Protein AF-A0A9D5ETI5-F1 (afdb_monomer)

Radius of gyration: 31.1 Å; Cα contacts (8 Å, |Δi|>4): 1271; chains: 1; bounding box: 60×80×64 Å

Structure (mmCIF, N/CA/C/O backbone):
data_AF-A0A9D5ETI5-F1
#
_entry.id   AF-A0A9D5ETI5-F1
#
loop_
_atom_site.group_PDB
_atom_site.id
_atom_site.type_symbol
_atom_site.label_atom_id
_atom_site.label_alt_id
_atom_site.label_comp_id
_atom_site.label_asym_id
_atom_site.label_entity_id
_atom_site.label_seq_id
_atom_site.pdbx_PDB_ins_code
_atom_site.Cartn_x
_atom_site.Cartn_y
_atom_site.Cartn_z
_atom_site.occupancy
_atom_site.B_iso_or_equiv
_atom_site.auth_seq_id
_atom_site.auth_comp_id
_atom_site.auth_asym_id
_atom_site.auth_atom_id
_atom_site.pdbx_PDB_model_num
ATOM 1 N N . MET A 1 1 ? -18.792 19.157 27.415 1.00 53.78 1 MET A N 1
ATOM 2 C CA . MET A 1 1 ? -18.009 18.045 28.000 1.00 53.78 1 MET A CA 1
ATOM 3 C C . MET A 1 1 ? -18.248 18.055 29.505 1.00 53.78 1 MET A C 1
ATOM 5 O O . MET A 1 1 ? -18.482 19.139 30.031 1.00 53.78 1 MET A O 1
ATOM 9 N N . SER A 1 2 ? -18.323 16.901 30.175 1.00 67.94 2 SER A N 1
ATOM 10 C CA . SER A 1 2 ? -18.500 16.862 31.636 1.00 67.94 2 SER A CA 1
ATOM 11 C C . SER A 1 2 ? -17.219 17.333 32.326 1.00 67.94 2 SER A C 1
ATOM 13 O O . SER A 1 2 ? -16.122 17.072 31.839 1.00 67.94 2 SER A O 1
ATOM 15 N N . GLN A 1 3 ? -17.361 18.021 33.457 1.00 73.94 3 GLN A N 1
ATOM 16 C CA . GLN A 1 3 ? -16.228 18.492 34.257 1.00 73.94 3 GLN A CA 1
ATOM 17 C C . GLN A 1 3 ? -15.324 17.328 34.708 1.00 73.94 3 GLN A C 1
ATOM 19 O O . GLN A 1 3 ? -14.107 17.468 34.697 1.00 73.94 3 GLN A O 1
ATOM 24 N N . ASP A 1 4 ? -15.921 16.162 34.971 1.00 75.25 4 ASP A N 1
ATOM 25 C CA . ASP A 1 4 ? -15.219 14.934 35.366 1.00 75.25 4 ASP A CA 1
ATOM 26 C C . ASP A 1 4 ? -14.310 14.365 34.259 1.00 75.25 4 ASP A C 1
ATOM 28 O O . ASP A 1 4 ? -13.236 13.850 34.552 1.00 75.25 4 ASP A O 1
ATOM 32 N N . SER A 1 5 ? -14.691 14.492 32.978 1.00 80.81 5 SER A N 1
ATOM 33 C CA . SER A 1 5 ? -13.852 13.987 31.876 1.00 80.81 5 SER A CA 1
ATOM 34 C C . SER A 1 5 ? -12.626 14.875 31.644 1.00 80.81 5 SER A C 1
ATOM 36 O O . SER A 1 5 ? -11.540 14.382 31.349 1.00 80.81 5 SER A O 1
ATOM 38 N N . ASN A 1 6 ? -12.773 16.192 31.819 1.00 83.25 6 ASN A N 1
ATOM 39 C CA . ASN A 1 6 ? -11.633 17.105 31.738 1.00 83.25 6 ASN A CA 1
ATOM 40 C C . ASN A 1 6 ? -10.637 16.845 32.880 1.00 83.25 6 ASN A C 1
ATOM 42 O O . ASN A 1 6 ? -9.446 16.732 32.612 1.00 83.25 6 ASN A O 1
ATOM 46 N N . ASP A 1 7 ? -11.123 16.631 34.108 1.00 88.75 7 ASP A N 1
ATOM 47 C CA . ASP A 1 7 ? -10.278 16.247 35.251 1.00 88.75 7 ASP A CA 1
ATOM 48 C C . ASP A 1 7 ? -9.538 14.920 35.005 1.00 88.75 7 ASP A C 1
ATOM 50 O O . ASP A 1 7 ? -8.345 14.795 35.277 1.00 88.75 7 ASP A O 1
ATOM 54 N N . ALA A 1 8 ? -10.214 13.931 34.411 1.00 87.44 8 ALA A N 1
ATOM 55 C CA . ALA A 1 8 ? -9.588 12.669 34.027 1.00 87.44 8 ALA A CA 1
ATOM 56 C C . ALA A 1 8 ? -8.460 12.863 32.998 1.00 87.44 8 ALA A C 1
ATOM 58 O O . ALA A 1 8 ? -7.397 12.256 33.139 1.00 87.44 8 ALA A O 1
ATOM 59 N N . LYS A 1 9 ? -8.656 13.721 31.988 1.00 86.81 9 LYS A N 1
ATOM 60 C CA . LYS A 1 9 ? -7.618 14.050 30.994 1.00 86.81 9 LYS A CA 1
ATOM 61 C C . LYS A 1 9 ? -6.421 14.753 31.631 1.00 86.81 9 LYS A C 1
ATOM 63 O O . LYS A 1 9 ? -5.289 14.380 31.328 1.00 86.81 9 LYS A O 1
ATOM 68 N N . ASP A 1 10 ? -6.660 15.689 32.546 1.00 87.19 10 ASP A N 1
ATOM 69 C CA . ASP A 1 10 ? -5.596 16.387 33.275 1.00 87.19 10 ASP A CA 1
ATOM 70 C C . ASP A 1 10 ? -4.771 15.397 34.115 1.00 87.19 10 ASP A C 1
ATOM 72 O O . ASP A 1 10 ? -3.543 15.356 34.013 1.00 87.19 10 ASP A O 1
ATOM 76 N N . ARG A 1 11 ? -5.440 14.499 34.852 1.00 89.94 11 ARG A N 1
ATOM 77 C CA . ARG A 1 11 ? -4.791 13.426 35.630 1.00 89.94 11 ARG A CA 1
ATOM 78 C C . ARG A 1 11 ? -3.986 12.464 34.754 1.00 89.94 11 ARG A C 1
ATOM 80 O O . ARG A 1 11 ? -2.914 12.014 35.153 1.00 89.94 11 ARG A O 1
ATOM 87 N N . LEU A 1 12 ? -4.487 12.124 33.567 1.00 86.94 12 LEU A N 1
ATOM 88 C CA . LEU A 1 12 ? -3.764 11.291 32.602 1.00 86.94 12 LEU A CA 1
ATOM 89 C C . LEU A 1 12 ? -2.510 12.009 32.078 1.00 86.94 12 LEU A C 1
ATOM 91 O O . LEU A 1 12 ? -1.439 11.402 32.021 1.00 86.94 12 LEU A O 1
ATOM 95 N N . HIS A 1 13 ? -2.614 13.302 31.769 1.00 84.31 13 HIS A N 1
ATOM 96 C CA . HIS A 1 13 ? -1.486 14.117 31.324 1.00 84.31 13 HIS A CA 1
ATOM 97 C C . HIS A 1 13 ? -0.401 14.243 32.409 1.00 84.31 13 HIS A C 1
ATOM 99 O O . HIS A 1 13 ? 0.788 14.098 32.119 1.00 84.31 13 HIS A O 1
ATOM 105 N N . GLU A 1 14 ? -0.783 14.416 33.680 1.00 85.81 14 GLU A N 1
ATOM 106 C CA . GLU A 1 14 ? 0.150 14.404 34.821 1.00 85.81 14 GLU A CA 1
ATOM 107 C C . GLU A 1 14 ? 0.918 13.078 34.957 1.00 85.81 14 GLU A C 1
ATOM 109 O O . GLU A 1 14 ? 2.079 13.062 35.376 1.00 85.81 14 GLU A O 1
ATOM 114 N N . LEU A 1 15 ? 0.295 11.964 34.563 1.00 82.31 15 LEU A N 1
ATOM 115 C CA . LEU A 1 15 ? 0.905 10.632 34.540 1.00 82.31 15 LEU A CA 1
ATOM 116 C C . LEU A 1 15 ? 1.700 10.347 33.253 1.00 82.31 15 LEU A C 1
ATOM 118 O O . LEU A 1 15 ? 2.199 9.233 33.076 1.00 82.31 15 LEU A O 1
ATOM 122 N N . GLY A 1 16 ? 1.863 11.344 32.377 1.00 75.69 16 GLY A N 1
ATOM 123 C CA . GLY A 1 16 ? 2.640 11.236 31.143 1.00 75.69 16 GLY A CA 1
ATOM 124 C C . GLY A 1 16 ? 1.937 10.454 30.034 1.00 75.69 16 GLY A C 1
ATOM 125 O O . GLY A 1 16 ? 2.608 9.861 29.191 1.00 75.69 16 GLY A O 1
ATOM 126 N N . VAL A 1 17 ? 0.605 10.412 30.047 1.00 77.94 17 VAL A N 1
ATOM 127 C CA . VAL A 1 17 ? -0.195 9.803 28.982 1.00 77.94 17 VAL A CA 1
ATOM 128 C C . VAL A 1 17 ? -0.463 10.843 27.900 1.00 77.94 17 VAL A C 1
ATOM 130 O O . VAL A 1 17 ? -0.964 11.931 28.186 1.00 77.94 17 VAL A O 1
ATOM 133 N N . SER A 1 18 ? -0.136 10.499 26.653 1.00 71.94 18 SER A N 1
ATOM 134 C CA . SER A 1 18 ? -0.430 11.346 25.501 1.00 71.94 18 SER A CA 1
ATOM 135 C C . SER A 1 18 ? -1.871 11.128 25.063 1.00 71.94 18 SER A C 1
ATOM 137 O O . SER A 1 18 ? -2.338 9.991 24.956 1.00 71.94 18 SER A O 1
ATOM 139 N N . ILE A 1 19 ? -2.566 12.234 24.819 1.00 70.75 19 ILE A N 1
ATOM 140 C CA . ILE A 1 19 ? -3.954 12.256 24.391 1.00 70.75 19 ILE A CA 1
ATOM 141 C C . ILE A 1 19 ? -4.026 13.076 23.106 1.00 70.75 19 ILE A C 1
ATOM 143 O O . ILE A 1 19 ? -3.895 14.299 23.138 1.00 70.75 19 ILE A O 1
ATOM 147 N N . ALA A 1 20 ? -4.246 12.409 21.978 1.00 63.44 20 ALA A N 1
ATOM 148 C CA . ALA A 1 20 ? -4.455 13.059 20.690 1.00 63.44 20 ALA A CA 1
ATOM 149 C C . ALA A 1 20 ? -5.940 13.021 20.313 1.00 63.44 20 ALA A C 1
ATOM 151 O O . ALA A 1 20 ? -6.647 12.069 20.636 1.00 63.44 20 ALA A O 1
ATOM 152 N N . HIS A 1 21 ? -6.424 14.045 19.614 1.00 60.00 21 HIS A N 1
ATOM 153 C CA . HIS A 1 21 ? -7.718 13.969 18.938 1.00 60.00 21 HIS A CA 1
ATOM 154 C C . HIS A 1 21 ? -7.436 13.433 17.531 1.00 60.00 21 HIS A C 1
ATOM 156 O O . HIS A 1 21 ? -6.755 14.091 16.750 1.00 60.00 21 HIS A O 1
ATOM 162 N N . GLY A 1 22 ? -7.836 12.189 17.270 1.00 46.94 22 GLY A N 1
ATOM 163 C CA . GLY A 1 22 ? -7.428 11.449 16.074 1.00 46.94 22 GLY A CA 1
ATOM 164 C C . GLY A 1 22 ? -8.103 11.948 14.794 1.00 46.94 22 GLY A C 1
ATOM 165 O O . GLY A 1 22 ? -9.313 12.182 14.784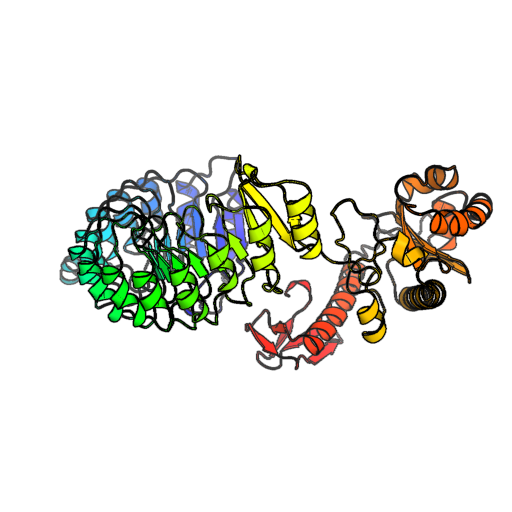 1.00 46.94 22 GLY A O 1
ATOM 166 N N . GLY A 1 23 ? -7.308 12.070 13.724 1.00 43.09 23 GLY A N 1
ATOM 167 C CA . GLY A 1 23 ? -7.761 12.092 12.331 1.00 43.09 23 GLY A CA 1
ATOM 168 C C . GLY A 1 23 ? -8.063 10.670 11.844 1.00 43.09 23 GLY A C 1
ATOM 169 O O . GLY A 1 23 ? -7.445 9.708 12.287 1.00 43.09 23 GLY A O 1
ATOM 170 N N . SER A 1 24 ? -9.080 10.550 11.000 1.00 40.06 24 SER A N 1
ATOM 171 C CA . SER A 1 24 ? -9.829 9.336 10.663 1.00 40.06 24 SER A CA 1
ATOM 172 C C . SER A 1 24 ? -9.068 8.291 9.831 1.00 40.06 24 SER A C 1
ATOM 174 O O . SER A 1 24 ? -8.842 8.522 8.648 1.00 40.06 24 SER A O 1
ATOM 176 N N . ASP A 1 25 ? -8.828 7.107 10.404 1.00 43.88 25 ASP A N 1
ATOM 177 C CA . ASP A 1 25 ? -8.560 5.850 9.665 1.00 43.88 25 ASP A CA 1
ATOM 178 C C . ASP A 1 25 ? -9.664 4.790 9.892 1.00 43.88 25 ASP A C 1
ATOM 180 O O . ASP A 1 25 ? -9.513 3.607 9.586 1.00 43.88 25 ASP A O 1
ATOM 184 N N . PHE A 1 26 ? -10.814 5.192 10.441 1.00 47.19 26 PHE A N 1
ATOM 185 C CA . PHE A 1 26 ? -11.926 4.276 10.673 1.00 47.19 26 PHE A CA 1
ATOM 186 C C . PHE A 1 26 ? -12.828 4.104 9.442 1.00 47.19 26 PHE A C 1
ATOM 188 O O . PHE A 1 26 ? -12.974 5.028 8.644 1.00 47.19 26 PHE A O 1
ATOM 195 N N . PRO A 1 27 ? -13.550 2.971 9.338 1.00 46.09 27 PRO A N 1
ATOM 196 C CA . PRO A 1 27 ? -14.725 2.885 8.478 1.00 46.09 27 PRO A CA 1
ATOM 197 C C . PRO A 1 27 ? -15.742 3.959 8.889 1.00 46.09 27 PRO A C 1
ATOM 199 O O . PRO A 1 27 ? -15.988 4.119 10.087 1.00 46.09 27 PRO A O 1
ATOM 202 N N . ASP A 1 28 ? -16.390 4.617 7.923 1.00 46.75 28 ASP A N 1
ATOM 203 C CA . ASP A 1 28 ? -17.397 5.675 8.148 1.00 46.75 28 ASP A CA 1
ATOM 204 C C . ASP A 1 28 ? -18.457 5.298 9.212 1.00 46.75 28 ASP A C 1
ATOM 206 O O . ASP A 1 28 ? -18.952 6.141 9.960 1.00 46.75 28 ASP A O 1
ATOM 210 N N . ASP A 1 29 ? -18.748 4.001 9.355 1.00 45.41 29 ASP A N 1
ATOM 211 C CA . ASP A 1 29 ? -19.724 3.439 10.297 1.00 45.41 29 ASP A CA 1
ATOM 212 C C . ASP A 1 29 ? -19.245 3.349 11.766 1.00 45.41 29 ASP A C 1
ATOM 214 O O . ASP A 1 29 ? -20.032 3.028 12.671 1.00 45.41 29 ASP A O 1
ATOM 218 N N . ALA A 1 30 ? -17.949 3.539 12.028 1.00 44.94 30 ALA A N 1
ATOM 219 C CA . ALA A 1 30 ? -17.381 3.549 13.378 1.00 44.94 30 ALA A CA 1
ATOM 220 C C . ALA A 1 30 ? -17.427 4.946 14.017 1.00 44.94 30 ALA A C 1
ATOM 222 O O . ALA A 1 30 ? -17.354 5.061 15.246 1.00 44.94 30 ALA A O 1
ATOM 223 N N . HIS A 1 31 ? -17.632 5.987 13.205 1.00 48.06 31 HIS A N 1
ATOM 224 C CA . HIS A 1 31 ? -17.810 7.355 13.661 1.00 48.06 31 HIS A CA 1
ATOM 225 C C . HIS A 1 31 ? -19.230 7.557 14.193 1.00 48.06 31 HIS A C 1
ATOM 227 O O . HIS A 1 31 ? -20.214 7.626 13.465 1.00 48.06 31 HIS A O 1
ATOM 233 N N . ASN A 1 32 ? -19.357 7.723 15.506 1.00 47.41 32 ASN A N 1
ATOM 234 C CA . ASN A 1 32 ? -20.605 8.167 16.134 1.00 47.41 32 ASN A CA 1
ATOM 235 C C . ASN A 1 32 ? -20.808 9.699 16.018 1.00 47.41 32 ASN A C 1
ATOM 237 O O . ASN A 1 32 ? -21.573 10.277 16.795 1.00 47.41 32 ASN A O 1
ATOM 241 N N . GLY A 1 33 ? -20.101 10.360 15.090 1.00 41.16 33 GLY A N 1
ATOM 242 C CA . GLY A 1 33 ? -20.130 11.810 14.882 1.00 41.16 33 GLY A CA 1
ATOM 243 C C . GLY A 1 33 ? -19.496 12.640 16.008 1.00 41.16 33 GLY A C 1
ATOM 244 O O . GLY A 1 33 ? -19.686 13.855 16.037 1.00 41.16 33 GLY A O 1
ATOM 245 N N . LYS A 1 34 ? -18.776 12.016 16.952 1.00 46.72 34 LYS A N 1
ATOM 246 C CA . LYS A 1 34 ? -18.031 12.693 18.025 1.00 46.72 34 LYS A CA 1
ATOM 247 C C . LYS A 1 34 ? -16.535 12.448 17.817 1.00 46.72 34 LYS A C 1
ATOM 249 O O . LYS A 1 34 ? -16.152 11.325 17.519 1.00 46.72 34 LYS A O 1
ATOM 254 N N . GLY A 1 35 ? -15.710 13.487 17.969 1.00 51.28 35 GLY A N 1
ATOM 255 C CA . GLY A 1 35 ? -14.252 13.375 17.849 1.00 51.28 35 GLY A CA 1
ATOM 256 C C . GLY A 1 35 ? -13.693 12.245 18.720 1.00 51.28 35 GLY A C 1
ATOM 257 O O . GLY A 1 35 ? -14.155 12.039 19.845 1.00 51.28 35 GLY A O 1
ATOM 258 N N . HIS A 1 36 ? -12.737 11.496 18.174 1.00 58.16 36 HIS A N 1
ATOM 259 C CA . HIS A 1 36 ? -12.138 10.332 18.818 1.00 58.16 36 HIS A CA 1
ATOM 260 C C . HIS A 1 36 ? -10.880 10.733 19.581 1.00 58.16 36 HIS A C 1
ATOM 262 O O . HIS A 1 36 ? -10.085 11.547 19.111 1.00 58.16 36 HIS A O 1
ATOM 268 N N . LEU A 1 37 ? -10.712 10.158 20.768 1.00 60.06 37 LEU A N 1
ATOM 269 C CA . LEU A 1 37 ? -9.529 10.356 21.590 1.00 60.06 37 LEU A CA 1
ATOM 270 C C . LEU A 1 37 ? -8.575 9.175 21.380 1.00 60.06 37 LEU A C 1
ATOM 272 O O . LEU A 1 37 ? -8.971 8.040 21.612 1.00 60.06 37 LEU A O 1
ATOM 276 N N . SER A 1 38 ? -7.339 9.411 20.965 1.00 65.94 38 SER A N 1
ATOM 277 C CA . SER A 1 38 ? -6.294 8.388 20.956 1.00 65.94 38 SER A CA 1
ATOM 278 C C . SER A 1 38 ? -5.460 8.533 22.219 1.00 65.94 38 SER A C 1
ATOM 280 O O . SER A 1 38 ? -4.894 9.597 22.481 1.00 65.94 38 SER A O 1
ATOM 282 N N . ILE A 1 39 ? -5.444 7.478 23.032 1.00 67.69 39 ILE A N 1
ATOM 283 C CA . ILE A 1 39 ? -4.672 7.420 24.266 1.00 67.69 39 ILE A CA 1
ATOM 284 C C . ILE A 1 39 ? -3.490 6.492 24.036 1.00 67.69 39 ILE A C 1
ATOM 286 O O . ILE A 1 39 ? -3.640 5.269 23.964 1.00 67.69 39 ILE A O 1
ATOM 290 N N . GLN A 1 40 ? -2.304 7.090 23.981 1.00 70.81 40 GLN A N 1
ATOM 291 C CA . GLN A 1 40 ? -1.047 6.361 23.932 1.00 70.81 40 GLN A CA 1
ATOM 292 C C . GLN A 1 40 ? -0.391 6.419 25.304 1.00 70.81 40 GLN A C 1
ATOM 294 O O . GLN A 1 40 ? -0.069 7.489 25.832 1.00 70.81 40 GLN A O 1
ATOM 299 N N . THR A 1 41 ? -0.122 5.252 25.886 1.00 67.81 41 THR A N 1
ATOM 300 C CA . THR A 1 41 ? 0.741 5.171 27.069 1.00 67.81 41 THR A CA 1
ATOM 301 C C . THR A 1 41 ? 2.201 5.291 26.607 1.00 67.81 41 THR A C 1
ATOM 303 O O . THR A 1 41 ? 2.941 4.306 26.559 1.00 67.81 41 THR A O 1
ATOM 306 N N . SER A 1 42 ? 2.582 6.492 26.163 1.00 53.47 42 SER A N 1
ATOM 307 C CA . SER A 1 42 ? 3.875 6.830 25.567 1.00 53.47 42 SER A CA 1
ATOM 308 C C . SER A 1 42 ? 4.714 7.643 26.552 1.00 53.47 42 SER A C 1
ATOM 310 O O . SER A 1 42 ? 4.657 8.870 26.582 1.00 53.47 42 SER A O 1
ATOM 312 N N . GLY A 1 43 ? 5.517 6.971 27.369 1.00 51.09 43 GLY A N 1
ATOM 313 C CA . GLY A 1 43 ? 6.447 7.651 28.262 1.00 51.09 43 GLY A CA 1
ATOM 314 C C . GLY A 1 43 ? 7.829 7.023 28.204 1.00 51.09 43 GLY A C 1
ATOM 315 O O . GLY A 1 43 ? 7.976 5.829 28.433 1.00 51.09 43 GLY A O 1
ATOM 316 N N . TYR A 1 44 ? 8.867 7.842 28.012 1.00 43.62 44 TYR A N 1
ATOM 317 C CA . TYR A 1 44 ? 10.263 7.485 28.327 1.00 43.62 44 TYR A CA 1
ATOM 318 C C . TYR A 1 44 ? 10.475 7.164 29.829 1.00 43.62 44 TYR A C 1
ATOM 320 O O . TYR A 1 44 ? 11.572 6.790 30.241 1.00 43.62 44 TYR A O 1
ATOM 328 N N . LYS A 1 45 ? 9.430 7.309 30.656 1.00 54.34 45 LYS A N 1
ATOM 329 C CA . LYS A 1 45 ? 9.318 6.796 32.024 1.00 54.34 45 LYS A CA 1
ATOM 330 C C . LYS A 1 45 ? 8.292 5.663 32.035 1.00 54.34 45 LYS A C 1
ATOM 332 O O . LYS A 1 45 ? 7.244 5.808 31.414 1.00 54.34 45 LYS A O 1
ATOM 337 N N . GLU A 1 46 ? 8.574 4.575 32.755 1.00 59.28 46 GLU A N 1
ATOM 338 C CA . GLU A 1 46 ? 7.621 3.476 32.964 1.00 59.28 46 GLU A CA 1
ATOM 339 C C . GLU A 1 46 ? 6.304 4.024 33.533 1.00 59.28 46 GLU A C 1
ATOM 341 O O . GLU A 1 46 ? 6.213 4.410 34.699 1.00 59.28 46 GLU A O 1
ATOM 346 N N . ALA A 1 47 ? 5.290 4.102 32.676 1.00 68.88 47 ALA A N 1
ATOM 347 C CA . ALA A 1 47 ? 3.953 4.521 33.042 1.00 68.88 47 ALA A CA 1
ATOM 348 C C . ALA A 1 47 ? 3.331 3.444 33.947 1.00 68.88 47 ALA A C 1
ATOM 350 O O . ALA A 1 47 ? 3.268 2.271 33.575 1.00 68.88 47 ALA A O 1
ATOM 351 N N . ASN A 1 48 ? 2.883 3.818 35.150 1.00 82.75 48 ASN A N 1
ATOM 352 C CA . ASN A 1 48 ? 2.270 2.864 36.072 1.00 82.75 48 ASN A CA 1
ATOM 353 C C . ASN A 1 48 ? 0.830 2.559 35.631 1.00 82.75 48 ASN A C 1
ATOM 355 O O . ASN A 1 48 ? -0.106 3.292 35.957 1.00 82.75 48 ASN A O 1
ATOM 359 N N . LEU A 1 49 ? 0.652 1.461 34.894 1.00 84.88 49 LEU A N 1
ATOM 360 C CA . LEU A 1 49 ? -0.644 1.053 34.349 1.00 84.88 49 LEU A CA 1
ATOM 361 C C . LEU A 1 49 ? -1.702 0.786 35.432 1.00 84.88 49 LEU A C 1
ATOM 363 O O . LEU A 1 49 ? -2.880 1.038 35.190 1.00 84.88 49 LEU A O 1
ATOM 367 N N . ASP A 1 50 ? -1.311 0.356 36.638 1.00 87.25 50 ASP A N 1
ATOM 368 C CA . ASP A 1 50 ? -2.250 0.196 37.760 1.00 87.25 50 ASP A CA 1
ATOM 369 C C . ASP A 1 50 ? -2.823 1.539 38.247 1.00 87.25 50 ASP A C 1
ATOM 371 O O . ASP A 1 50 ? -3.890 1.558 38.859 1.00 87.25 50 ASP A O 1
ATOM 375 N N . GLN A 1 51 ? -2.138 2.658 37.986 1.00 86.94 51 GLN A N 1
ATOM 376 C CA . GLN A 1 51 ? -2.647 4.003 38.275 1.00 86.94 51 GLN A CA 1
ATOM 377 C C . GLN A 1 51 ? -3.437 4.581 37.103 1.00 86.94 51 GLN A C 1
ATOM 379 O O . GLN A 1 51 ? -4.446 5.237 37.330 1.00 86.94 51 GLN A O 1
ATOM 384 N N . ILE A 1 52 ? -2.992 4.329 35.870 1.00 87.25 52 ILE A N 1
ATOM 385 C CA . ILE A 1 52 ? -3.551 4.937 34.655 1.00 87.25 52 ILE A CA 1
ATOM 386 C C . ILE A 1 52 ? -4.877 4.292 34.251 1.00 87.25 52 ILE A C 1
ATOM 388 O O . ILE A 1 52 ? -5.860 4.991 34.020 1.00 87.25 52 ILE A O 1
ATOM 392 N N . LEU A 1 53 ? -4.922 2.960 34.166 1.00 88.31 53 LEU A N 1
ATOM 393 C CA . LEU A 1 53 ? -6.068 2.251 33.590 1.00 88.31 53 LEU A CA 1
ATOM 394 C C . LEU A 1 53 ? -7.389 2.476 34.345 1.00 88.31 53 LEU A C 1
ATOM 396 O O . LEU A 1 53 ? -8.417 2.597 33.678 1.00 88.31 53 LEU A O 1
ATOM 400 N N . PRO A 1 54 ? -7.412 2.603 35.687 1.00 91.00 54 PRO A N 1
ATOM 401 C CA . PRO A 1 54 ? -8.639 2.955 36.398 1.00 91.00 54 PRO A CA 1
ATOM 402 C C . PRO A 1 54 ? -9.220 4.324 36.016 1.00 91.00 54 PRO A C 1
ATOM 404 O O . PRO A 1 54 ? -10.437 4.477 36.033 1.00 91.00 54 PRO A O 1
ATOM 407 N N . ILE A 1 55 ? -8.385 5.303 35.643 1.00 90.50 55 ILE A N 1
ATOM 408 C CA . ILE A 1 55 ? -8.823 6.672 35.292 1.00 90.50 55 ILE A CA 1
ATOM 409 C C . ILE A 1 55 ? -9.652 6.675 34.006 1.00 90.50 55 ILE A C 1
ATOM 411 O O . ILE A 1 55 ? -10.530 7.512 33.827 1.00 90.50 55 ILE A O 1
ATOM 415 N N . LEU A 1 56 ? -9.432 5.698 33.123 1.00 88.69 56 LEU A N 1
ATOM 416 C CA . LEU A 1 56 ? -10.154 5.584 31.856 1.00 88.69 56 LEU A CA 1
ATOM 417 C C . LEU A 1 56 ? -11.674 5.411 32.031 1.00 88.69 56 LEU A C 1
ATOM 419 O O . LEU A 1 56 ? -12.435 5.721 31.114 1.00 88.69 56 LEU A O 1
ATOM 423 N N . HIS A 1 57 ? -12.126 4.943 33.202 1.00 89.44 57 HIS A N 1
ATOM 424 C CA . HIS A 1 57 ? -13.553 4.836 33.535 1.00 89.44 57 HIS A CA 1
ATOM 425 C C . HIS A 1 57 ? -14.229 6.197 33.723 1.00 89.44 57 HIS A C 1
ATOM 427 O O . HIS A 1 57 ? -15.445 6.287 33.556 1.00 89.44 57 HIS A O 1
ATOM 433 N N . ASP A 1 58 ? -13.456 7.241 34.030 1.00 90.12 58 ASP A N 1
ATOM 434 C CA . ASP A 1 58 ? -13.953 8.604 34.243 1.00 90.12 58 ASP A CA 1
ATOM 435 C C . ASP A 1 58 ? -14.142 9.361 32.906 1.00 90.12 58 ASP A C 1
ATOM 437 O O . ASP A 1 58 ? -14.791 10.409 32.856 1.00 90.12 58 ASP A O 1
ATOM 441 N N . LEU A 1 59 ? -13.617 8.820 31.797 1.00 86.06 59 LEU A N 1
ATOM 442 C CA . LEU A 1 59 ? -13.769 9.402 30.463 1.00 86.06 59 LEU A CA 1
ATOM 443 C C . LEU A 1 59 ? -15.177 9.156 29.910 1.00 86.06 59 LEU A C 1
ATOM 445 O O . LEU A 1 59 ? -15.705 8.046 29.946 1.00 86.06 59 LEU A O 1
ATOM 449 N N . VAL A 1 60 ? -15.788 10.186 29.326 1.00 83.44 60 VAL A N 1
ATOM 450 C CA . VAL A 1 60 ? -17.129 10.076 28.718 1.00 83.44 60 VAL A CA 1
ATOM 451 C C . VAL A 1 60 ? -17.044 9.870 27.205 1.00 83.44 60 VAL A C 1
ATOM 453 O O . VAL A 1 60 ? -17.920 9.250 26.599 1.00 83.44 60 VAL A O 1
ATOM 456 N N . GLU A 1 61 ? -15.997 10.401 26.588 1.00 82.81 61 GLU A N 1
ATOM 457 C CA . GLU A 1 61 ? -15.710 10.288 25.168 1.00 82.81 61 GLU A CA 1
ATOM 458 C C . GLU A 1 61 ? -15.258 8.883 24.808 1.00 82.81 61 GLU A C 1
ATOM 460 O O . GLU A 1 61 ? -14.612 8.188 25.591 1.00 82.81 61 GLU A O 1
ATOM 465 N N . THR A 1 62 ? -15.595 8.478 23.588 1.00 83.50 62 THR A N 1
ATOM 466 C CA . THR A 1 62 ? -15.069 7.249 23.021 1.00 83.50 62 THR A CA 1
ATOM 467 C C . THR A 1 62 ? -13.613 7.413 22.625 1.00 83.50 62 THR A C 1
ATOM 469 O O . THR A 1 62 ? -13.235 8.456 22.087 1.00 83.50 62 THR A O 1
ATOM 472 N N . PHE A 1 63 ? -12.815 6.375 22.848 1.00 82.81 63 PHE A N 1
ATOM 473 C CA . PHE A 1 63 ? -11.379 6.451 22.642 1.00 82.81 63 PHE A CA 1
ATOM 474 C C . PHE A 1 63 ? -10.771 5.159 22.097 1.00 82.81 63 PHE A C 1
ATOM 476 O O . PHE A 1 63 ? -11.371 4.079 22.138 1.00 82.81 63 PHE A O 1
ATOM 483 N N . GLU A 1 64 ? -9.568 5.312 21.569 1.00 83.75 64 GLU A N 1
ATOM 484 C CA . GLU A 1 64 ? -8.660 4.258 21.149 1.00 83.75 64 GLU A CA 1
ATOM 485 C C . GLU A 1 64 ? -7.579 4.087 22.199 1.00 83.75 64 GLU A C 1
ATOM 487 O O . GLU A 1 64 ? -7.085 5.068 22.764 1.00 83.75 64 GLU A O 1
ATOM 492 N N . LEU A 1 65 ? -7.218 2.837 22.459 1.00 86.75 65 LEU A N 1
ATOM 493 C CA . LEU A 1 65 ? -6.188 2.513 23.425 1.00 86.75 65 LEU A CA 1
ATOM 494 C C . LEU A 1 65 ? -5.082 1.699 22.766 1.00 86.75 65 LEU A C 1
ATOM 496 O O . LEU A 1 65 ? -5.291 0.548 22.371 1.00 86.75 65 LEU A O 1
ATOM 500 N N . GLU A 1 66 ? -3.897 2.298 22.715 1.00 82.69 66 GLU A N 1
ATOM 501 C CA . GLU A 1 66 ? -2.672 1.666 22.244 1.00 82.69 66 GLU A CA 1
ATOM 502 C C . GLU A 1 66 ? -1.631 1.627 23.369 1.00 82.69 66 GLU A C 1
ATOM 504 O O . GLU A 1 66 ? -1.330 2.626 24.033 1.00 82.69 66 GLU A O 1
ATOM 509 N N . PHE A 1 67 ? -1.030 0.452 23.554 1.00 80.62 67 PHE A N 1
ATOM 510 C CA . PHE A 1 67 ? 0.074 0.264 24.486 1.00 80.62 67 PHE A CA 1
ATOM 511 C C . PHE A 1 67 ? 1.408 0.226 23.741 1.00 80.62 67 PHE A C 1
ATOM 513 O O . PHE A 1 67 ? 1.816 -0.817 23.226 1.00 80.62 67 PHE A O 1
ATOM 520 N N . LEU A 1 68 ? 2.159 1.329 23.761 1.00 73.75 68 LEU A N 1
ATOM 521 C CA . LEU A 1 68 ? 3.542 1.324 23.265 1.00 73.75 68 LEU A CA 1
ATOM 522 C C . LEU A 1 68 ? 4.463 0.496 24.181 1.00 73.75 68 LEU A C 1
ATOM 524 O O . LEU A 1 68 ? 5.327 -0.244 23.711 1.00 73.75 68 LEU A O 1
ATOM 528 N N . GLY A 1 69 ? 4.228 0.554 25.497 1.00 75.62 69 GLY A N 1
ATOM 529 C CA . GLY A 1 69 ? 4.971 -0.188 26.521 1.00 75.62 69 GLY A CA 1
ATOM 530 C C . GLY A 1 69 ? 4.545 -1.652 26.697 1.00 75.62 69 GLY A C 1
ATOM 531 O O . GLY A 1 69 ? 3.699 -2.178 25.974 1.00 75.62 69 GLY A O 1
ATOM 532 N N . SER A 1 70 ? 5.152 -2.340 27.667 1.00 81.62 70 SER A N 1
ATOM 533 C CA . SER A 1 70 ? 4.766 -3.711 28.027 1.00 81.62 70 SER A CA 1
ATOM 534 C C . SER A 1 70 ? 3.433 -3.722 28.783 1.00 81.62 70 SER A C 1
ATOM 536 O O . SER A 1 70 ? 3.245 -2.946 29.716 1.00 81.62 70 SER A O 1
ATOM 538 N N . VAL A 1 71 ? 2.531 -4.630 28.411 1.00 88.12 71 VAL A N 1
ATOM 539 C CA . VAL A 1 71 ? 1.254 -4.889 29.091 1.00 88.12 71 VAL A CA 1
ATOM 540 C C . VAL A 1 71 ? 1.089 -6.402 29.253 1.00 88.12 71 VAL A C 1
ATOM 542 O O . VAL A 1 71 ? 1.539 -7.175 28.409 1.00 88.12 71 VAL A O 1
ATOM 545 N N . SER A 1 72 ? 0.488 -6.832 30.359 1.00 91.38 72 SER A N 1
ATOM 546 C CA . SER A 1 72 ? 0.303 -8.246 30.722 1.00 91.38 72 SER A CA 1
ATOM 547 C C . SER A 1 72 ? -1.154 -8.529 31.091 1.00 91.38 72 SER A C 1
ATOM 549 O O . SER A 1 72 ? -1.929 -7.593 31.299 1.00 91.38 72 SER A O 1
ATOM 551 N N . ASP A 1 73 ? -1.517 -9.807 31.220 1.00 94.00 73 ASP A N 1
ATOM 552 C CA . ASP A 1 73 ? -2.878 -10.245 31.569 1.00 94.00 73 ASP A CA 1
ATOM 553 C C . ASP A 1 73 ? -3.439 -9.545 32.820 1.00 94.00 73 ASP A C 1
ATOM 555 O O . ASP A 1 73 ? -4.608 -9.160 32.847 1.00 94.00 73 ASP A O 1
ATOM 559 N N . GLU A 1 74 ? -2.596 -9.322 33.834 1.00 92.00 74 GLU A N 1
ATOM 560 C CA . GLU A 1 74 ? -2.982 -8.667 35.092 1.00 92.00 74 GLU A CA 1
ATOM 561 C C . GLU A 1 74 ? -3.391 -7.205 34.909 1.00 92.00 74 GLU A C 1
ATOM 563 O O . GLU A 1 74 ? -4.210 -6.696 35.669 1.00 92.00 74 GLU A O 1
ATOM 568 N N . HIS A 1 75 ? -2.866 -6.519 33.897 1.00 91.38 75 HIS A N 1
ATOM 569 C CA . HIS A 1 75 ? -3.237 -5.133 33.624 1.00 91.38 75 HIS A CA 1
ATOM 570 C C . HIS A 1 75 ? -4.616 -5.043 32.956 1.00 91.38 75 HIS A C 1
ATOM 572 O O . HIS A 1 75 ? -5.388 -4.130 33.253 1.00 91.38 75 HIS A O 1
ATOM 578 N N . LEU A 1 76 ? -4.975 -6.021 32.112 1.00 91.62 76 LEU A N 1
ATOM 579 C CA . LEU A 1 76 ? -6.254 -6.027 31.390 1.00 91.62 76 LEU A CA 1
ATOM 580 C C . LEU A 1 76 ? -7.471 -6.109 32.322 1.00 91.62 76 LEU A C 1
ATOM 582 O O . LEU A 1 76 ? -8.562 -5.689 31.938 1.00 91.62 76 LEU A O 1
ATOM 586 N N . ARG A 1 77 ? -7.300 -6.569 33.572 1.00 90.69 77 ARG A N 1
ATOM 587 C CA . ARG A 1 77 ? -8.374 -6.597 34.582 1.00 90.69 77 ARG A CA 1
ATOM 588 C C . ARG A 1 77 ? -9.003 -5.223 34.834 1.00 90.69 77 ARG A C 1
ATOM 590 O O . ARG A 1 77 ? -10.168 -5.161 35.214 1.00 90.69 77 ARG A O 1
ATOM 597 N N . HIS A 1 78 ? -8.250 -4.142 34.626 1.00 90.50 78 HIS A N 1
ATOM 598 C CA . HIS A 1 78 ? -8.726 -2.770 34.827 1.00 90.50 78 HIS A CA 1
ATOM 599 C C . HIS A 1 78 ? -9.626 -2.272 33.697 1.00 90.50 78 HIS A C 1
ATOM 601 O O . HIS A 1 78 ? -10.372 -1.317 33.895 1.00 90.50 78 HIS A O 1
ATOM 607 N N . LEU A 1 79 ? -9.605 -2.929 32.534 1.00 89.44 79 LEU A N 1
ATOM 608 C CA . LEU A 1 79 ? -10.443 -2.555 31.392 1.00 89.44 79 LEU A CA 1
ATOM 609 C C . LEU A 1 79 ? -11.881 -3.079 31.517 1.00 89.44 79 LEU A C 1
ATOM 611 O O . LEU A 1 79 ? -12.767 -2.660 30.775 1.00 89.44 79 LEU A O 1
ATOM 615 N N . VAL A 1 80 ? -12.130 -3.999 32.454 1.00 87.12 80 VAL A N 1
ATOM 616 C CA . VAL A 1 80 ? -13.432 -4.652 32.622 1.00 87.12 80 VAL A CA 1
ATOM 617 C C . VAL A 1 80 ? -14.529 -3.609 32.832 1.00 87.12 80 VAL A C 1
ATOM 619 O O . VAL A 1 80 ? -14.522 -2.867 33.809 1.00 87.12 80 VAL A O 1
ATOM 622 N N . GLY A 1 81 ? -15.519 -3.610 31.938 1.00 79.38 81 GLY A N 1
ATOM 623 C CA . GLY A 1 81 ? -16.701 -2.754 32.037 1.00 79.38 81 GLY A CA 1
ATOM 624 C C . GLY A 1 81 ? -16.570 -1.382 31.375 1.00 79.38 81 GLY A C 1
ATOM 625 O O . GLY A 1 81 ? -17.555 -0.642 31.393 1.00 79.38 81 GLY A O 1
ATOM 626 N N . LEU A 1 82 ? -15.427 -1.058 30.757 1.00 85.31 82 LEU A N 1
ATOM 627 C CA . LEU A 1 82 ? -15.297 0.141 29.927 1.00 85.31 82 LEU A CA 1
ATOM 628 C C . LEU A 1 82 ? -16.224 0.049 28.708 1.00 85.31 82 LEU A C 1
ATOM 630 O O . LEU A 1 82 ? -16.225 -0.935 27.969 1.00 85.31 82 LEU A O 1
ATOM 634 N N . LYS A 1 83 ? -17.033 1.092 28.502 1.00 82.75 83 LYS A N 1
ATOM 635 C CA . LYS A 1 83 ? -18.048 1.164 27.428 1.00 82.75 83 LYS A CA 1
ATOM 636 C C . LYS A 1 83 ? -17.723 2.202 26.361 1.00 82.75 83 LYS A C 1
ATOM 638 O O . LYS A 1 83 ? -18.535 2.469 25.486 1.00 82.75 83 LYS A O 1
ATOM 643 N N . ASN A 1 84 ? -16.567 2.825 26.469 1.00 84.94 84 ASN A N 1
ATOM 644 C CA . ASN A 1 84 ? -16.116 3.932 25.643 1.00 84.94 84 ASN A CA 1
ATOM 645 C C . ASN A 1 84 ? -14.885 3.563 24.799 1.00 84.94 84 ASN A C 1
ATOM 647 O O . ASN A 1 84 ? -14.539 4.313 23.894 1.00 84.94 84 ASN A O 1
ATOM 651 N N . ILE A 1 85 ? -14.277 2.392 25.006 1.00 87.50 85 ILE A N 1
ATOM 652 C CA . ILE A 1 85 ? -13.224 1.890 24.117 1.00 87.50 85 ILE A CA 1
ATOM 653 C C . ILE A 1 85 ? -13.852 1.430 22.797 1.00 87.50 85 ILE A C 1
ATOM 655 O O . ILE A 1 85 ? -14.720 0.555 22.798 1.00 87.50 85 ILE A O 1
ATOM 659 N N . LEU A 1 86 ? -13.396 2.007 21.683 1.00 86.38 86 LEU A N 1
ATOM 660 C CA . LEU A 1 86 ? -13.781 1.601 20.324 1.00 86.38 86 LEU A CA 1
ATOM 661 C C . LEU A 1 86 ? -12.708 0.761 19.636 1.00 86.38 86 LEU A C 1
ATOM 663 O O . LEU A 1 86 ? -13.052 -0.152 18.887 1.00 86.38 86 LEU A O 1
ATOM 667 N N . SER A 1 87 ? -11.437 1.053 19.907 1.00 87.56 87 SER A N 1
ATOM 668 C CA . SER A 1 87 ? -10.289 0.326 19.370 1.00 87.56 87 SER A CA 1
ATOM 669 C C . SER A 1 87 ? -9.334 -0.042 20.495 1.00 87.56 87 SER A C 1
ATOM 671 O O . SER A 1 87 ? -9.057 0.783 21.371 1.00 87.56 87 SER A O 1
ATOM 673 N N . LEU A 1 88 ? -8.850 -1.280 20.477 1.00 91.81 88 LEU A N 1
ATOM 674 C CA . LEU A 1 88 ? -7.867 -1.778 21.428 1.00 91.81 88 LEU A CA 1
ATOM 675 C C . LEU A 1 88 ? -6.750 -2.505 20.683 1.00 91.81 88 LEU A C 1
ATOM 677 O O . LEU A 1 88 ? -6.982 -3.554 20.079 1.00 91.81 88 LEU A O 1
ATOM 681 N N . GLN A 1 89 ? -5.533 -1.974 20.792 1.00 90.12 89 GLN A N 1
ATOM 682 C CA . GLN A 1 89 ? -4.339 -2.555 20.189 1.00 90.12 89 GLN A CA 1
ATOM 683 C C . GLN A 1 89 ? -3.447 -3.190 21.258 1.00 90.12 89 GLN A C 1
ATOM 685 O O . GLN A 1 89 ? -2.906 -2.513 22.137 1.00 90.12 89 GLN A O 1
ATOM 690 N N . LEU A 1 90 ? -3.276 -4.511 21.176 1.00 91.44 90 LEU A N 1
ATOM 691 C CA . LEU A 1 90 ? -2.460 -5.305 22.100 1.00 91.44 90 LEU A CA 1
ATOM 692 C C . LEU A 1 90 ? -1.281 -5.984 21.397 1.00 91.44 90 LEU A C 1
ATOM 694 O O . LEU A 1 90 ? -0.743 -6.945 21.926 1.00 91.44 90 LEU A O 1
ATOM 698 N N . ASN A 1 91 ? -0.875 -5.504 20.223 1.00 89.94 91 ASN A N 1
ATOM 699 C CA . ASN A 1 91 ? 0.102 -6.151 19.344 1.00 89.94 91 ASN A CA 1
ATOM 700 C C . ASN A 1 91 ? 1.465 -6.412 20.009 1.00 89.94 91 ASN A C 1
ATOM 702 O O . ASN A 1 91 ? 2.041 -5.535 20.655 1.00 89.94 91 ASN A O 1
ATOM 706 N N . HIS A 1 92 ? 2.026 -7.603 19.776 1.00 89.19 92 HIS A N 1
ATOM 707 C CA . HIS A 1 92 ? 3.365 -8.014 20.220 1.00 89.19 92 HIS A CA 1
ATOM 708 C C . HIS A 1 92 ? 3.575 -7.951 21.747 1.00 89.19 92 HIS A C 1
ATOM 710 O O . HIS A 1 92 ? 4.657 -7.600 22.225 1.00 89.19 92 HIS A O 1
ATOM 716 N N . LYS A 1 93 ? 2.543 -8.285 22.530 1.00 89.88 93 LYS A N 1
ATOM 717 C CA . LYS A 1 93 ? 2.566 -8.260 24.003 1.00 89.88 93 LYS A CA 1
ATOM 718 C C . LYS A 1 93 ? 2.504 -9.671 24.610 1.00 89.88 93 LYS A C 1
ATOM 720 O O . LYS A 1 93 ? 2.032 -10.611 23.977 1.00 89.88 93 LYS A O 1
ATOM 725 N N . PRO A 1 94 ? 2.950 -9.866 25.861 1.00 91.94 94 PRO A N 1
ATOM 726 C CA . PRO A 1 94 ? 2.833 -11.150 26.556 1.00 91.94 94 PRO A CA 1
ATOM 727 C C . PRO A 1 94 ? 1.413 -11.379 27.119 1.00 91.94 94 PRO A C 1
ATOM 729 O O . PRO A 1 94 ? 1.260 -11.685 28.301 1.00 91.94 94 PRO A O 1
ATOM 732 N N . ILE A 1 95 ? 0.379 -11.203 26.290 1.00 95.06 95 ILE A N 1
ATOM 733 C CA . ILE A 1 95 ? -1.025 -11.443 26.653 1.00 95.06 95 ILE A CA 1
ATOM 734 C C . ILE A 1 95 ? -1.419 -12.862 26.250 1.00 95.06 95 ILE A C 1
ATOM 736 O O . ILE A 1 95 ? -1.209 -13.262 25.107 1.00 95.06 95 ILE A O 1
ATOM 740 N N . THR A 1 96 ? -1.994 -13.621 27.178 1.00 96.44 96 THR A N 1
ATOM 741 C CA . THR A 1 96 ? -2.421 -15.010 26.957 1.00 96.44 96 THR A CA 1
ATOM 742 C C . THR A 1 96 ? -3.946 -15.130 26.925 1.00 96.44 96 THR A C 1
ATOM 744 O O . THR A 1 96 ? -4.676 -14.160 27.144 1.00 96.44 96 THR A O 1
ATOM 747 N N . ASP A 1 97 ? -4.454 -16.347 26.712 1.00 94.94 97 ASP A N 1
ATOM 748 C CA . ASP A 1 97 ? -5.888 -16.656 26.810 1.00 94.94 97 ASP A CA 1
ATOM 749 C C . ASP A 1 97 ? -6.508 -16.169 28.133 1.00 94.94 97 ASP A C 1
ATOM 751 O O . ASP A 1 97 ? -7.662 -15.733 28.164 1.00 94.94 97 ASP A O 1
ATOM 755 N N . ALA A 1 98 ? -5.734 -16.183 29.226 1.00 93.69 98 ALA A N 1
ATOM 756 C CA . ALA A 1 98 ? -6.187 -15.709 30.528 1.00 93.69 98 ALA A CA 1
ATOM 757 C C . ALA A 1 98 ? -6.440 -14.194 30.558 1.00 93.69 98 ALA A C 1
ATOM 759 O O . ALA A 1 98 ? -7.330 -13.756 31.285 1.00 93.69 98 ALA A O 1
ATOM 760 N N . GLY A 1 99 ? -5.710 -13.398 29.773 1.00 93.12 99 GLY A N 1
ATOM 761 C CA . GLY A 1 99 ? -5.926 -11.958 29.650 1.00 93.12 99 GLY A CA 1
ATOM 762 C C . GLY A 1 99 ? -7.210 -11.618 28.893 1.00 93.12 99 GLY A C 1
ATOM 763 O O . GLY A 1 99 ? -7.973 -10.751 29.325 1.00 93.12 99 GLY A O 1
ATOM 764 N N . LEU A 1 100 ? -7.513 -12.354 27.814 1.00 93.06 100 LEU A N 1
ATOM 765 C CA . LEU A 1 100 ? -8.673 -12.084 26.947 1.00 93.06 100 LEU A CA 1
ATOM 766 C C . LEU A 1 100 ? -10.025 -12.191 27.668 1.00 93.06 100 LEU A C 1
ATOM 768 O O . LEU A 1 100 ? -10.985 -11.522 27.281 1.00 93.06 100 LEU A O 1
ATOM 772 N N . ARG A 1 101 ? -10.108 -12.947 28.772 1.00 89.56 101 ARG A N 1
ATOM 773 C CA . ARG A 1 101 ? -11.324 -13.016 29.609 1.00 89.56 101 ARG A CA 1
ATOM 774 C C . ARG A 1 101 ? -11.782 -11.655 30.139 1.00 89.56 101 ARG A C 1
ATOM 776 O O . ARG A 1 101 ? -12.959 -11.490 30.446 1.00 89.56 101 ARG A O 1
ATOM 783 N N . HIS A 1 102 ? -10.866 -10.695 30.263 1.00 90.31 102 HIS A N 1
ATOM 784 C CA . HIS A 1 102 ? -11.163 -9.358 30.771 1.00 90.31 102 HIS A CA 1
ATOM 785 C C . HIS A 1 102 ? -11.782 -8.437 29.706 1.00 90.31 102 HIS A C 1
ATOM 787 O O . HIS A 1 102 ? -12.357 -7.409 30.058 1.00 90.31 102 HIS A O 1
ATOM 793 N N . LEU A 1 103 ? -11.737 -8.823 28.425 1.00 90.38 103 LEU A N 1
ATOM 794 C CA . LEU A 1 103 ? -12.227 -8.009 27.309 1.00 90.38 103 LEU A CA 1
ATOM 795 C C . LEU A 1 103 ? -13.709 -8.248 26.979 1.00 90.38 103 LEU A C 1
ATOM 797 O O . LEU A 1 103 ? -14.332 -7.416 26.331 1.00 90.38 103 LEU A O 1
ATOM 801 N N . ALA A 1 104 ? -14.310 -9.339 27.465 1.00 82.06 104 ALA A N 1
ATOM 802 C CA . ALA A 1 104 ? -15.683 -9.751 27.133 1.00 82.06 104 ALA A CA 1
ATOM 803 C C . ALA A 1 104 ? -16.785 -8.726 27.490 1.00 82.06 104 ALA A C 1
ATOM 805 O O . ALA A 1 104 ? -17.929 -8.880 27.071 1.00 82.06 104 ALA A O 1
ATOM 806 N N . GLY A 1 105 ? -16.463 -7.721 28.314 1.00 78.94 105 GLY A N 1
ATOM 807 C CA . GLY A 1 105 ? -17.372 -6.651 28.735 1.00 78.94 105 GLY A CA 1
ATOM 808 C C . GLY A 1 105 ? -17.212 -5.333 27.971 1.00 78.94 105 GLY A C 1
ATOM 809 O O . GLY A 1 105 ? -17.904 -4.372 28.306 1.00 78.94 105 GLY A O 1
ATOM 810 N N . LEU A 1 106 ? -16.314 -5.265 26.982 1.00 87.38 106 LEU A N 1
ATOM 811 C CA . LEU A 1 106 ? -16.049 -4.066 26.182 1.00 87.38 106 LEU A CA 1
ATOM 812 C C . LEU A 1 106 ? -17.104 -3.910 25.079 1.00 87.38 106 LEU A C 1
ATOM 814 O O . LEU A 1 106 ? -16.836 -4.054 23.892 1.00 87.38 106 LEU A O 1
ATOM 818 N N . THR A 1 107 ? -18.345 -3.635 25.474 1.00 84.75 107 THR A N 1
ATOM 819 C CA . THR A 1 107 ? -19.524 -3.742 24.594 1.00 84.75 107 THR A CA 1
ATOM 820 C C . THR A 1 107 ? -19.543 -2.787 23.401 1.00 84.75 107 THR A C 1
ATOM 822 O O . THR A 1 107 ? -20.338 -2.993 22.492 1.00 84.75 107 THR A O 1
ATOM 825 N N . CYS A 1 108 ? -18.714 -1.742 23.406 1.00 85.12 108 CYS A N 1
ATOM 826 C CA . CYS A 1 108 ? -18.601 -0.787 22.300 1.00 85.12 108 CYS A CA 1
ATOM 827 C C . CYS A 1 108 ? -17.372 -1.030 21.417 1.00 85.12 108 CYS A C 1
ATOM 829 O O . CYS A 1 108 ? -17.176 -0.280 20.464 1.00 85.12 108 CYS A O 1
ATOM 831 N N . LEU A 1 109 ? -16.565 -2.052 21.718 1.00 88.81 109 LEU A N 1
ATOM 832 C CA . LEU A 1 109 ? -15.360 -2.357 20.963 1.00 88.81 109 LEU A CA 1
ATOM 833 C C . LEU A 1 109 ? -15.722 -2.740 19.525 1.00 88.81 109 LEU A C 1
ATOM 835 O O . LEU A 1 109 ? -16.570 -3.605 19.297 1.00 88.81 109 LEU A O 1
ATOM 839 N N . ARG A 1 110 ? -15.066 -2.081 18.572 1.00 89.31 110 ARG A N 1
ATOM 840 C CA . ARG A 1 110 ? -15.243 -2.262 17.127 1.00 89.31 110 ARG A CA 1
ATOM 841 C C . ARG A 1 110 ? -13.997 -2.828 16.471 1.00 89.31 110 ARG A C 1
ATOM 843 O O . ARG A 1 110 ? -14.135 -3.629 15.556 1.00 89.31 110 ARG A O 1
ATOM 850 N N . VAL A 1 111 ? -12.818 -2.433 16.943 1.00 89.94 111 VAL A N 1
ATOM 851 C CA . VAL A 1 111 ? -11.525 -2.877 16.413 1.00 89.94 111 VAL A CA 1
ATOM 852 C C . VAL A 1 111 ? -10.728 -3.525 17.538 1.00 89.94 111 VAL A C 1
ATOM 854 O O . VAL A 1 111 ? -10.577 -2.946 18.617 1.00 89.94 111 VAL A O 1
ATOM 857 N N . LEU A 1 112 ? -10.243 -4.742 17.305 1.00 94.50 112 LEU A N 1
ATOM 858 C CA . LEU A 1 112 ? -9.405 -5.469 18.251 1.00 94.50 112 LEU A CA 1
ATOM 859 C C . LEU A 1 112 ? -8.193 -6.056 17.527 1.00 94.50 112 LEU A C 1
ATOM 861 O O . LEU A 1 112 ? -8.337 -6.950 16.694 1.00 94.50 112 LEU A O 1
ATOM 865 N N . GLU A 1 113 ? -7.000 -5.586 17.884 1.00 93.38 113 GLU A N 1
ATOM 866 C CA . GLU A 1 113 ? -5.750 -6.082 17.310 1.00 93.38 113 GLU A CA 1
ATOM 867 C C . GLU A 1 113 ? -4.964 -6.908 18.331 1.00 93.38 113 GLU A C 1
ATOM 869 O O . GLU A 1 113 ? -4.575 -6.424 19.400 1.00 93.38 113 GLU A O 1
ATOM 874 N N . LEU A 1 114 ? -4.744 -8.180 17.995 1.00 95.25 114 LEU A N 1
ATOM 875 C CA . LEU A 1 114 ? -4.142 -9.211 18.842 1.00 95.25 114 LEU A CA 1
ATOM 876 C C . LEU A 1 114 ? -2.921 -9.845 18.159 1.00 95.25 114 LEU A C 1
ATOM 878 O O . LEU A 1 114 ? -2.654 -11.041 18.302 1.00 95.25 114 LEU A O 1
ATOM 882 N N . ARG A 1 115 ? -2.175 -9.047 17.391 1.00 93.88 115 ARG A N 1
ATOM 883 C CA . ARG A 1 115 ? -1.094 -9.533 16.531 1.00 93.88 115 ARG A CA 1
ATOM 884 C C . ARG A 1 115 ? 0.045 -10.133 17.351 1.00 93.88 115 ARG A C 1
ATOM 886 O O . ARG A 1 115 ? 0.550 -9.519 18.291 1.00 93.88 115 ARG A O 1
ATOM 893 N N . SER A 1 116 ? 0.513 -11.306 16.934 1.00 93.12 116 SER A N 1
ATOM 894 C CA . SER A 1 116 ? 1.659 -12.032 17.491 1.00 93.12 116 SER A CA 1
ATOM 895 C C . SER A 1 116 ? 1.571 -12.265 19.004 1.00 93.12 116 SER A C 1
ATOM 897 O O . SER A 1 116 ? 2.573 -12.141 19.713 1.00 93.12 116 SER A O 1
ATOM 899 N N . LEU A 1 117 ? 0.376 -12.588 19.505 1.00 93.88 117 LEU A N 1
ATOM 900 C CA . LEU A 1 117 ? 0.155 -12.955 20.905 1.00 93.88 117 LEU A CA 1
ATOM 901 C C . LEU A 1 117 ? 0.156 -14.475 21.102 1.00 93.88 117 LEU A C 1
ATOM 903 O O . LEU A 1 117 ? -0.304 -15.210 20.223 1.00 93.88 117 LEU A O 1
ATOM 907 N N . PRO A 1 118 ? 0.611 -14.977 22.266 1.00 95.12 118 PRO A N 1
ATOM 908 C CA . PRO A 1 118 ? 0.518 -16.390 22.631 1.00 95.12 118 PRO A CA 1
ATOM 909 C C . PRO A 1 118 ? -0.920 -16.792 23.030 1.00 95.12 118 PRO A C 1
ATOM 911 O O . PRO A 1 118 ? -1.137 -17.375 24.093 1.00 95.12 118 PRO A O 1
ATOM 914 N N . ILE A 1 119 ? -1.901 -16.470 22.184 1.00 95.88 119 ILE A N 1
ATOM 915 C CA . ILE A 1 119 ? -3.317 -16.819 22.353 1.00 95.88 119 ILE A CA 1
ATOM 916 C C . ILE A 1 119 ? -3.702 -17.987 21.446 1.00 95.88 119 ILE A C 1
ATOM 918 O O . ILE A 1 119 ? -3.129 -18.178 20.370 1.00 95.88 119 ILE A O 1
ATOM 922 N N . THR A 1 120 ? -4.694 -18.753 21.882 1.00 96.12 120 THR A N 1
ATOM 923 C CA . THR A 1 120 ? -5.267 -19.898 21.173 1.00 96.12 120 THR A CA 1
ATOM 924 C C . THR A 1 120 ? -6.772 -19.711 20.977 1.00 96.12 120 THR A C 1
ATOM 926 O O . THR A 1 120 ? -7.388 -18.769 21.484 1.00 96.12 120 THR A O 1
ATOM 929 N N . SER A 1 121 ? -7.415 -20.665 20.304 1.00 93.88 121 SER A N 1
ATOM 930 C CA . SER A 1 121 ? -8.877 -20.723 20.185 1.00 93.88 121 SER A CA 1
ATOM 931 C C . SER A 1 121 ? -9.605 -20.757 21.540 1.00 93.88 121 SER A C 1
ATOM 933 O O . SER A 1 121 ? -10.781 -20.400 21.613 1.00 93.88 121 SER A O 1
ATOM 935 N N . ALA A 1 122 ? -8.938 -21.149 22.635 1.00 91.94 122 ALA A N 1
ATOM 936 C CA . ALA A 1 122 ? -9.509 -21.062 23.979 1.00 91.94 122 ALA A CA 1
ATOM 937 C C . ALA A 1 122 ? -9.686 -19.607 24.447 1.00 91.94 122 ALA A C 1
ATOM 939 O O . ALA A 1 122 ? -10.713 -19.290 25.045 1.00 91.94 122 ALA A O 1
ATOM 940 N N . GLY A 1 123 ? -8.744 -18.719 24.123 1.00 91.44 123 GLY A N 1
ATOM 941 C CA . GLY A 1 123 ? -8.837 -17.293 24.427 1.00 91.44 123 GLY A CA 1
ATOM 942 C C . GLY A 1 123 ? -9.963 -16.599 23.662 1.00 91.44 123 GLY A C 1
ATOM 943 O O . GLY A 1 123 ? -10.734 -15.841 24.249 1.00 91.44 123 GLY A O 1
ATOM 944 N N . ILE A 1 124 ? -10.136 -16.924 22.375 1.00 93.00 124 ILE A N 1
ATOM 945 C CA . ILE A 1 124 ? -11.200 -16.352 21.527 1.00 93.00 124 ILE A CA 1
ATOM 946 C C . ILE A 1 124 ? -12.601 -16.692 22.048 1.00 93.00 124 ILE A C 1
ATOM 948 O O . ILE A 1 124 ? -13.499 -15.850 21.995 1.00 93.00 124 ILE A O 1
ATOM 952 N N . LYS A 1 125 ? -12.792 -17.876 22.649 1.00 89.81 125 LYS A N 1
ATOM 953 C CA . LYS A 1 125 ? -14.064 -18.260 23.294 1.00 89.81 125 LYS A CA 1
ATOM 954 C C . LYS A 1 125 ? -14.500 -17.277 24.383 1.00 89.81 125 LYS A C 1
ATOM 956 O O . LYS A 1 125 ? -15.693 -17.166 24.647 1.00 89.81 125 LYS A O 1
ATOM 961 N N . HIS A 1 126 ? -13.573 -16.547 25.003 1.00 88.50 126 HIS A N 1
ATOM 962 C CA . HIS A 1 126 ? -13.929 -15.525 25.981 1.00 88.50 126 HIS A CA 1
ATOM 963 C C . HIS A 1 126 ? -14.586 -14.287 25.355 1.00 88.50 126 HIS A C 1
ATOM 965 O O . HIS A 1 126 ? -15.406 -13.651 26.014 1.00 88.50 126 HIS A O 1
ATOM 971 N N . LEU A 1 127 ? -14.287 -13.968 24.092 1.00 86.44 127 LEU A N 1
ATOM 972 C CA . LEU A 1 127 ? -14.780 -12.765 23.415 1.00 86.44 127 LEU A CA 1
ATOM 973 C C . LEU A 1 127 ? -16.266 -12.853 23.033 1.00 86.44 127 LEU A C 1
ATOM 975 O O . LEU A 1 127 ? -16.957 -11.837 23.010 1.00 86.44 127 LEU A O 1
ATOM 979 N N . ALA A 1 128 ? -16.788 -14.057 22.781 1.00 76.69 128 ALA A N 1
ATOM 980 C CA . ALA A 1 128 ? -18.206 -14.262 22.462 1.00 76.69 128 ALA A CA 1
ATOM 981 C C . ALA A 1 128 ? -19.138 -14.143 23.683 1.00 76.69 128 ALA A C 1
ATOM 983 O O . ALA A 1 128 ? -20.358 -14.184 23.543 1.00 76.69 128 ALA A O 1
ATOM 984 N N . GLY A 1 129 ? -18.581 -13.972 24.887 1.00 68.69 129 GLY A N 1
ATOM 985 C CA . GLY A 1 129 ? -19.346 -14.080 26.125 1.00 68.69 129 GLY A CA 1
ATOM 986 C C . GLY A 1 129 ? -19.735 -15.533 26.420 1.00 68.69 129 GLY A C 1
ATOM 987 O O . GLY A 1 129 ? -19.694 -16.412 25.565 1.00 68.69 129 GLY A O 1
ATOM 988 N N . LEU A 1 130 ? -20.074 -15.830 27.675 1.00 53.38 130 LEU A N 1
ATOM 989 C CA . LEU A 1 130 ? -20.474 -17.179 28.086 1.00 53.38 130 LEU A CA 1
ATOM 990 C C . LEU A 1 130 ? -22.009 -17.291 28.049 1.00 53.38 130 LEU A C 1
ATOM 992 O O . LEU A 1 130 ? -22.652 -16.837 29.002 1.00 53.38 130 LEU A O 1
ATOM 996 N N . PRO A 1 131 ? -22.626 -17.923 27.027 1.00 46.97 131 PRO A N 1
ATOM 997 C CA . PRO A 1 131 ? -24.085 -18.030 26.933 1.00 46.97 131 PRO A CA 1
ATOM 998 C C . PRO A 1 131 ? -24.713 -18.765 28.129 1.00 46.97 131 PRO A C 1
ATOM 1000 O O . PRO A 1 131 ? -25.813 -18.428 28.558 1.00 46.97 131 PRO A O 1
ATOM 1003 N N . HIS A 1 132 ? -23.992 -19.695 28.760 1.00 40.53 132 HIS A N 1
ATOM 1004 C CA . HIS A 1 132 ? -24.477 -20.417 29.944 1.00 40.53 132 HIS A CA 1
ATOM 1005 C C . HIS A 1 132 ? -24.592 -19.561 31.219 1.00 40.53 132 HIS A C 1
ATOM 1007 O O . HIS A 1 132 ? -25.261 -19.964 32.167 1.00 40.53 132 HIS A O 1
ATOM 1013 N N . LEU A 1 133 ? -23.981 -18.372 31.266 1.00 39.81 133 LEU A N 1
ATOM 1014 C CA . LEU A 1 133 ? -24.109 -17.456 32.408 1.00 39.81 133 LEU A CA 1
ATOM 1015 C C . LEU A 1 133 ? -25.242 -16.429 32.238 1.00 39.81 133 LEU A C 1
ATOM 1017 O O . LEU A 1 133 ? -25.632 -15.796 33.222 1.00 39.81 133 LEU A O 1
ATOM 1021 N N . LEU A 1 134 ? -25.826 -16.320 31.036 1.00 40.84 134 LEU A N 1
ATOM 1022 C CA . LEU A 1 134 ? -27.091 -15.605 30.824 1.00 40.84 134 LEU A CA 1
ATOM 1023 C C . LEU A 1 134 ? -28.255 -16.345 31.504 1.00 40.84 134 LEU A C 1
ATOM 1025 O O . LEU A 1 134 ? -29.092 -15.703 32.137 1.00 40.84 134 LEU A O 1
ATOM 1029 N N . GLU A 1 135 ? -28.259 -17.685 31.478 1.00 41.94 135 GLU A N 1
ATOM 1030 C CA . GLU A 1 135 ? -29.212 -18.509 32.246 1.00 41.94 135 GLU A CA 1
ATOM 1031 C C . GLU A 1 135 ? -28.994 -18.402 33.767 1.00 41.94 135 GLU A C 1
ATOM 1033 O O . GLU A 1 135 ? -29.943 -18.514 34.541 1.00 41.94 135 GLU A O 1
ATOM 1038 N N . ALA A 1 136 ? -27.767 -18.099 34.208 1.00 40.50 136 ALA A N 1
ATOM 1039 C CA . ALA A 1 136 ? -27.421 -17.882 35.615 1.00 40.50 136 ALA A CA 1
ATOM 1040 C C . ALA A 1 136 ? -27.705 -16.449 36.126 1.00 40.50 136 ALA A C 1
ATOM 1042 O O . ALA A 1 136 ? -27.358 -16.118 37.260 1.00 40.50 136 ALA A O 1
ATOM 1043 N N . GLY A 1 137 ? -28.338 -15.585 35.321 1.00 32.91 137 GLY A N 1
ATOM 1044 C CA . GLY A 1 137 ? -28.779 -14.251 35.745 1.00 32.91 137 GLY A CA 1
ATOM 1045 C C . GLY A 1 137 ? -27.711 -13.149 35.709 1.00 32.91 137 GLY A C 1
ATOM 1046 O O . GLY A 1 137 ? -27.980 -12.038 36.174 1.00 32.91 137 GLY A O 1
ATOM 1047 N N . ILE A 1 138 ? -26.530 -13.399 35.129 1.00 41.81 138 ILE A N 1
ATOM 1048 C CA . ILE A 1 138 ? -25.496 -12.372 34.929 1.00 41.81 138 ILE A CA 1
ATOM 1049 C C . ILE A 1 138 ? -25.791 -11.624 33.622 1.00 41.81 138 ILE A C 1
ATOM 1051 O O . ILE A 1 138 ? -25.428 -12.051 32.531 1.00 41.81 138 ILE A O 1
ATOM 1055 N N . LYS A 1 139 ? -26.456 -10.470 33.735 1.00 42.97 139 LYS A N 1
ATOM 1056 C CA . LYS A 1 139 ? -26.975 -9.660 32.612 1.00 42.97 139 LYS A CA 1
ATOM 1057 C C . LYS A 1 139 ? -25.912 -8.935 31.757 1.00 42.97 139 LYS A C 1
ATOM 1059 O O . LYS A 1 139 ? -26.274 -8.071 30.965 1.00 42.97 139 LYS A O 1
ATOM 1064 N N . HIS A 1 140 ? -24.620 -9.230 31.922 1.00 41.97 140 HIS A N 1
ATOM 1065 C CA . HIS A 1 140 ? -23.526 -8.386 31.409 1.00 41.97 140 HIS A CA 1
ATOM 1066 C C . HIS A 1 140 ? -22.491 -9.090 30.518 1.00 41.97 140 HIS A C 1
ATOM 1068 O O . HIS A 1 140 ? -21.494 -8.472 30.170 1.00 41.97 140 HIS A O 1
ATOM 1074 N N . LEU A 1 141 ? -22.709 -10.343 30.109 1.00 48.34 141 LEU A N 1
ATOM 1075 C CA . LEU A 1 141 ? -21.754 -11.086 29.270 1.00 48.34 141 LEU A CA 1
ATOM 1076 C C . LEU A 1 141 ? -22.217 -11.171 27.810 1.00 48.34 141 LEU A C 1
ATOM 1078 O O . LEU A 1 141 ? -22.275 -12.255 27.242 1.00 48.34 141 LEU A O 1
ATOM 1082 N N . ALA A 1 142 ? -22.572 -10.030 27.214 1.00 55.94 142 ALA A N 1
ATOM 1083 C CA . ALA A 1 142 ? -23.069 -9.954 25.835 1.00 55.94 142 ALA A CA 1
ATOM 1084 C C . ALA A 1 142 ? -21.978 -10.142 24.754 1.00 55.94 142 ALA A C 1
ATOM 1086 O O . ALA A 1 142 ? -22.248 -9.900 23.581 1.00 55.94 142 ALA A O 1
ATOM 1087 N N . GLY A 1 143 ? -20.765 -10.560 25.135 1.00 73.44 143 GLY A N 1
ATOM 1088 C CA . GLY A 1 143 ? -19.620 -10.651 24.232 1.00 73.44 143 GLY A CA 1
ATOM 1089 C C . GLY A 1 143 ? -19.249 -9.290 23.641 1.00 73.44 143 GLY A C 1
ATOM 1090 O O . GLY A 1 143 ? -19.453 -8.249 24.271 1.00 73.44 143 GLY A O 1
ATOM 1091 N N . LEU A 1 144 ? -18.736 -9.304 22.412 1.00 83.69 144 LEU A N 1
ATOM 1092 C CA . LEU A 1 144 ? -18.398 -8.115 21.624 1.00 83.69 144 LEU A CA 1
ATOM 1093 C C . LEU A 1 144 ? -19.391 -7.935 20.455 1.00 83.69 144 LEU A C 1
ATOM 1095 O O . LEU A 1 144 ? -19.056 -8.230 19.309 1.00 83.69 144 LEU A O 1
ATOM 1099 N N . PRO A 1 145 ? -20.631 -7.474 20.701 1.00 81.12 145 PRO A N 1
ATOM 1100 C CA . PRO A 1 145 ? -21.710 -7.501 19.704 1.00 81.12 145 PRO A CA 1
ATOM 1101 C C . PRO A 1 145 ? -21.514 -6.527 18.531 1.00 81.12 145 PRO A C 1
ATOM 1103 O O . PRO A 1 145 ? -22.232 -6.615 17.538 1.00 81.12 145 PRO A O 1
ATOM 1106 N N . HIS A 1 146 ? -20.577 -5.584 18.654 1.00 85.75 146 HIS A N 1
ATOM 1107 C CA . HIS A 1 146 ? -20.289 -4.547 17.662 1.00 85.75 146 HIS A CA 1
ATOM 1108 C C . HIS A 1 146 ? -18.888 -4.674 17.054 1.00 85.75 146 HIS A C 1
ATOM 1110 O O . HIS A 1 146 ? -18.421 -3.728 16.422 1.00 85.75 146 HIS A O 1
ATOM 1116 N N . LEU A 1 147 ? -18.223 -5.820 17.241 1.00 89.88 147 LEU A N 1
ATOM 1117 C CA . LEU A 1 147 ? -16.899 -6.058 16.679 1.00 89.88 147 LEU A CA 1
ATOM 1118 C C . LEU A 1 147 ? -16.974 -6.069 15.144 1.00 89.88 147 LEU A C 1
ATOM 1120 O O . LEU A 1 147 ? -17.684 -6.886 14.561 1.00 89.88 147 LEU A O 1
ATOM 1124 N N . LEU A 1 148 ? -16.246 -5.146 14.516 1.00 91.94 148 LEU A N 1
ATOM 1125 C CA . LEU A 1 148 ? -16.166 -4.960 13.067 1.00 91.94 148 LEU A CA 1
ATOM 1126 C C . LEU A 1 148 ? -14.849 -5.497 12.503 1.00 91.94 148 LEU A C 1
ATOM 1128 O O . LEU A 1 148 ? -14.841 -6.050 11.406 1.00 91.94 148 LEU A O 1
ATOM 1132 N N . GLU A 1 149 ? -13.753 -5.344 13.244 1.00 93.81 149 GLU A N 1
ATOM 1133 C CA . GLU A 1 149 ? -12.414 -5.749 12.828 1.00 93.81 149 GLU A CA 1
ATOM 1134 C C . GLU A 1 149 ? -11.711 -6.546 13.922 1.00 93.81 149 GLU A C 1
ATOM 1136 O O . GLU A 1 149 ? -11.684 -6.151 15.092 1.00 93.81 149 GLU A O 1
ATOM 1141 N N . LEU A 1 150 ? -11.130 -7.673 13.513 1.00 96.06 150 LEU A N 1
ATOM 1142 C CA . LEU A 1 150 ? -10.320 -8.526 14.364 1.00 96.06 150 LEU A CA 1
ATOM 1143 C C . LEU A 1 150 ? -9.041 -8.940 13.630 1.00 96.06 150 LEU A C 1
ATOM 1145 O O . LEU A 1 150 ? -9.098 -9.625 12.604 1.00 96.06 150 LEU A O 1
ATOM 1149 N N . ASP A 1 151 ? -7.894 -8.554 14.184 1.00 96.25 151 ASP A N 1
ATOM 1150 C CA . ASP A 1 151 ? -6.577 -8.959 13.690 1.00 96.25 151 ASP A CA 1
ATOM 1151 C C . ASP A 1 151 ? -5.943 -9.995 14.627 1.00 96.25 151 ASP A C 1
ATOM 1153 O O . ASP A 1 151 ? -5.683 -9.719 15.800 1.00 96.25 151 ASP A O 1
ATOM 1157 N N . LEU A 1 152 ? -5.708 -11.197 14.098 1.00 96.69 152 LEU A N 1
ATOM 1158 C CA . LEU A 1 152 ? -5.141 -12.351 14.795 1.00 96.69 152 LEU A CA 1
ATOM 1159 C C . LEU A 1 152 ? -3.796 -12.785 14.197 1.00 96.69 152 LEU A C 1
ATOM 1161 O O . LEU A 1 152 ? -3.368 -13.912 14.452 1.00 96.69 152 LEU A O 1
ATOM 1165 N N . TRP A 1 153 ? -3.130 -11.929 13.410 1.00 94.88 153 TRP A N 1
ATOM 1166 C CA . TRP A 1 153 ? -1.870 -12.252 12.731 1.00 94.88 153 TRP A CA 1
ATOM 1167 C C . TRP A 1 153 ? -0.884 -12.983 13.648 1.00 94.88 153 TRP A C 1
ATOM 1169 O O . TRP A 1 153 ? -0.564 -12.487 14.729 1.00 94.88 153 TRP A O 1
ATOM 1179 N N . ARG A 1 154 ? -0.350 -14.130 13.208 1.00 94.69 154 ARG A N 1
ATOM 1180 C CA . ARG A 1 154 ? 0.670 -14.923 13.922 1.00 94.69 154 ARG A CA 1
ATOM 1181 C C . ARG A 1 154 ? 0.268 -15.308 15.348 1.00 94.69 154 ARG A C 1
ATOM 1183 O O . ARG A 1 154 ? 1.099 -15.296 16.258 1.00 94.69 154 ARG A O 1
ATOM 1190 N N . THR A 1 155 ? -0.992 -15.673 15.546 1.00 96.00 155 THR A N 1
ATOM 1191 C CA . THR A 1 155 ? -1.477 -16.307 16.782 1.00 96.00 155 THR A CA 1
ATOM 1192 C C . THR A 1 155 ? -1.662 -17.817 16.582 1.00 96.00 155 THR A C 1
ATOM 1194 O O . THR A 1 155 ? -1.465 -18.338 15.487 1.00 96.00 155 THR A O 1
ATOM 1197 N N . GLN A 1 156 ? -2.013 -18.556 17.640 1.00 96.19 156 GLN A N 1
ATOM 1198 C CA . GLN A 1 156 ? -2.237 -20.010 17.578 1.00 96.19 156 GLN A CA 1
ATOM 1199 C C . GLN A 1 156 ? -3.728 -20.363 17.477 1.00 96.19 156 GLN A C 1
ATOM 1201 O O . GLN A 1 156 ? -4.176 -21.380 18.009 1.00 96.19 156 GLN A O 1
ATOM 1206 N N . VAL A 1 157 ? -4.516 -19.492 16.845 1.00 95.19 157 VAL A N 1
ATOM 1207 C CA . VAL A 1 157 ? -5.942 -19.724 16.592 1.00 95.19 157 VAL A CA 1
ATOM 1208 C C . VAL A 1 157 ? -6.128 -20.694 15.424 1.00 95.19 157 VAL A C 1
ATOM 1210 O O . VAL A 1 157 ? -5.515 -20.552 14.370 1.00 95.19 157 VAL A O 1
ATOM 1213 N N . ASP A 1 158 ? -6.977 -21.693 15.614 1.00 96.62 158 ASP A N 1
ATOM 1214 C CA . ASP A 1 158 ? -7.309 -22.720 14.622 1.00 96.62 158 ASP A CA 1
ATOM 1215 C C . ASP A 1 158 ? -8.805 -22.665 14.256 1.00 96.62 158 ASP A C 1
ATOM 1217 O O . ASP A 1 158 ? -9.513 -21.717 14.603 1.00 96.62 158 ASP A O 1
ATOM 1221 N N . ASP A 1 159 ? -9.310 -23.682 13.551 1.00 96.75 159 ASP A N 1
ATOM 1222 C CA . ASP A 1 159 ? -10.718 -23.751 13.134 1.00 96.75 159 ASP A CA 1
ATOM 1223 C C . ASP A 1 159 ? -11.724 -23.565 14.292 1.00 96.75 159 ASP A C 1
ATOM 1225 O O . ASP A 1 159 ? -12.820 -23.051 14.062 1.00 96.75 159 ASP A O 1
ATOM 1229 N N . ASP A 1 160 ? -11.381 -23.962 15.527 1.00 93.88 160 ASP A N 1
ATOM 1230 C CA . ASP A 1 160 ? -12.283 -23.830 16.679 1.00 93.88 160 ASP A CA 1
ATOM 1231 C C . ASP A 1 160 ? -12.536 -22.356 17.030 1.00 93.88 160 ASP A C 1
ATOM 1233 O O . ASP A 1 160 ? -13.579 -22.024 17.600 1.00 93.88 160 ASP A O 1
ATOM 1237 N N . ALA A 1 161 ? -11.595 -21.460 16.715 1.00 94.00 161 ALA A N 1
ATOM 1238 C CA . ALA A 1 161 ? -11.810 -20.029 16.867 1.00 94.00 161 ALA A CA 1
ATOM 1239 C C . ALA A 1 161 ? -12.872 -19.543 15.876 1.00 94.00 161 ALA A C 1
ATOM 1241 O O . ALA A 1 161 ? -13.751 -18.780 16.259 1.00 94.00 161 ALA A O 1
ATOM 1242 N N . LEU A 1 162 ? -12.846 -20.017 14.628 1.00 94.38 162 LEU A N 1
ATOM 1243 C CA . LEU A 1 162 ? -13.763 -19.568 13.575 1.00 94.38 162 LEU A CA 1
ATOM 1244 C C . LEU A 1 162 ? -15.215 -19.997 13.841 1.00 94.38 162 LEU A C 1
ATOM 1246 O O . LEU A 1 162 ? -16.139 -19.251 13.519 1.00 94.38 162 LEU A O 1
ATOM 1250 N N . ASP A 1 163 ? -15.423 -21.127 14.525 1.00 88.75 163 ASP A N 1
ATOM 1251 C CA . ASP A 1 163 ? -16.738 -21.503 15.066 1.00 88.75 163 ASP A CA 1
ATOM 1252 C C . ASP A 1 163 ? -17.298 -20.423 16.008 1.00 88.75 163 ASP A C 1
ATOM 1254 O O . ASP A 1 163 ? -18.485 -20.094 15.958 1.00 88.75 163 ASP A O 1
ATOM 1258 N N . VAL A 1 164 ? -16.446 -19.832 16.850 1.00 89.75 164 VAL A N 1
ATOM 1259 C CA . VAL A 1 164 ? -16.823 -18.712 17.722 1.00 89.75 164 VAL A CA 1
ATOM 1260 C C . VAL A 1 164 ? -17.003 -17.438 16.903 1.00 89.75 164 VAL A C 1
ATOM 1262 O O . VAL A 1 164 ? -17.984 -16.725 17.104 1.00 89.75 164 VAL A O 1
ATOM 1265 N N . LEU A 1 165 ? -16.095 -17.164 15.961 1.00 91.12 165 LEU A N 1
ATOM 1266 C CA . LEU A 1 165 ? -16.122 -15.929 15.178 1.00 91.12 165 LEU A CA 1
ATOM 1267 C C . LEU A 1 165 ? -17.381 -15.797 14.307 1.00 91.12 165 LEU A C 1
ATOM 1269 O O . LEU A 1 165 ? -17.864 -14.688 14.094 1.00 91.12 165 LEU A O 1
ATOM 1273 N N . SER A 1 166 ? -17.970 -16.921 13.886 1.00 88.94 166 SER A N 1
ATOM 1274 C CA . SER A 1 166 ? -19.257 -16.959 13.176 1.00 88.94 166 SER A CA 1
ATOM 1275 C C . SER A 1 166 ? -20.420 -16.300 13.943 1.00 88.94 166 SER A C 1
ATOM 1277 O O . SER A 1 166 ? -21.447 -15.969 13.350 1.00 88.94 166 SER A O 1
ATOM 1279 N N . GLN A 1 167 ? -20.261 -16.076 15.255 1.00 85.69 167 GLN A N 1
ATOM 1280 C CA . GLN A 1 167 ? -21.253 -15.453 16.134 1.00 85.69 167 GLN A CA 1
ATOM 1281 C C . GLN A 1 167 ? -21.155 -13.920 16.186 1.00 85.69 167 GLN A C 1
ATOM 1283 O O . GLN A 1 167 ? -21.979 -13.301 16.859 1.00 85.69 167 GLN A O 1
ATOM 1288 N N . PHE A 1 168 ? -20.192 -13.297 15.492 1.00 88.50 168 PHE A N 1
ATOM 1289 C CA . PHE A 1 168 ? -20.069 -11.837 15.381 1.00 88.50 168 PHE A CA 1
ATOM 1290 C C . PHE A 1 168 ? -20.627 -11.358 14.027 1.00 88.50 168 PHE A C 1
ATOM 1292 O O . PHE A 1 168 ? -19.874 -11.211 13.066 1.00 88.50 168 PHE A O 1
ATOM 1299 N N . PRO A 1 169 ? -21.946 -11.105 13.907 1.00 83.19 169 PRO A N 1
ATOM 1300 C CA . PRO A 1 169 ? -22.601 -10.854 12.617 1.00 83.19 169 PRO A CA 1
ATOM 1301 C C . PRO A 1 169 ? -22.218 -9.521 11.960 1.00 83.19 169 PRO A C 1
ATOM 1303 O O . PRO A 1 169 ? -22.516 -9.312 10.785 1.00 83.19 169 PRO A O 1
ATOM 1306 N N . GLU A 1 170 ? -21.598 -8.609 12.712 1.00 87.69 170 GLU A N 1
ATOM 1307 C CA . GLU A 1 170 ? -21.114 -7.322 12.207 1.00 87.69 170 GLU A CA 1
ATOM 1308 C C . GLU A 1 170 ? -19.632 -7.361 11.805 1.00 87.69 170 GLU A C 1
ATOM 1310 O O . GLU A 1 170 ? -19.111 -6.336 11.374 1.00 87.69 170 GLU A O 1
ATOM 1315 N N . LEU A 1 171 ? -18.957 -8.515 11.900 1.00 91.94 171 LEU A N 1
ATOM 1316 C CA . LEU A 1 171 ? -17.553 -8.633 11.519 1.00 91.94 171 LEU A CA 1
ATOM 1317 C C . LEU A 1 171 ? -17.389 -8.381 10.011 1.00 91.94 171 LEU A C 1
ATOM 1319 O O . LEU A 1 171 ? -17.999 -9.045 9.171 1.00 91.94 171 LEU A O 1
ATOM 1323 N N . LYS A 1 172 ? -16.561 -7.390 9.683 1.00 95.19 172 LYS A N 1
ATOM 1324 C CA . LYS A 1 172 ? -16.280 -6.900 8.327 1.00 95.19 172 LYS A CA 1
ATOM 1325 C C . LYS A 1 172 ? -14.839 -7.158 7.905 1.00 95.19 172 LYS A C 1
ATOM 1327 O O . LYS A 1 172 ? -14.584 -7.314 6.712 1.00 95.19 172 LYS A O 1
ATOM 1332 N N . VAL A 1 173 ? -13.915 -7.177 8.860 1.00 95.75 173 VAL A N 1
ATOM 1333 C CA . VAL A 1 173 ? -12.484 -7.363 8.627 1.00 95.75 173 VAL A CA 1
ATOM 1334 C C . VAL A 1 173 ? -11.974 -8.473 9.534 1.00 95.75 173 VAL A C 1
ATOM 1336 O O . VAL A 1 173 ? -12.141 -8.417 10.752 1.00 95.75 173 VAL A O 1
ATOM 1339 N N . LEU A 1 174 ? -11.350 -9.483 8.937 1.00 97.56 174 LEU A N 1
ATOM 1340 C CA . LEU A 1 174 ? -10.717 -10.570 9.671 1.00 97.56 174 LEU A CA 1
ATOM 1341 C C . LEU A 1 174 ? -9.347 -10.870 9.074 1.00 97.56 174 LEU A C 1
ATOM 1343 O O . LEU A 1 174 ? -9.247 -11.216 7.895 1.00 97.56 174 LEU A O 1
ATOM 1347 N N . LYS A 1 175 ? -8.306 -10.760 9.903 1.00 97.88 175 LYS A N 1
ATOM 1348 C CA . LYS A 1 175 ? -6.929 -11.078 9.515 1.00 97.88 175 LYS A CA 1
ATOM 1349 C C . LYS A 1 175 ? -6.439 -12.302 10.273 1.00 97.88 175 LYS A C 1
ATOM 1351 O O . LYS A 1 175 ? -6.385 -12.295 11.502 1.00 97.88 175 LYS A O 1
ATOM 1356 N N . LEU A 1 176 ? -6.115 -13.360 9.534 1.00 97.62 176 LEU A N 1
ATOM 1357 C CA . LEU A 1 176 ? -5.703 -14.670 10.051 1.00 97.62 176 LEU A CA 1
ATOM 1358 C C . LEU A 1 176 ? -4.305 -15.064 9.573 1.00 97.62 176 LEU A C 1
ATOM 1360 O O . LEU A 1 176 ? -3.954 -16.243 9.613 1.00 97.62 176 LEU A O 1
ATOM 1364 N N . THR A 1 177 ? -3.509 -14.099 9.116 1.00 97.38 177 THR A N 1
ATOM 1365 C CA . THR A 1 177 ? -2.185 -14.353 8.557 1.00 97.38 177 THR A CA 1
ATOM 1366 C C . THR A 1 177 ? -1.355 -15.261 9.478 1.00 97.38 177 THR A C 1
ATOM 1368 O O . THR A 1 177 ? -1.305 -15.038 10.692 1.00 97.38 177 THR A O 1
ATOM 1371 N N . ASP A 1 178 ? -0.713 -16.289 8.922 1.00 96.88 178 ASP A N 1
ATOM 1372 C CA . ASP A 1 178 ? 0.094 -17.295 9.634 1.00 96.88 178 ASP A CA 1
ATOM 1373 C C . ASP A 1 178 ? -0.631 -18.033 10.790 1.00 96.88 178 ASP A C 1
ATOM 1375 O O . ASP A 1 178 ? 0.013 -18.501 11.734 1.00 96.88 178 ASP A O 1
ATOM 1379 N N . CYS A 1 179 ? -1.963 -18.159 10.751 1.00 97.25 179 CYS A N 1
ATOM 1380 C CA . CYS A 1 179 ? -2.724 -18.958 11.720 1.00 97.25 179 CYS A CA 1
ATOM 1381 C C . CYS A 1 179 ? -2.974 -20.393 11.205 1.00 97.25 179 CYS A C 1
ATOM 1383 O O . CYS A 1 179 ? -3.198 -20.589 10.006 1.00 97.25 179 CYS A O 1
ATOM 1385 N N . PRO A 1 180 ? -3.005 -21.426 12.072 1.00 97.12 180 PRO A N 1
ATOM 1386 C CA . PRO A 1 180 ? -3.265 -22.824 11.691 1.00 97.12 180 PRO A CA 1
ATOM 1387 C C . PRO A 1 180 ? -4.736 -23.128 11.313 1.00 97.12 180 PRO A C 1
ATOM 1389 O O . PRO A 1 180 ? -5.284 -24.166 11.684 1.00 97.12 180 PRO A O 1
ATOM 1392 N N . VAL A 1 181 ? -5.376 -22.242 10.551 1.00 97.69 181 VAL A N 1
ATOM 1393 C CA . VAL A 1 181 ? -6.744 -22.380 10.031 1.00 97.69 181 VAL A CA 1
ATOM 1394 C C . VAL A 1 181 ? -6.757 -23.212 8.748 1.00 97.69 181 VAL A C 1
ATOM 1396 O O . VAL A 1 181 ? -5.886 -23.057 7.892 1.00 97.69 181 VAL A O 1
ATOM 1399 N N . THR A 1 182 ? -7.755 -24.083 8.598 1.00 98.06 182 THR A N 1
ATOM 1400 C CA . THR A 1 182 ? -7.940 -24.974 7.442 1.00 98.06 182 THR A CA 1
ATOM 1401 C C . THR A 1 182 ? -9.248 -24.686 6.695 1.00 98.06 182 THR A C 1
ATOM 1403 O O . THR A 1 182 ? -10.067 -23.874 7.128 1.00 98.06 182 THR A O 1
ATOM 1406 N N . ASP A 1 183 ? -9.490 -25.411 5.596 1.00 97.69 183 ASP A N 1
ATOM 1407 C CA . ASP A 1 183 ? -10.752 -25.375 4.835 1.00 97.69 183 ASP A CA 1
ATOM 1408 C C . ASP A 1 183 ? -11.989 -25.532 5.738 1.00 97.69 183 ASP A C 1
ATOM 1410 O O . ASP A 1 183 ? -12.983 -24.828 5.568 1.00 97.69 183 ASP A O 1
ATOM 1414 N N . ARG A 1 184 ? -11.907 -26.410 6.750 1.00 96.81 184 ARG A N 1
ATOM 1415 C CA . ARG A 1 184 ? -13.006 -26.677 7.690 1.00 96.81 184 ARG A CA 1
ATOM 1416 C C . ARG A 1 184 ? -13.368 -25.445 8.515 1.00 96.81 184 ARG A C 1
ATOM 1418 O O . ARG A 1 184 ? -14.547 -25.234 8.787 1.00 96.81 184 ARG A O 1
ATOM 1425 N N . GLY A 1 185 ? -12.372 -24.679 8.955 1.00 95.56 185 GLY A N 1
ATOM 1426 C CA . GLY A 1 185 ? -12.591 -23.443 9.698 1.00 95.56 185 GLY A CA 1
ATOM 1427 C C . GLY A 1 185 ? -13.228 -22.381 8.812 1.00 95.56 185 GLY A C 1
ATOM 1428 O O . GLY A 1 185 ? -14.209 -21.756 9.209 1.00 95.56 185 GLY A O 1
ATOM 1429 N N . LEU A 1 186 ? -12.726 -22.223 7.585 1.00 96.62 186 LEU A N 1
ATOM 1430 C CA . LEU A 1 186 ? -13.217 -21.205 6.660 1.00 96.62 186 LEU A CA 1
ATOM 1431 C C . LEU A 1 186 ? -14.695 -21.412 6.279 1.00 96.62 186 LEU A C 1
ATOM 1433 O O . LEU A 1 186 ? -15.452 -20.445 6.214 1.00 96.62 186 LEU A O 1
ATOM 1437 N N . GLU A 1 187 ? -15.143 -22.663 6.124 1.00 96.19 187 GLU A N 1
ATOM 1438 C CA . GLU A 1 187 ? -16.560 -22.998 5.897 1.00 96.19 187 GLU A CA 1
ATOM 1439 C C . GLU A 1 187 ? -17.499 -22.444 6.987 1.00 96.19 187 GLU A C 1
ATOM 1441 O O . GLU A 1 187 ? -18.663 -22.150 6.711 1.00 96.19 187 GLU A O 1
ATOM 1446 N N . LYS A 1 188 ? -17.015 -22.258 8.224 1.00 94.75 188 LYS A N 1
ATOM 1447 C CA . LYS A 1 188 ? -17.820 -21.735 9.346 1.00 94.75 188 LYS A CA 1
ATOM 1448 C C . LYS A 1 188 ? -18.156 -20.261 9.208 1.00 94.75 188 LYS A C 1
ATOM 1450 O O . LYS A 1 188 ? -19.107 -19.790 9.825 1.00 94.75 188 LYS A O 1
ATOM 1455 N N . LEU A 1 189 ? -17.402 -19.545 8.384 1.00 94.50 189 LEU A N 1
ATOM 1456 C CA . LEU A 1 189 ? -17.591 -18.122 8.157 1.00 94.50 189 LEU A CA 1
ATOM 1457 C C . LEU A 1 189 ? -18.646 -17.829 7.084 1.00 94.50 189 LEU A C 1
ATOM 1459 O O . LEU A 1 189 ? -18.986 -16.668 6.899 1.00 94.50 189 LEU A O 1
ATOM 1463 N N . ALA A 1 190 ? -19.205 -18.847 6.416 1.00 93.56 190 ALA A N 1
ATOM 1464 C CA . ALA A 1 190 ? -20.159 -18.691 5.312 1.00 93.56 190 ALA A CA 1
ATOM 1465 C C . ALA A 1 190 ? -21.378 -17.804 5.639 1.00 93.56 190 ALA A C 1
ATOM 1467 O O . ALA A 1 190 ? -21.961 -17.202 4.745 1.00 93.56 190 ALA A O 1
ATOM 1468 N N . SER A 1 191 ? -21.778 -17.706 6.912 1.00 90.06 191 SER A N 1
ATOM 1469 C CA . SER A 1 191 ? -22.896 -16.855 7.343 1.00 90.06 191 SER A CA 1
ATOM 1470 C C . SER A 1 191 ? -22.551 -15.366 7.467 1.00 90.06 191 SER A C 1
ATOM 1472 O O . SER A 1 191 ? -23.459 -14.545 7.587 1.00 90.06 191 SER A O 1
ATOM 1474 N N . LEU A 1 192 ? -21.268 -14.998 7.468 1.00 91.38 192 LEU A N 1
ATOM 1475 C CA . LEU A 1 192 ? -20.792 -13.624 7.640 1.00 91.38 192 LEU A CA 1
ATOM 1476 C C . LEU A 1 192 ? -20.724 -12.900 6.287 1.00 91.38 192 LEU A C 1
ATOM 1478 O O . LEU A 1 192 ? -19.666 -12.558 5.771 1.00 91.38 192 LEU A O 1
ATOM 1482 N N . THR A 1 193 ? -21.885 -12.634 5.695 1.00 91.19 193 THR A N 1
ATOM 1483 C CA . THR A 1 193 ? -21.993 -12.081 4.331 1.00 91.19 193 THR A CA 1
ATOM 1484 C C . THR A 1 193 ? -21.587 -10.604 4.207 1.00 91.19 193 THR A C 1
ATOM 1486 O O . THR A 1 193 ? -21.683 -10.032 3.124 1.00 91.19 193 THR A O 1
ATOM 1489 N N . LYS A 1 194 ? -21.187 -9.960 5.313 1.00 90.44 194 LYS A N 1
ATOM 1490 C CA . LYS A 1 194 ? -20.774 -8.547 5.388 1.00 90.44 194 LYS A CA 1
ATOM 1491 C C . LYS A 1 194 ? -19.248 -8.362 5.354 1.00 90.44 194 LYS A C 1
ATOM 1493 O O . LYS A 1 194 ? -18.775 -7.263 5.642 1.00 90.44 194 LYS A O 1
ATOM 1498 N N . PHE A 1 195 ? -18.469 -9.402 5.050 1.00 92.94 195 PHE A N 1
ATOM 1499 C CA . PHE A 1 195 ? -17.017 -9.261 4.935 1.00 92.94 195 PHE A CA 1
ATOM 1500 C C . PHE A 1 195 ? -16.629 -8.290 3.820 1.00 92.94 195 PHE A C 1
ATOM 1502 O O . PHE A 1 195 ? -17.080 -8.416 2.685 1.00 92.94 195 PHE A O 1
ATOM 1509 N N . HIS A 1 196 ? -15.751 -7.354 4.168 1.00 95.06 196 HIS A N 1
ATOM 1510 C CA . HIS A 1 196 ? -15.096 -6.428 3.249 1.00 95.06 196 HIS A CA 1
ATOM 1511 C C . HIS A 1 196 ? -13.639 -6.852 3.047 1.00 95.06 196 HIS A C 1
ATOM 1513 O O . HIS A 1 196 ? -13.168 -6.905 1.913 1.00 95.06 196 HIS A O 1
ATOM 1519 N N . THR A 1 197 ? -12.953 -7.235 4.128 1.00 97.31 197 THR A N 1
ATOM 1520 C CA . THR A 1 197 ? -11.544 -7.644 4.102 1.00 97.31 197 THR A CA 1
ATOM 1521 C C . THR A 1 197 ? -11.367 -9.008 4.753 1.00 97.31 197 THR A C 1
ATOM 1523 O O . THR A 1 197 ? -11.803 -9.224 5.886 1.00 97.31 197 THR A O 1
ATOM 1526 N N . LEU A 1 198 ? -10.684 -9.909 4.053 1.00 98.31 198 LEU A N 1
ATOM 1527 C CA . LEU A 1 198 ? -10.326 -11.229 4.556 1.00 98.31 198 LEU A CA 1
ATOM 1528 C C . LEU A 1 198 ? -8.874 -11.537 4.197 1.00 98.31 198 LEU A C 1
ATOM 1530 O O . LEU A 1 198 ? -8.515 -11.556 3.023 1.00 98.31 198 LEU A O 1
ATOM 1534 N N . ASP A 1 199 ? -8.057 -11.806 5.207 1.00 98.44 199 ASP A N 1
ATOM 1535 C CA . ASP A 1 199 ? -6.661 -12.201 5.028 1.00 98.44 199 ASP A CA 1
ATOM 1536 C C . ASP A 1 199 ? -6.456 -13.623 5.561 1.00 98.44 199 ASP A C 1
ATOM 1538 O O . ASP A 1 199 ? -6.671 -13.899 6.745 1.00 98.44 199 ASP A O 1
ATOM 1542 N N . LEU A 1 200 ? -6.084 -14.523 4.649 1.00 98.31 200 LEU A N 1
ATOM 1543 C CA . LEU A 1 200 ? -5.815 -15.944 4.880 1.00 98.31 200 LEU A CA 1
ATOM 1544 C C . LEU A 1 200 ? -4.352 -16.301 4.586 1.00 98.31 200 LEU A C 1
ATOM 1546 O O . LEU A 1 200 ? -4.026 -17.487 4.461 1.00 98.31 200 LEU A O 1
ATOM 1550 N N . SER A 1 201 ? -3.484 -15.301 4.446 1.00 98.12 201 SER A N 1
ATOM 1551 C CA . SER A 1 201 ? -2.095 -15.472 4.035 1.00 98.12 201 SER A CA 1
ATOM 1552 C C . SER A 1 201 ? -1.341 -16.411 4.977 1.00 98.12 201 SER A C 1
ATOM 1554 O O . SER A 1 201 ? -1.498 -16.355 6.194 1.00 98.12 201 SER A O 1
ATOM 1556 N N . GLY A 1 202 ? -0.559 -17.347 4.442 1.00 96.31 202 GLY A N 1
ATOM 1557 C CA . GLY A 1 202 ? 0.223 -18.287 5.259 1.00 96.31 202 GLY A CA 1
ATOM 1558 C C . GLY A 1 202 ? -0.596 -19.250 6.141 1.00 96.31 202 GLY A C 1
ATOM 1559 O O . GLY A 1 202 ? -0.022 -19.944 6.983 1.00 96.31 202 GLY A O 1
ATOM 1560 N N . THR A 1 203 ? -1.922 -19.331 5.970 1.00 98.31 203 THR A N 1
ATOM 1561 C CA . THR A 1 203 ? -2.759 -20.334 6.655 1.00 98.31 203 THR A CA 1
ATOM 1562 C C . THR A 1 203 ? -2.631 -21.723 6.008 1.00 98.31 203 THR A C 1
ATOM 1564 O O . THR A 1 203 ? -1.824 -21.958 5.106 1.00 98.31 203 THR A O 1
ATOM 1567 N N . GLN A 1 204 ? -3.424 -22.696 6.468 1.00 97.69 204 GLN A N 1
ATOM 1568 C CA . GLN A 1 204 ? -3.473 -24.053 5.905 1.00 97.69 204 GLN A CA 1
ATOM 1569 C C . GLN A 1 204 ? -4.684 -24.274 4.984 1.00 97.69 204 GLN A C 1
ATOM 1571 O O . GLN A 1 204 ? -4.997 -25.422 4.643 1.00 97.69 204 GLN A O 1
ATOM 1576 N N . VAL A 1 205 ? -5.358 -23.192 4.580 1.00 98.12 205 VAL A N 1
ATOM 1577 C CA . VAL A 1 205 ? -6.439 -23.214 3.589 1.00 98.12 205 VAL A CA 1
ATOM 1578 C C . VAL A 1 205 ? -5.898 -23.659 2.226 1.00 98.12 205 VAL A C 1
ATOM 1580 O O . VAL A 1 205 ? -4.784 -23.331 1.813 1.00 98.12 205 VAL A O 1
ATOM 1583 N N . LYS A 1 206 ? -6.693 -24.453 1.517 1.00 96.69 206 LYS A N 1
ATOM 1584 C CA . LYS A 1 206 ? -6.420 -25.000 0.188 1.00 96.69 206 LYS A CA 1
ATOM 1585 C C . LYS A 1 206 ? -7.572 -24.654 -0.751 1.00 96.69 206 LYS A C 1
ATOM 1587 O O . LYS A 1 206 ? -8.610 -24.140 -0.345 1.00 96.69 206 LYS A O 1
ATOM 1592 N N . GLY A 1 207 ? -7.409 -24.995 -2.028 1.00 93.94 207 GLY A N 1
ATOM 1593 C CA . GLY A 1 207 ? -8.403 -24.696 -3.058 1.00 93.94 207 GLY A CA 1
ATOM 1594 C C . GLY A 1 207 ? -9.850 -25.088 -2.751 1.00 93.94 207 GLY A C 1
ATOM 1595 O O . GLY A 1 207 ? -10.72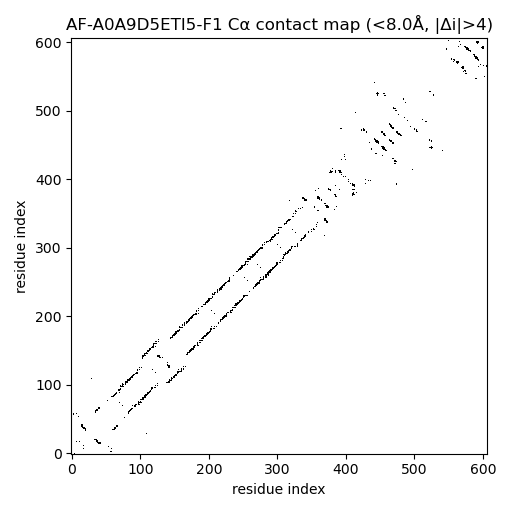8 -24.254 -2.956 1.00 93.94 207 GLY A O 1
ATOM 1596 N N . PRO A 1 208 ? -10.143 -26.297 -2.226 1.00 95.25 208 PRO A N 1
ATOM 1597 C CA . PRO A 1 208 ? -11.515 -26.672 -1.890 1.00 95.25 208 PRO A CA 1
ATOM 1598 C C . PRO A 1 208 ? -12.188 -25.736 -0.877 1.00 95.25 208 PRO A C 1
ATOM 1600 O O . PRO A 1 208 ? -13.382 -25.478 -1.010 1.00 95.25 208 PRO A O 1
ATOM 1603 N N . GLY A 1 209 ? -11.437 -25.191 0.087 1.00 95.56 209 GLY A N 1
ATOM 1604 C CA . GLY A 1 209 ? -11.962 -24.251 1.079 1.00 95.56 209 GLY A CA 1
ATOM 1605 C C . GLY A 1 209 ? -12.391 -22.908 0.482 1.00 95.56 209 GLY A C 1
ATOM 1606 O O . GLY A 1 209 ? -13.356 -22.310 0.951 1.00 95.56 209 GLY A O 1
ATOM 1607 N N . LEU A 1 210 ? -11.757 -22.456 -0.608 1.00 97.50 210 LEU A N 1
ATOM 1608 C CA . LEU A 1 210 ? -12.059 -21.160 -1.241 1.00 97.50 210 LEU A CA 1
ATOM 1609 C C . LEU A 1 210 ? -13.437 -21.103 -1.913 1.00 97.50 210 LEU A C 1
ATOM 1611 O O . LEU A 1 210 ? -13.911 -20.030 -2.282 1.00 97.50 210 LEU A O 1
ATOM 1615 N N . VAL A 1 211 ? -14.128 -22.239 -2.026 1.00 96.50 211 VAL A N 1
ATOM 1616 C CA . VAL A 1 211 ? -15.510 -22.297 -2.510 1.00 96.50 211 VAL A CA 1
ATOM 1617 C C . VAL A 1 211 ? -16.440 -21.435 -1.651 1.00 96.50 211 VAL A C 1
ATOM 1619 O O . VAL A 1 211 ? -17.436 -20.955 -2.167 1.00 96.50 211 VAL A O 1
ATOM 1622 N N . VAL A 1 212 ? -16.138 -21.176 -0.380 1.00 96.38 212 VAL A N 1
ATOM 1623 C CA . VAL A 1 212 ? -16.962 -20.298 0.472 1.00 96.38 212 VAL A CA 1
ATOM 1624 C C . VAL A 1 212 ? -16.890 -18.813 0.093 1.00 96.38 212 VAL A C 1
ATOM 1626 O O . VAL A 1 212 ? -17.805 -18.067 0.420 1.00 96.38 212 VAL A O 1
ATOM 1629 N N . LEU A 1 213 ? -15.873 -18.371 -0.661 1.00 96.94 213 LEU A N 1
ATOM 1630 C CA . LEU A 1 213 ? -15.690 -16.951 -1.003 1.00 96.94 213 LEU A CA 1
ATOM 1631 C C . LEU A 1 213 ? -16.890 -16.339 -1.742 1.00 96.94 213 LEU A C 1
ATOM 1633 O O . LEU A 1 213 ? -17.165 -15.154 -1.600 1.00 96.94 213 LEU A O 1
ATOM 1637 N N . LYS A 1 214 ? -17.654 -17.138 -2.492 1.00 95.38 214 LYS A N 1
ATOM 1638 C CA . LYS A 1 214 ? -18.886 -16.689 -3.175 1.00 95.38 214 LYS A CA 1
ATOM 1639 C C . LYS A 1 214 ? -20.007 -16.256 -2.220 1.00 95.38 214 LYS A C 1
ATOM 1641 O O . LYS A 1 214 ? -20.921 -15.570 -2.666 1.00 95.38 214 LYS A O 1
ATOM 1646 N N . GLU A 1 215 ? -19.920 -16.592 -0.934 1.00 96.12 215 GLU A N 1
ATOM 1647 C CA . GLU A 1 215 ? -20.830 -16.094 0.106 1.00 96.12 215 GLU A CA 1
ATOM 1648 C C . GLU A 1 215 ? -20.432 -14.691 0.620 1.00 96.12 215 GLU A C 1
ATOM 1650 O O . GLU A 1 215 ? -21.163 -14.093 1.410 1.00 96.12 215 GLU A O 1
ATOM 1655 N N . PHE A 1 216 ? -19.307 -14.128 0.147 1.00 96.44 216 PHE A N 1
ATOM 1656 C CA . PHE A 1 216 ? -18.781 -12.809 0.534 1.00 96.44 216 PHE A CA 1
ATOM 1657 C C . PHE A 1 216 ? -18.811 -11.803 -0.638 1.00 96.44 216 PHE A C 1
ATOM 1659 O O . PHE A 1 216 ? -17.768 -11.313 -1.069 1.00 96.44 216 PHE A O 1
ATOM 1666 N N . PRO A 1 217 ? -19.989 -11.457 -1.192 1.00 94.38 217 PRO A N 1
ATOM 1667 C CA . PRO A 1 217 ? -20.087 -10.599 -2.380 1.00 94.38 217 PRO A CA 1
ATOM 1668 C C . PRO A 1 217 ? -19.630 -9.147 -2.147 1.00 94.38 217 PRO A C 1
ATOM 1670 O O . PRO A 1 217 ? -19.380 -8.423 -3.111 1.00 94.38 217 PRO A O 1
ATOM 1673 N N . GLU A 1 218 ? -19.531 -8.720 -0.886 1.00 94.88 218 GLU A N 1
ATOM 1674 C CA . GLU A 1 218 ? -19.086 -7.382 -0.474 1.00 94.88 218 GLU A CA 1
ATOM 1675 C C . GLU A 1 218 ? -17.561 -7.269 -0.313 1.00 94.88 218 GLU A C 1
ATOM 1677 O O . GLU A 1 218 ? -17.058 -6.188 -0.007 1.00 94.88 218 GLU A O 1
ATOM 1682 N N . LEU A 1 219 ? -16.817 -8.357 -0.549 1.00 97.19 219 LEU A N 1
ATOM 1683 C CA . LEU A 1 219 ? -15.375 -8.382 -0.348 1.00 97.19 219 LEU A CA 1
ATOM 1684 C C . LEU A 1 219 ? -14.666 -7.444 -1.334 1.00 97.19 219 LEU A C 1
ATOM 1686 O O . LEU A 1 219 ? -14.751 -7.617 -2.553 1.00 97.19 219 LEU A O 1
ATOM 1690 N N . TRP A 1 220 ? -13.933 -6.472 -0.792 1.00 96.69 220 TRP A N 1
ATOM 1691 C CA . TRP A 1 220 ? -13.086 -5.560 -1.557 1.00 96.69 220 TRP A CA 1
ATOM 1692 C C . TRP A 1 220 ? -11.592 -5.882 -1.433 1.00 96.69 220 TRP A C 1
ATOM 1694 O O . TRP A 1 220 ? -10.814 -5.453 -2.273 1.00 96.69 220 TRP A O 1
ATOM 1704 N N . SER A 1 221 ? -11.178 -6.674 -0.440 1.00 97.94 221 SER A N 1
ATOM 1705 C CA . SER A 1 221 ? -9.773 -6.955 -0.144 1.00 97.94 221 SER A CA 1
ATOM 1706 C C . SER A 1 221 ? -9.616 -8.402 0.295 1.00 97.94 221 SER A C 1
ATOM 1708 O O . SER A 1 221 ? -10.274 -8.850 1.239 1.00 97.94 221 SER A O 1
ATOM 1710 N N . LEU A 1 222 ? -8.763 -9.133 -0.415 1.00 98.69 222 LEU A N 1
ATOM 1711 C CA . LEU A 1 222 ? -8.516 -10.547 -0.188 1.00 98.69 222 LEU A CA 1
ATOM 1712 C C . LEU A 1 222 ? -7.020 -10.838 -0.265 1.00 98.69 222 LEU A C 1
ATOM 1714 O O . LEU A 1 222 ? -6.401 -10.593 -1.300 1.00 98.69 222 LEU A O 1
ATOM 1718 N N . ASP A 1 223 ? -6.468 -11.411 0.799 1.00 98.75 223 ASP A N 1
ATOM 1719 C CA . ASP A 1 223 ? -5.093 -11.910 0.815 1.00 98.75 223 ASP A CA 1
ATOM 1720 C C . ASP A 1 223 ? -5.086 -13.443 0.906 1.00 98.75 223 ASP A C 1
ATOM 1722 O O . ASP A 1 223 ? -5.633 -14.038 1.839 1.00 98.75 223 ASP A O 1
ATOM 1726 N N . LEU A 1 224 ? -4.498 -14.078 -0.109 1.00 98.69 224 LEU A N 1
ATOM 1727 C CA . LEU A 1 224 ? -4.307 -15.524 -0.239 1.00 98.69 224 LEU A CA 1
ATOM 1728 C C . LEU A 1 224 ? -2.818 -15.890 -0.380 1.00 98.69 224 LEU A C 1
ATOM 1730 O O . LEU A 1 224 ? -2.490 -16.986 -0.851 1.00 98.69 224 LEU A O 1
ATOM 1734 N N . GLY A 1 225 ? -1.920 -14.973 -0.017 1.00 98.19 225 GLY A N 1
ATOM 1735 C CA . GLY A 1 225 ? -0.480 -15.120 -0.155 1.00 98.19 225 GLY A CA 1
ATOM 1736 C C . GLY A 1 225 ? 0.067 -16.363 0.554 1.00 98.19 225 GLY A C 1
ATOM 1737 O O . GLY A 1 225 ? -0.411 -16.789 1.605 1.00 98.19 225 GLY A O 1
ATOM 1738 N N . GLY A 1 226 ? 1.066 -17.010 -0.044 1.00 97.44 226 GLY A N 1
ATOM 1739 C CA . GLY A 1 226 ? 1.742 -18.178 0.529 1.00 97.44 226 GLY A CA 1
ATOM 1740 C C . GLY A 1 226 ? 0.897 -19.457 0.619 1.00 97.44 226 GLY A C 1
ATOM 1741 O O . GLY A 1 226 ? 1.390 -20.483 1.096 1.00 97.44 226 GLY A O 1
ATOM 1742 N N . LEU A 1 227 ? -0.354 -19.446 0.147 1.00 98.31 227 LEU A N 1
ATOM 1743 C CA . LEU A 1 227 ? -1.195 -20.639 0.105 1.00 98.31 227 LEU A CA 1
ATOM 1744 C C . LEU A 1 227 ? -0.805 -21.561 -1.068 1.00 98.31 227 LEU A C 1
ATOM 1746 O O . LEU A 1 227 ? -0.421 -21.099 -2.146 1.00 98.31 227 LEU A O 1
ATOM 1750 N N . PRO A 1 228 ? -0.939 -22.895 -0.932 1.00 96.06 228 PRO A N 1
ATOM 1751 C CA . PRO A 1 228 ? -0.548 -23.854 -1.968 1.00 96.06 228 PRO A CA 1
ATOM 1752 C C . PRO A 1 228 ? -1.586 -23.965 -3.108 1.00 96.06 228 PRO A C 1
ATOM 1754 O O . PRO A 1 228 ? -1.971 -25.074 -3.485 1.00 96.06 228 PRO A O 1
ATOM 1757 N N . LEU A 1 229 ? -2.044 -22.830 -3.645 1.00 98.19 229 LEU A N 1
ATOM 1758 C CA . LEU A 1 229 ? -3.122 -22.722 -4.637 1.00 98.19 229 LEU A CA 1
ATOM 1759 C C . LEU A 1 229 ? -2.625 -22.946 -6.070 1.00 98.19 229 LEU A C 1
ATOM 1761 O O . LEU A 1 229 ? -1.535 -22.501 -6.427 1.00 98.19 229 LEU A O 1
ATOM 1765 N N . VAL A 1 230 ? -3.445 -23.599 -6.897 1.00 97.94 230 VAL A N 1
ATOM 1766 C CA . VAL A 1 230 ? -3.265 -23.748 -8.355 1.00 97.94 230 VAL A CA 1
ATOM 1767 C C . VAL A 1 230 ? -4.409 -23.075 -9.134 1.00 97.94 230 VAL A C 1
ATOM 1769 O O . VAL A 1 230 ? -5.392 -22.643 -8.547 1.00 97.94 230 VAL A O 1
ATOM 1772 N N . ASP A 1 231 ? -4.332 -23.030 -10.466 1.00 98.31 231 ASP A N 1
ATOM 1773 C CA . ASP A 1 231 ? -5.260 -22.272 -11.331 1.00 98.31 231 ASP A CA 1
ATOM 1774 C C . ASP A 1 231 ? -6.755 -22.493 -11.081 1.00 98.31 231 ASP A C 1
ATOM 1776 O O . ASP A 1 231 ? -7.530 -21.542 -11.020 1.00 98.31 231 ASP A O 1
ATOM 1780 N N . ARG A 1 232 ? -7.182 -23.747 -10.910 1.00 97.12 232 ARG A N 1
ATOM 1781 C CA . ARG A 1 232 ? -8.597 -24.067 -10.651 1.00 97.12 232 ARG A CA 1
ATOM 1782 C C . ARG A 1 232 ? -9.086 -23.578 -9.285 1.00 97.12 232 ARG A C 1
ATOM 1784 O O . ARG A 1 232 ? -10.286 -23.437 -9.092 1.00 97.12 232 ARG A O 1
ATOM 1791 N N . ASP A 1 233 ? -8.173 -23.402 -8.333 1.00 97.75 233 ASP A N 1
ATOM 1792 C CA . ASP A 1 233 ? -8.506 -23.122 -6.938 1.00 97.75 233 ASP A CA 1
ATOM 1793 C C . ASP A 1 233 ? -8.982 -21.671 -6.767 1.00 97.75 233 ASP A C 1
ATOM 1795 O O . ASP A 1 233 ? -9.765 -21.383 -5.867 1.00 97.75 233 ASP A O 1
ATOM 1799 N N . VAL A 1 234 ? -8.551 -20.771 -7.658 1.00 97.19 234 VAL A N 1
ATOM 1800 C CA . VAL A 1 234 ? -8.919 -19.346 -7.659 1.00 97.19 234 VAL A CA 1
ATOM 1801 C C . VAL A 1 234 ? -10.142 -19.025 -8.528 1.00 97.19 234 VAL A C 1
ATOM 1803 O O . VAL A 1 234 ? -10.550 -17.869 -8.610 1.00 97.19 234 VAL A O 1
ATOM 1806 N N . GLU A 1 235 ? -10.780 -20.029 -9.139 1.00 97.12 235 GLU A N 1
ATOM 1807 C CA . GLU A 1 235 ? -12.025 -19.848 -9.904 1.00 97.12 235 GLU A CA 1
ATOM 1808 C C . GLU A 1 235 ? -13.133 -19.112 -9.122 1.00 97.12 235 GLU A C 1
ATOM 1810 O O . GLU A 1 235 ? -13.747 -18.217 -9.714 1.00 97.12 235 GLU A O 1
ATOM 1815 N N . PRO A 1 236 ? -13.367 -19.375 -7.816 1.00 97.12 236 PRO A N 1
ATOM 1816 C CA . PRO A 1 236 ? -14.414 -18.691 -7.055 1.00 97.12 236 PRO A CA 1
ATOM 1817 C C . PRO A 1 236 ? -14.244 -17.167 -6.970 1.00 97.12 236 PRO A C 1
ATOM 1819 O O . PRO A 1 236 ? -15.239 -16.453 -6.831 1.00 97.12 236 PRO A O 1
ATOM 1822 N N . ILE A 1 237 ? -13.015 -16.649 -7.106 1.00 96.69 237 ILE A N 1
ATOM 1823 C CA . ILE A 1 237 ? -12.707 -15.211 -7.011 1.00 96.69 237 ILE A CA 1
ATOM 1824 C C . ILE A 1 237 ? -13.436 -14.413 -8.101 1.00 96.69 237 ILE A C 1
ATOM 1826 O O . ILE A 1 237 ? -13.792 -13.259 -7.881 1.00 96.69 237 ILE A O 1
ATOM 1830 N N . ARG A 1 238 ? -13.771 -15.030 -9.245 1.00 95.75 238 ARG A N 1
ATOM 1831 C CA . ARG A 1 238 ? -14.512 -14.366 -10.336 1.00 95.75 238 ARG A CA 1
ATOM 1832 C C . ARG A 1 238 ? -15.872 -13.791 -9.910 1.00 95.75 238 ARG A C 1
ATOM 1834 O O . ARG A 1 238 ? -16.436 -12.969 -10.626 1.00 95.75 238 ARG A O 1
ATOM 1841 N N . HIS A 1 239 ? -16.429 -14.265 -8.793 1.00 95.19 239 HIS A N 1
ATOM 1842 C CA . HIS A 1 239 ? -17.703 -13.801 -8.243 1.00 95.19 239 HIS A CA 1
ATOM 1843 C C . HIS A 1 239 ? -17.566 -12.534 -7.385 1.00 95.19 239 HIS A C 1
ATOM 1845 O O . HIS A 1 239 ? -18.566 -11.872 -7.117 1.00 95.19 239 HIS A O 1
ATOM 1851 N N . LEU A 1 240 ? -16.345 -12.170 -6.988 1.00 96.69 240 LEU A N 1
ATOM 1852 C CA . LEU A 1 240 ? -16.046 -11.038 -6.115 1.00 96.69 240 LEU A CA 1
ATOM 1853 C C . LEU A 1 240 ? -15.933 -9.742 -6.927 1.00 96.69 240 LEU A C 1
ATOM 1855 O O . LEU A 1 240 ? -14.878 -9.128 -7.024 1.00 96.69 240 LEU A O 1
ATOM 1859 N N . THR A 1 241 ? -17.023 -9.307 -7.556 1.00 94.12 241 THR A N 1
ATOM 1860 C CA . THR A 1 241 ? -16.990 -8.176 -8.505 1.00 94.12 241 THR A CA 1
ATOM 1861 C C . THR A 1 241 ? -16.670 -6.819 -7.866 1.00 94.12 241 THR A C 1
ATOM 1863 O O . THR A 1 241 ? -16.411 -5.860 -8.590 1.00 94.12 241 THR A O 1
ATOM 1866 N N . LYS A 1 242 ? -16.707 -6.728 -6.529 1.00 96.00 242 LYS A N 1
ATOM 1867 C CA . LYS A 1 242 ? -16.312 -5.550 -5.738 1.00 96.00 242 LYS A CA 1
ATOM 1868 C C . LYS A 1 242 ? -14.838 -5.567 -5.314 1.00 96.00 242 LYS A C 1
ATOM 1870 O O . LYS A 1 242 ? -14.380 -4.593 -4.722 1.00 96.00 242 LYS A O 1
ATOM 1875 N N . LEU A 1 243 ? -14.101 -6.634 -5.632 1.00 97.69 243 LEU A N 1
ATOM 1876 C CA . LEU A 1 243 ? -12.712 -6.803 -5.227 1.00 97.69 243 LEU A CA 1
ATOM 1877 C C . LEU A 1 243 ? -11.833 -5.704 -5.831 1.00 97.69 243 LEU A C 1
ATOM 1879 O O . LEU A 1 243 ? -11.720 -5.594 -7.052 1.00 97.69 243 LEU A O 1
ATOM 1883 N N . SER A 1 244 ? -11.220 -4.902 -4.964 1.00 97.12 244 SER A N 1
ATOM 1884 C CA . SER A 1 244 ? -10.287 -3.834 -5.311 1.00 97.12 244 SER A CA 1
ATOM 1885 C C . SER A 1 244 ? -8.838 -4.226 -5.029 1.00 97.12 244 SER A C 1
ATOM 1887 O O . SER A 1 244 ? -7.954 -3.809 -5.773 1.00 97.12 244 SER A O 1
ATOM 1889 N N . SER A 1 245 ? -8.585 -5.072 -4.031 1.00 97.94 245 SER A N 1
ATOM 1890 C CA . SER A 1 245 ? -7.255 -5.553 -3.657 1.00 97.94 245 SER A CA 1
ATOM 1891 C C . SER A 1 245 ? -7.210 -7.078 -3.611 1.00 97.94 245 SER A C 1
ATOM 1893 O O . SER A 1 245 ? -8.044 -7.708 -2.958 1.00 97.94 245 SER A O 1
ATOM 1895 N N . LEU A 1 246 ? -6.235 -7.668 -4.303 1.00 98.75 246 LEU A N 1
ATOM 1896 C CA . LEU A 1 246 ? -5.999 -9.109 -4.314 1.00 98.75 246 LEU A CA 1
ATOM 1897 C C . LEU A 1 246 ? -4.507 -9.419 -4.198 1.00 98.75 246 LEU A C 1
ATOM 1899 O O . LEU A 1 246 ? -3.723 -9.052 -5.079 1.00 98.75 246 LEU A O 1
ATOM 1903 N N . ASP A 1 247 ? -4.139 -10.156 -3.155 1.00 98.75 247 ASP A N 1
ATOM 1904 C CA . ASP A 1 247 ? -2.804 -10.725 -3.001 1.00 98.75 247 ASP A CA 1
ATOM 1905 C C . ASP A 1 247 ? -2.829 -12.241 -3.245 1.00 98.75 247 ASP A C 1
ATOM 1907 O O . ASP A 1 247 ? -3.596 -12.990 -2.637 1.00 98.75 247 ASP A O 1
ATOM 1911 N N . LEU A 1 248 ? -2.008 -12.681 -4.196 1.00 98.69 248 LEU A N 1
ATOM 1912 C CA . LEU A 1 248 ? -1.803 -14.072 -4.598 1.00 98.69 248 LEU A CA 1
ATOM 1913 C C . LEU A 1 248 ? -0.305 -14.422 -4.610 1.00 98.69 248 LEU A C 1
ATOM 1915 O O . LEU A 1 248 ? 0.106 -15.368 -5.295 1.00 98.69 248 LEU A O 1
ATOM 1919 N N . ASN A 1 249 ? 0.520 -13.652 -3.893 1.00 98.56 249 ASN A N 1
ATOM 1920 C CA . ASN A 1 249 ? 1.962 -13.845 -3.826 1.00 98.56 249 ASN A CA 1
ATOM 1921 C C . ASN A 1 249 ? 2.319 -15.263 -3.366 1.00 98.56 249 ASN A C 1
ATOM 1923 O O . ASN A 1 249 ? 1.627 -15.871 -2.554 1.00 98.56 249 ASN A O 1
ATOM 1927 N N . ASP A 1 250 ? 3.421 -15.800 -3.883 1.00 98.25 250 ASP A N 1
ATOM 1928 C CA . ASP A 1 250 ? 3.994 -17.094 -3.504 1.00 98.25 250 ASP A CA 1
ATOM 1929 C C . ASP A 1 250 ? 3.013 -18.286 -3.606 1.00 98.25 250 ASP A C 1
ATOM 1931 O O . ASP A 1 250 ? 3.188 -19.326 -2.966 1.00 98.25 250 ASP A O 1
ATOM 1935 N N . THR A 1 251 ? 1.994 -18.166 -4.464 1.00 98.44 251 THR A N 1
ATOM 1936 C CA . THR A 1 251 ? 1.101 -19.267 -4.858 1.00 98.44 251 THR A CA 1
ATOM 1937 C C . THR A 1 251 ? 1.611 -19.972 -6.128 1.00 98.44 251 THR A C 1
ATOM 1939 O O . THR A 1 251 ? 2.645 -19.623 -6.698 1.00 98.44 251 THR A O 1
ATOM 1942 N N . ARG A 1 252 ? 0.910 -21.009 -6.615 1.00 98.00 252 ARG A N 1
ATOM 1943 C CA . ARG A 1 252 ? 1.288 -21.759 -7.835 1.00 98.00 252 ARG A CA 1
ATOM 1944 C C . ARG A 1 252 ? 0.362 -21.498 -9.021 1.00 98.00 252 ARG A C 1
ATOM 1946 O O . ARG A 1 252 ? 0.312 -22.320 -9.937 1.00 98.00 252 ARG A O 1
ATOM 1953 N N . ILE A 1 253 ? -0.361 -20.384 -9.005 1.00 98.19 253 ILE A N 1
ATOM 1954 C CA . ILE A 1 253 ? -1.191 -19.961 -10.134 1.00 98.19 253 ILE A CA 1
ATOM 1955 C C . ILE A 1 253 ? -0.317 -19.608 -11.345 1.00 98.19 253 ILE A C 1
ATOM 1957 O O . ILE A 1 253 ? 0.777 -19.062 -11.199 1.00 98.19 253 ILE A O 1
ATOM 1961 N N . GLY A 1 254 ? -0.794 -19.940 -12.534 1.00 98.38 254 GLY A N 1
ATOM 1962 C CA . GLY A 1 254 ? -0.252 -19.597 -13.839 1.00 98.38 254 GLY A CA 1
ATOM 1963 C C . GLY A 1 254 ? -1.279 -18.853 -14.697 1.00 98.38 254 GLY A C 1
ATOM 1964 O O . GLY A 1 254 ? -2.201 -18.204 -14.195 1.00 98.38 254 GLY A O 1
ATOM 1965 N N . ASP A 1 255 ? -1.105 -18.932 -16.016 1.00 98.44 255 ASP A N 1
ATOM 1966 C CA . ASP A 1 255 ? -1.878 -18.131 -16.974 1.00 98.44 255 ASP A CA 1
ATOM 1967 C C . ASP A 1 255 ? -3.376 -18.469 -16.988 1.00 98.44 255 ASP A C 1
ATOM 1969 O O . ASP A 1 255 ? -4.208 -17.573 -17.143 1.00 98.44 255 ASP A O 1
ATOM 1973 N N . GLU A 1 256 ? -3.742 -19.738 -16.767 1.00 97.94 256 GLU A N 1
ATOM 1974 C CA . GLU A 1 256 ? -5.148 -20.154 -16.664 1.00 97.94 256 GLU A CA 1
ATOM 1975 C C . GLU A 1 256 ? -5.817 -19.533 -15.428 1.00 97.94 256 GLU A C 1
ATOM 1977 O O . GLU A 1 256 ? -6.940 -19.035 -15.520 1.00 97.94 256 GLU A O 1
ATOM 1982 N N . GLY A 1 257 ? -5.104 -19.485 -14.297 1.00 97.56 257 GLY A N 1
ATOM 1983 C CA . GLY A 1 257 ? -5.556 -18.867 -13.054 1.00 97.56 257 GLY A CA 1
ATOM 1984 C C . GLY A 1 257 ? -5.820 -17.373 -13.217 1.00 97.56 257 GLY A C 1
ATOM 1985 O O . GLY A 1 257 ? -6.881 -16.880 -12.833 1.00 97.56 257 GLY A O 1
ATOM 1986 N N . ALA A 1 258 ? -4.900 -16.661 -13.879 1.00 97.75 258 ALA A N 1
ATOM 1987 C CA . ALA A 1 258 ? -5.078 -15.251 -14.232 1.00 97.75 258 ALA A CA 1
ATOM 1988 C C . ALA A 1 258 ? -6.312 -15.019 -15.127 1.00 97.75 258 ALA A C 1
ATOM 1990 O O . ALA A 1 258 ? -6.939 -13.958 -15.073 1.00 97.75 258 ALA A O 1
ATOM 1991 N N . GLY A 1 259 ? -6.712 -16.027 -15.910 1.00 97.50 259 GLY A N 1
ATOM 1992 C CA . GLY A 1 259 ? -7.932 -16.012 -16.712 1.00 97.50 259 GLY A CA 1
ATOM 1993 C C . GLY A 1 259 ? -9.211 -15.766 -15.909 1.00 97.50 259 GLY A C 1
ATOM 1994 O O . GLY A 1 259 ? -10.107 -15.079 -16.408 1.00 97.50 259 GLY A O 1
ATOM 1995 N N . TRP A 1 260 ? -9.284 -16.242 -14.662 1.00 97.25 260 TRP A N 1
ATOM 1996 C CA . TRP A 1 260 ? -10.439 -16.035 -13.780 1.00 97.25 260 TRP A CA 1
ATOM 1997 C C . TRP A 1 260 ? -10.558 -14.598 -13.256 1.00 97.25 260 TRP A C 1
ATOM 1999 O O . TRP A 1 260 ? -11.647 -14.187 -12.859 1.00 97.25 260 TRP A O 1
ATOM 2009 N N . LEU A 1 261 ? -9.477 -13.812 -13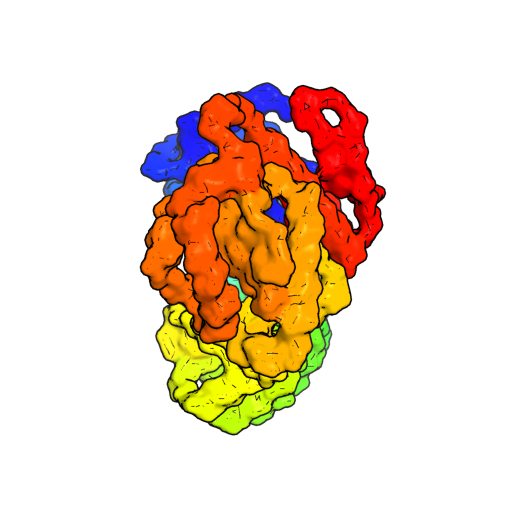.316 1.00 96.69 261 LEU A N 1
ATOM 2010 C CA . LEU A 1 261 ? -9.440 -12.424 -12.839 1.00 96.69 261 LEU A CA 1
ATOM 2011 C C . LEU A 1 261 ? -9.963 -11.417 -13.875 1.00 96.69 261 LEU A C 1
ATOM 2013 O O . LEU A 1 261 ? -10.312 -10.296 -13.523 1.00 96.69 261 LEU A O 1
ATOM 2017 N N . ALA A 1 262 ? -10.067 -11.812 -15.148 1.00 92.88 262 ALA A N 1
ATOM 2018 C CA . ALA A 1 262 ? -10.335 -10.928 -16.289 1.00 92.88 262 ALA A CA 1
ATOM 2019 C C . ALA A 1 262 ? -11.631 -10.084 -16.216 1.00 92.88 262 ALA A C 1
ATOM 2021 O O . ALA A 1 262 ? -11.795 -9.165 -17.016 1.00 92.88 262 ALA A O 1
ATOM 2022 N N . GLY A 1 263 ? -12.568 -10.413 -15.320 1.00 86.44 263 GLY A N 1
ATOM 2023 C CA . GLY A 1 263 ? -13.827 -9.683 -15.111 1.00 86.44 263 GLY A CA 1
ATOM 2024 C C . GLY A 1 263 ? -13.851 -8.779 -13.873 1.00 86.44 263 GLY A C 1
ATOM 2025 O O . GLY A 1 263 ? -14.876 -8.159 -13.592 1.00 86.44 263 GLY A O 1
ATOM 2026 N N . LEU A 1 264 ? -12.756 -8.703 -13.113 1.00 95.88 264 LEU A N 1
ATOM 2027 C CA . LEU A 1 264 ? -12.680 -7.934 -11.870 1.00 95.88 264 LEU A CA 1
ATOM 2028 C C . LEU A 1 264 ? -12.339 -6.470 -12.172 1.00 95.88 264 LEU A C 1
ATOM 2030 O O . LEU A 1 264 ? -11.230 -5.999 -11.945 1.00 95.88 264 LEU A O 1
ATOM 2034 N N . HIS A 1 265 ? -13.298 -5.735 -12.733 1.00 93.56 265 HIS A N 1
ATOM 2035 C CA . HIS A 1 265 ? -13.086 -4.356 -13.193 1.00 93.56 265 HIS A CA 1
ATOM 2036 C C . HIS A 1 265 ? -12.820 -3.345 -12.066 1.00 93.56 265 HIS A C 1
ATOM 2038 O O . HIS A 1 265 ? -12.262 -2.285 -12.342 1.00 93.56 265 HIS A O 1
ATOM 2044 N N . ALA A 1 266 ? -13.201 -3.671 -10.825 1.00 94.19 266 ALA A N 1
ATOM 2045 C CA . ALA A 1 266 ? -12.894 -2.880 -9.631 1.00 94.19 266 ALA A CA 1
ATOM 2046 C C . ALA A 1 266 ? -11.455 -3.094 -9.118 1.00 94.19 266 ALA A C 1
ATOM 2048 O O . ALA A 1 266 ? -10.977 -2.309 -8.294 1.00 94.19 266 ALA A O 1
ATOM 2049 N N . LEU A 1 267 ? -10.761 -4.128 -9.614 1.00 97.06 267 LEU A N 1
ATOM 2050 C CA . LEU A 1 267 ? -9.446 -4.514 -9.124 1.00 97.06 267 LEU A CA 1
ATOM 2051 C C . LEU A 1 267 ? -8.426 -3.424 -9.435 1.00 97.06 267 LEU A C 1
ATOM 2053 O O . LEU A 1 267 ? -8.209 -3.063 -10.587 1.00 97.06 267 LEU A O 1
ATOM 2057 N N . SER A 1 268 ? -7.816 -2.925 -8.373 1.00 96.31 268 SER A N 1
ATOM 2058 C CA . SER A 1 268 ? -6.945 -1.758 -8.325 1.00 96.31 268 SER A CA 1
ATOM 2059 C C . SER A 1 268 ? -5.521 -2.153 -7.919 1.00 96.31 268 SER A C 1
ATOM 2061 O O . SER A 1 268 ? -4.556 -1.657 -8.510 1.00 96.31 268 SER A O 1
ATOM 2063 N N . TRP A 1 269 ? -5.399 -3.107 -6.991 1.00 97.25 269 TRP A N 1
ATOM 2064 C CA . TRP A 1 269 ? -4.148 -3.715 -6.542 1.00 97.25 269 TRP A CA 1
ATOM 2065 C C . TRP A 1 269 ? -4.149 -5.215 -6.819 1.00 97.25 269 TRP A C 1
ATOM 2067 O O . TRP A 1 269 ? -5.074 -5.925 -6.425 1.00 97.25 269 TRP A O 1
ATOM 2077 N N . LEU A 1 270 ? -3.101 -5.692 -7.489 1.00 98.56 270 LEU A N 1
ATOM 2078 C CA . LEU A 1 270 ? -2.900 -7.110 -7.762 1.00 98.56 270 LEU A CA 1
ATOM 2079 C C . LEU A 1 270 ? -1.448 -7.501 -7.497 1.00 98.56 270 LEU A C 1
ATOM 2081 O O . LEU A 1 270 ? -0.532 -7.029 -8.178 1.00 98.56 270 LEU A O 1
ATOM 2085 N N . HIS A 1 271 ? -1.233 -8.388 -6.531 1.00 98.62 271 HIS A N 1
ATOM 2086 C CA . HIS A 1 271 ? 0.083 -8.949 -6.253 1.00 98.62 271 HIS A CA 1
ATOM 2087 C C . HIS A 1 271 ? 0.162 -10.407 -6.706 1.00 98.62 271 HIS A C 1
ATOM 2089 O O . HIS A 1 271 ? -0.640 -11.245 -6.304 1.00 98.62 271 HIS A O 1
ATOM 2095 N N . LEU A 1 272 ? 1.127 -10.698 -7.577 1.00 98.62 272 LEU A N 1
ATOM 2096 C CA . LEU A 1 272 ? 1.349 -12.011 -8.187 1.00 98.62 272 LEU A CA 1
ATOM 2097 C C . LEU A 1 272 ? 2.823 -12.432 -8.094 1.00 98.62 272 LEU A C 1
ATOM 2099 O O . LEU A 1 272 ? 3.289 -13.254 -8.886 1.00 98.62 272 LEU A O 1
ATOM 2103 N N . SER A 1 273 ? 3.586 -11.851 -7.170 1.00 98.25 273 SER A N 1
ATOM 2104 C CA . SER A 1 273 ? 5.004 -12.171 -7.020 1.00 98.25 273 SER A CA 1
ATOM 2105 C C . SER A 1 273 ? 5.203 -13.633 -6.638 1.00 98.25 273 SER A C 1
ATOM 2107 O O . SER A 1 273 ? 4.401 -14.195 -5.908 1.00 98.25 273 SER A O 1
ATOM 2109 N N . GLY A 1 274 ? 6.259 -14.275 -7.132 1.00 98.12 274 GLY A N 1
ATOM 2110 C CA . GLY A 1 274 ? 6.561 -15.674 -6.801 1.00 98.12 274 GLY A CA 1
ATOM 2111 C C . GLY A 1 274 ? 5.582 -16.703 -7.385 1.00 98.12 274 GLY A C 1
ATOM 2112 O O . GLY A 1 274 ? 5.664 -17.884 -7.047 1.00 98.12 274 GLY A O 1
ATOM 2113 N N . THR A 1 275 ? 4.674 -16.292 -8.277 1.00 98.62 275 THR A N 1
ATOM 2114 C CA . THR A 1 275 ? 3.720 -17.191 -8.947 1.00 98.62 275 THR A CA 1
ATOM 2115 C C . THR A 1 275 ? 4.291 -17.808 -10.232 1.00 98.62 275 THR A C 1
ATOM 2117 O O . THR A 1 275 ? 5.433 -17.567 -10.628 1.00 98.62 275 THR A O 1
ATOM 2120 N N . GLN A 1 276 ? 3.511 -18.661 -10.902 1.00 98.06 276 GLN A N 1
ATOM 2121 C CA . GLN A 1 276 ? 3.891 -19.350 -12.141 1.00 98.06 276 GLN A CA 1
ATOM 2122 C C . GLN A 1 276 ? 3.379 -18.653 -13.412 1.00 98.06 276 GLN A C 1
ATOM 2124 O O . GLN A 1 276 ? 3.450 -19.260 -14.484 1.00 98.06 276 GLN A O 1
ATOM 2129 N N . ILE A 1 277 ? 2.873 -17.420 -13.306 1.00 98.06 277 ILE A N 1
ATOM 2130 C CA . ILE A 1 277 ? 2.343 -16.656 -14.444 1.00 98.06 277 ILE A CA 1
ATOM 2131 C C . ILE A 1 277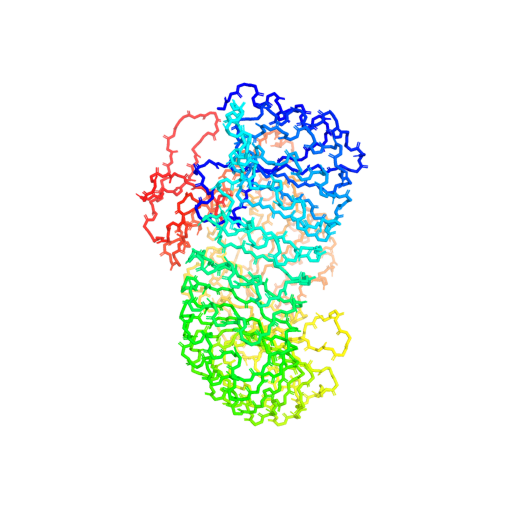 ? 3.432 -16.326 -15.469 1.00 98.06 277 ILE A C 1
ATOM 2133 O O . ILE A 1 277 ? 4.574 -16.030 -15.106 1.00 98.06 277 ILE A O 1
ATOM 2137 N N . GLY A 1 278 ? 3.062 -16.373 -16.743 1.00 97.88 278 GLY A N 1
ATOM 2138 C CA . GLY A 1 278 ? 3.855 -15.995 -17.902 1.00 97.88 278 GLY A CA 1
ATOM 2139 C C . GLY A 1 278 ? 3.174 -14.902 -18.730 1.00 97.88 278 GLY A C 1
ATOM 2140 O O . GLY A 1 278 ? 2.317 -14.158 -18.255 1.00 97.88 278 GLY A O 1
ATOM 2141 N N . ASP A 1 279 ? 3.583 -14.782 -19.992 1.00 97.50 279 ASP A N 1
ATOM 2142 C CA . ASP A 1 279 ? 3.159 -13.678 -20.865 1.00 97.50 279 ASP A CA 1
ATOM 2143 C C . ASP A 1 279 ? 1.659 -13.702 -21.201 1.00 97.50 279 ASP A C 1
ATOM 2145 O O . ASP A 1 279 ? 1.053 -12.643 -21.400 1.00 97.50 279 ASP A O 1
ATOM 2149 N N . ASP A 1 280 ? 1.033 -14.883 -21.247 1.00 97.19 280 ASP A N 1
ATOM 2150 C CA . ASP A 1 280 ? -0.391 -15.000 -21.567 1.00 97.19 280 ASP A CA 1
ATOM 2151 C C . ASP A 1 280 ? -1.283 -14.513 -20.414 1.00 97.19 280 ASP A C 1
ATOM 2153 O O . ASP A 1 280 ? -2.334 -13.921 -20.686 1.00 97.19 280 ASP A O 1
ATOM 2157 N N . ALA A 1 281 ? -0.846 -14.621 -19.149 1.00 97.94 281 ALA A N 1
ATOM 2158 C CA . ALA A 1 281 ? -1.545 -14.009 -18.015 1.00 97.94 281 ALA A CA 1
ATOM 2159 C C . ALA A 1 281 ? -1.751 -12.504 -18.213 1.00 97.94 281 ALA A C 1
ATOM 2161 O O . ALA A 1 281 ? -2.823 -11.982 -17.901 1.00 97.94 281 ALA A O 1
ATOM 2162 N N . LEU A 1 282 ? -0.767 -11.795 -18.777 1.00 97.81 282 LEU A N 1
ATOM 2163 C CA . LEU A 1 282 ? -0.855 -10.346 -18.966 1.00 97.81 282 LEU A CA 1
ATOM 2164 C C . LEU A 1 282 ? -1.967 -9.953 -19.950 1.00 97.81 282 LEU A C 1
ATOM 2166 O O . LEU A 1 282 ? -2.583 -8.904 -19.783 1.00 97.81 282 LEU A O 1
ATOM 2170 N N . ARG A 1 283 ? -2.338 -10.830 -20.895 1.00 96.19 283 ARG A N 1
ATOM 2171 C CA . ARG A 1 283 ? -3.510 -10.629 -21.773 1.00 96.19 283 ARG A CA 1
ATOM 2172 C C . ARG A 1 283 ? -4.834 -10.700 -21.012 1.00 96.19 283 ARG A C 1
ATOM 2174 O O . ARG A 1 283 ? -5.814 -10.070 -21.415 1.00 96.19 283 ARG A O 1
ATOM 2181 N N . HIS A 1 284 ? -4.888 -11.505 -19.955 1.00 96.69 284 HIS A N 1
ATOM 2182 C CA . HIS A 1 284 ? -6.051 -11.606 -19.078 1.00 96.69 284 HIS A CA 1
ATOM 2183 C C . HIS A 1 284 ? -6.104 -10.427 -18.108 1.00 96.69 284 HIS A C 1
ATOM 2185 O O . HIS A 1 284 ? -7.143 -9.779 -18.012 1.00 96.69 284 HIS A O 1
ATOM 2191 N N . ILE A 1 285 ? -4.974 -10.098 -17.479 1.00 96.81 285 ILE A N 1
ATOM 2192 C CA . ILE A 1 285 ? -4.834 -8.983 -16.531 1.00 96.81 285 ILE A CA 1
ATOM 2193 C C . ILE A 1 285 ? -5.127 -7.634 -17.203 1.00 96.81 285 ILE A C 1
ATOM 2195 O O . ILE A 1 285 ? -5.731 -6.766 -16.582 1.00 96.81 285 ILE A O 1
ATOM 2199 N N . ALA A 1 286 ? -4.820 -7.475 -18.495 1.00 95.00 286 ALA A N 1
ATOM 2200 C CA . ALA A 1 286 ? -5.193 -6.292 -19.276 1.00 95.00 286 ALA A CA 1
ATOM 2201 C C . ALA A 1 286 ? -6.705 -5.984 -19.281 1.00 95.00 286 ALA A C 1
ATOM 2203 O O . ALA A 1 286 ? -7.104 -4.858 -19.574 1.00 95.00 286 ALA A O 1
ATOM 2204 N N . LYS A 1 287 ? -7.562 -6.972 -18.984 1.00 95.00 287 LYS A N 1
ATOM 2205 C CA . LYS A 1 287 ? -9.024 -6.804 -18.913 1.00 95.00 287 LYS A CA 1
ATOM 2206 C C . LYS A 1 287 ? -9.495 -6.247 -17.562 1.00 95.00 287 LYS A C 1
ATOM 2208 O O . LYS A 1 287 ? -10.623 -5.759 -17.468 1.00 95.00 287 LYS A O 1
ATOM 2213 N N . CYS A 1 288 ? -8.631 -6.248 -16.546 1.00 95.12 288 CYS A N 1
ATOM 2214 C CA . CYS A 1 288 ? -8.851 -5.579 -15.266 1.00 95.12 288 CYS A CA 1
ATOM 2215 C C . CYS A 1 288 ? -8.632 -4.066 -15.439 1.00 95.12 288 CYS A C 1
ATOM 2217 O O . CYS A 1 288 ? -7.586 -3.522 -15.102 1.00 95.12 288 CYS A O 1
ATOM 2219 N N . SER A 1 289 ? -9.612 -3.377 -16.023 1.00 89.81 289 SER A N 1
ATOM 2220 C CA . SER A 1 289 ? -9.497 -1.974 -16.453 1.00 89.81 289 SER A CA 1
ATOM 2221 C C . SER A 1 289 ? -9.226 -0.959 -15.334 1.00 89.81 289 SER A C 1
ATOM 2223 O O . SER A 1 289 ? -8.736 0.134 -15.625 1.00 89.81 289 SER A O 1
ATOM 2225 N N . GLY A 1 290 ? -9.556 -1.299 -14.083 1.00 90.12 290 GLY A N 1
ATOM 2226 C CA . GLY A 1 290 ? -9.281 -0.480 -12.898 1.00 90.12 290 GLY A CA 1
ATOM 2227 C C . GLY A 1 290 ? -7.862 -0.629 -12.341 1.00 90.12 290 GLY A C 1
ATOM 2228 O O . GLY A 1 290 ? -7.503 0.079 -11.402 1.00 90.12 290 GLY A O 1
ATOM 2229 N N . LEU A 1 291 ? -7.049 -1.531 -12.903 1.00 95.56 291 LEU A N 1
ATOM 2230 C CA . LEU A 1 291 ? -5.769 -1.896 -12.314 1.00 95.56 291 LEU A CA 1
ATOM 2231 C C . LEU A 1 291 ? -4.751 -0.766 -12.459 1.00 95.56 291 LEU A C 1
ATOM 2233 O O . LEU A 1 291 ? -4.414 -0.351 -13.570 1.00 95.56 291 LEU A O 1
ATOM 2237 N N . TRP A 1 292 ? -4.221 -0.313 -11.325 1.00 94.44 292 TRP A N 1
ATOM 2238 C CA . TRP A 1 292 ? -3.213 0.745 -11.273 1.00 94.44 292 TRP A CA 1
ATOM 2239 C C . TRP A 1 292 ? -1.934 0.307 -10.539 1.00 94.44 292 TRP A C 1
ATOM 2241 O O . TRP A 1 292 ? -0.878 0.901 -10.761 1.00 94.44 292 TRP A O 1
ATOM 2251 N N . THR A 1 293 ? -1.995 -0.762 -9.739 1.00 96.44 293 THR A N 1
ATOM 2252 C CA . THR A 1 293 ? -0.852 -1.341 -9.016 1.00 96.44 293 THR A CA 1
ATOM 2253 C C . THR A 1 293 ? -0.721 -2.830 -9.333 1.00 96.44 293 THR A C 1
ATOM 2255 O O . THR A 1 293 ? -1.652 -3.596 -9.087 1.00 96.44 293 THR A O 1
ATOM 2258 N N . LEU A 1 294 ? 0.433 -3.250 -9.864 1.00 98.50 294 LEU A N 1
ATOM 2259 C CA . LEU A 1 294 ? 0.688 -4.641 -10.246 1.00 98.50 294 LEU A CA 1
ATOM 2260 C C . LEU A 1 294 ? 2.091 -5.100 -9.838 1.00 98.50 294 LEU A C 1
ATOM 2262 O O . LEU A 1 294 ? 3.090 -4.509 -10.244 1.00 98.50 294 LEU A O 1
ATOM 2266 N N . SER A 1 295 ? 2.179 -6.200 -9.094 1.00 98.19 295 SER A N 1
ATOM 2267 C CA . SER A 1 295 ? 3.454 -6.825 -8.732 1.00 98.19 295 SER A CA 1
ATOM 2268 C C . SER A 1 295 ? 3.625 -8.173 -9.434 1.00 98.19 295 SER A C 1
ATOM 2270 O O . SER A 1 295 ? 2.803 -9.068 -9.258 1.00 98.19 295 SER A O 1
ATOM 2272 N N . LEU A 1 296 ? 4.688 -8.314 -10.232 1.00 98.25 296 LEU A N 1
ATOM 2273 C CA . LEU A 1 296 ? 5.022 -9.510 -11.025 1.00 98.25 296 LEU A CA 1
ATOM 2274 C C . LEU A 1 296 ? 6.409 -10.059 -10.662 1.00 98.25 296 LEU A C 1
ATOM 2276 O O . LEU A 1 296 ? 7.024 -10.777 -11.455 1.00 98.25 296 LEU A O 1
ATOM 2280 N N . SER A 1 297 ? 6.940 -9.689 -9.498 1.00 97.31 297 SER A N 1
ATOM 2281 C CA . SER A 1 297 ? 8.310 -10.036 -9.128 1.00 97.31 297 SER A CA 1
ATOM 2282 C C . SER A 1 297 ? 8.489 -11.555 -9.067 1.00 97.31 297 SER A C 1
ATOM 2284 O O . SER A 1 297 ? 7.646 -12.263 -8.530 1.00 97.31 297 SER A O 1
ATOM 2286 N N . ARG A 1 298 ? 9.603 -12.088 -9.575 1.00 96.75 298 ARG A N 1
ATOM 2287 C CA . ARG A 1 298 ? 9.931 -13.527 -9.533 1.00 96.75 298 ARG A CA 1
ATOM 2288 C C . ARG A 1 298 ? 8.864 -14.412 -10.204 1.00 96.75 298 ARG A C 1
ATOM 2290 O O . ARG A 1 298 ? 8.559 -15.497 -9.713 1.00 96.75 298 ARG A O 1
ATOM 2297 N N . THR A 1 299 ? 8.290 -13.944 -11.311 1.00 98.38 299 THR A N 1
ATOM 2298 C CA . THR A 1 299 ? 7.349 -14.706 -12.154 1.00 98.38 299 THR A CA 1
ATOM 2299 C C . THR A 1 299 ? 8.037 -15.226 -13.421 1.00 98.38 299 THR A C 1
ATOM 2301 O O . THR A 1 299 ? 9.235 -15.021 -13.619 1.00 98.38 299 THR A O 1
ATOM 2304 N N . LYS A 1 300 ? 7.299 -15.920 -14.298 1.00 97.62 300 LYS A N 1
ATOM 2305 C CA . LYS A 1 300 ? 7.794 -16.387 -15.608 1.00 97.62 300 LYS A CA 1
ATOM 2306 C C . LYS A 1 300 ? 7.484 -15.417 -16.747 1.00 97.62 300 LYS A C 1
ATOM 2308 O O . LYS A 1 300 ? 7.679 -15.780 -17.907 1.00 97.62 300 LYS A O 1
ATOM 2313 N N . VAL A 1 301 ? 6.987 -14.220 -16.436 1.00 97.88 301 VAL A N 1
ATOM 2314 C CA . VAL A 1 301 ? 6.814 -13.146 -17.417 1.00 97.88 301 VAL A CA 1
ATOM 2315 C C . VAL A 1 301 ? 8.160 -12.864 -18.087 1.00 97.88 301 VAL A C 1
ATOM 2317 O O . VAL A 1 301 ? 9.216 -12.912 -17.457 1.00 97.88 301 VAL A O 1
ATOM 2320 N N . THR A 1 302 ? 8.125 -12.584 -19.381 1.00 95.44 302 THR A N 1
ATOM 2321 C CA . THR A 1 302 ? 9.272 -12.130 -20.162 1.00 95.44 302 THR A CA 1
ATOM 2322 C C . THR A 1 302 ? 8.998 -10.735 -20.714 1.00 95.44 302 THR A C 1
ATOM 2324 O O . THR A 1 302 ? 7.885 -10.210 -20.620 1.00 95.44 302 THR A O 1
ATOM 2327 N N . GLY A 1 303 ? 10.003 -10.121 -21.338 1.00 92.81 303 GLY A N 1
ATOM 2328 C CA . GLY A 1 303 ? 9.826 -8.834 -22.003 1.00 92.81 303 GLY A CA 1
ATOM 2329 C C . GLY A 1 303 ? 8.684 -8.787 -23.014 1.00 92.81 303 GLY A C 1
ATOM 2330 O O . GLY A 1 303 ? 8.001 -7.768 -23.111 1.00 92.81 303 GLY A O 1
ATOM 2331 N N . ALA A 1 304 ? 8.422 -9.891 -23.720 1.00 93.19 304 ALA A N 1
ATOM 2332 C CA . ALA A 1 304 ? 7.357 -9.952 -24.717 1.00 93.19 304 ALA A CA 1
ATOM 2333 C C . ALA A 1 304 ? 5.965 -9.754 -24.092 1.00 93.19 304 ALA A C 1
ATOM 2335 O O . ALA A 1 304 ? 5.105 -9.107 -24.693 1.00 93.19 304 ALA A O 1
ATOM 2336 N N . GLY A 1 305 ? 5.751 -10.261 -22.874 1.00 96.19 305 GLY A N 1
ATOM 2337 C CA . GLY A 1 305 ? 4.500 -10.095 -22.143 1.00 96.19 305 GLY A CA 1
ATOM 2338 C C . GLY A 1 305 ? 4.230 -8.653 -21.717 1.00 96.19 305 GLY A C 1
ATOM 2339 O O . GLY A 1 305 ? 3.070 -8.243 -21.678 1.00 96.19 305 GLY A O 1
ATOM 2340 N N . LEU A 1 306 ? 5.274 -7.853 -21.457 1.00 96.75 306 LEU A N 1
ATOM 2341 C CA . LEU A 1 306 ? 5.133 -6.470 -20.976 1.00 96.75 306 LEU A CA 1
ATOM 2342 C C . LEU A 1 306 ? 4.327 -5.581 -21.939 1.00 96.75 306 LEU A C 1
ATOM 2344 O O . LEU A 1 306 ? 3.648 -4.653 -21.502 1.00 96.75 306 LEU A O 1
ATOM 2348 N N . ALA A 1 307 ? 4.323 -5.909 -23.235 1.00 95.81 307 ALA A N 1
ATOM 2349 C CA . ALA A 1 307 ? 3.525 -5.220 -24.249 1.00 95.81 307 ALA A CA 1
ATOM 2350 C C . ALA A 1 307 ? 2.002 -5.362 -24.041 1.00 95.81 307 ALA A C 1
ATOM 2352 O O . ALA A 1 307 ? 1.223 -4.653 -24.676 1.00 95.81 307 ALA A O 1
ATOM 2353 N N . HIS A 1 308 ? 1.565 -6.290 -23.186 1.00 96.38 308 HIS A N 1
ATOM 2354 C CA . HIS A 1 308 ? 0.160 -6.527 -22.850 1.00 96.38 308 HIS A CA 1
ATOM 2355 C C . HIS A 1 308 ? -0.260 -5.899 -21.519 1.00 96.38 308 HIS A C 1
ATOM 2357 O O . HIS A 1 308 ? -1.416 -6.037 -21.136 1.00 96.38 308 HIS A O 1
ATOM 2363 N N . LEU A 1 309 ? 0.635 -5.197 -20.818 1.00 96.12 309 LEU A N 1
ATOM 2364 C CA . LEU A 1 309 ? 0.296 -4.535 -19.560 1.00 96.12 309 LEU A CA 1
ATOM 2365 C C . LEU A 1 309 ? -0.772 -3.441 -19.749 1.00 96.12 309 LEU A C 1
ATOM 2367 O O . LEU A 1 309 ? -0.720 -2.716 -20.749 1.00 96.12 309 LEU A O 1
ATOM 2371 N N . PRO A 1 310 ? -1.704 -3.277 -18.789 1.00 92.38 310 PRO A N 1
ATOM 2372 C CA . PRO A 1 310 ? -2.723 -2.234 -18.853 1.00 92.38 310 PRO A CA 1
ATOM 2373 C C . PRO A 1 310 ? -2.114 -0.825 -18.773 1.00 92.38 310 PRO A C 1
ATOM 2375 O O . PRO A 1 310 ? -1.247 -0.552 -17.948 1.00 92.38 310 PRO A O 1
ATOM 2378 N N . GLU A 1 311 ? -2.600 0.099 -19.608 1.00 90.69 311 GLU A N 1
ATOM 2379 C CA . GLU A 1 311 ? -2.046 1.461 -19.752 1.00 90.69 311 GLU A CA 1
ATOM 2380 C C . GLU A 1 311 ? -2.177 2.337 -18.493 1.00 90.69 311 GLU A C 1
ATOM 2382 O O . GLU A 1 311 ? -1.395 3.272 -18.301 1.00 90.69 311 GLU A O 1
ATOM 2387 N N . ASN A 1 312 ? -3.143 2.024 -17.622 1.00 90.44 312 ASN A N 1
ATOM 2388 C CA . ASN A 1 312 ? -3.452 2.789 -16.410 1.00 90.44 312 ASN A CA 1
ATOM 2389 C C . ASN A 1 312 ? -2.518 2.490 -15.226 1.00 90.44 312 ASN A C 1
ATOM 2391 O O . ASN A 1 312 ? -2.671 3.104 -14.169 1.00 90.44 312 ASN A O 1
ATOM 2395 N N . LEU A 1 313 ? -1.544 1.586 -15.384 1.00 95.69 313 LEU A N 1
ATOM 2396 C CA . LEU A 1 313 ? -0.607 1.262 -14.312 1.00 95.69 313 LEU A CA 1
ATOM 2397 C C . LEU A 1 313 ? 0.182 2.492 -13.862 1.00 95.69 313 LEU A C 1
ATOM 2399 O O . LEU A 1 313 ? 0.823 3.179 -14.656 1.00 95.69 313 LEU A O 1
ATOM 2403 N N . SER A 1 314 ? 0.164 2.723 -12.554 1.00 93.50 314 SER A N 1
ATOM 2404 C CA . SER A 1 314 ? 0.968 3.712 -11.846 1.00 93.50 314 SER A CA 1
ATOM 2405 C C . SER A 1 314 ? 2.136 3.069 -11.108 1.00 93.50 314 SER A C 1
ATOM 2407 O O . SER A 1 314 ? 3.154 3.729 -10.922 1.00 93.50 314 SER A O 1
ATOM 2409 N N . ALA A 1 315 ? 2.018 1.816 -10.673 1.00 94.38 315 ALA A N 1
ATOM 2410 C CA . ALA A 1 315 ? 3.076 1.127 -9.947 1.00 94.38 315 ALA A CA 1
ATOM 2411 C C . ALA A 1 315 ? 3.266 -0.301 -10.466 1.00 94.38 315 ALA A C 1
ATOM 2413 O O . ALA A 1 315 ? 2.296 -1.049 -10.617 1.00 94.38 315 ALA A O 1
ATOM 2414 N N . LEU A 1 316 ? 4.520 -0.653 -10.754 1.00 97.94 316 LEU A N 1
ATOM 2415 C CA . LEU A 1 316 ? 4.904 -1.933 -11.336 1.00 97.94 316 LEU A CA 1
ATOM 2416 C C . LEU A 1 316 ? 6.186 -2.472 -10.688 1.00 97.94 316 LEU A C 1
ATOM 2418 O O . LEU A 1 316 ? 7.218 -1.803 -10.713 1.00 97.94 316 LEU A O 1
ATOM 2422 N N . TRP A 1 317 ? 6.143 -3.699 -10.168 1.00 97.56 317 TRP A N 1
ATOM 2423 C CA . TRP A 1 317 ? 7.324 -4.395 -9.641 1.00 97.56 317 TRP A CA 1
ATOM 2424 C C . TRP A 1 317 ? 7.671 -5.594 -10.521 1.00 97.56 317 TRP A C 1
ATOM 2426 O O . TRP A 1 317 ? 6.833 -6.472 -10.729 1.00 97.56 317 TRP A O 1
ATOM 2436 N N . LEU A 1 318 ? 8.903 -5.627 -11.030 1.00 97.06 318 LEU A N 1
ATOM 2437 C CA . LEU A 1 318 ? 9.426 -6.647 -11.949 1.00 97.06 318 LEU A CA 1
ATOM 2438 C C . LEU A 1 318 ? 10.738 -7.273 -11.437 1.00 97.06 318 LEU A C 1
ATOM 2440 O O . LEU A 1 318 ? 11.517 -7.813 -12.219 1.00 97.06 318 LEU A O 1
ATOM 2444 N N . THR A 1 319 ? 11.030 -7.183 -10.140 1.00 94.62 319 THR A N 1
ATOM 2445 C CA . THR A 1 319 ? 12.257 -7.750 -9.555 1.00 94.62 319 THR A CA 1
ATOM 2446 C C . THR A 1 319 ? 12.290 -9.268 -9.764 1.00 94.62 319 THR A C 1
ATOM 2448 O O . THR A 1 319 ? 11.308 -9.950 -9.492 1.00 94.62 319 THR A O 1
ATOM 2451 N N . GLY A 1 320 ? 13.392 -9.839 -10.241 1.00 93.62 320 GLY A N 1
ATOM 2452 C CA . GLY A 1 320 ? 13.508 -11.262 -10.563 1.00 93.62 320 GLY A CA 1
ATOM 2453 C C . GLY A 1 320 ? 12.758 -11.702 -11.827 1.00 93.62 320 GLY A C 1
ATOM 2454 O O . GLY A 1 320 ? 12.590 -12.904 -12.033 1.00 93.62 320 GLY A O 1
ATOM 2455 N N . VAL A 1 321 ? 12.287 -10.764 -12.655 1.00 95.62 321 VAL A N 1
ATOM 2456 C CA . VAL A 1 321 ? 11.782 -11.037 -14.009 1.00 95.62 321 VAL A CA 1
ATOM 2457 C C . VAL A 1 321 ? 12.965 -10.994 -14.977 1.00 95.62 321 VAL A C 1
ATOM 2459 O O . VAL A 1 321 ? 13.778 -10.073 -14.940 1.00 95.62 321 VAL A O 1
ATOM 2462 N N . ASN A 1 322 ? 13.081 -11.990 -15.858 1.00 89.00 322 ASN A N 1
ATOM 2463 C CA . ASN A 1 322 ? 14.203 -12.078 -16.795 1.00 89.00 322 ASN A CA 1
ATOM 2464 C C . ASN A 1 322 ? 14.049 -11.061 -17.938 1.00 89.00 322 ASN A C 1
ATOM 2466 O O . ASN A 1 322 ? 13.456 -11.372 -18.973 1.00 89.00 322 ASN A O 1
ATOM 2470 N N . LEU A 1 323 ? 14.569 -9.851 -17.723 1.00 92.44 323 LEU A N 1
ATOM 2471 C CA . LEU A 1 323 ? 14.508 -8.732 -18.661 1.00 92.44 323 LEU A CA 1
ATOM 2472 C C . LEU A 1 323 ? 15.873 -8.433 -19.292 1.00 92.44 323 LEU A C 1
ATOM 2474 O O . LEU A 1 323 ? 16.920 -8.536 -18.654 1.00 92.44 323 LEU A O 1
ATOM 2478 N N . ASN A 1 324 ? 15.845 -7.994 -20.546 1.00 88.69 324 ASN A N 1
ATOM 2479 C CA . ASN A 1 324 ? 16.976 -7.453 -21.292 1.00 88.69 324 ASN A CA 1
ATOM 2480 C C . ASN A 1 324 ? 16.710 -5.998 -21.740 1.00 88.69 324 ASN A C 1
ATOM 2482 O O . ASN A 1 324 ? 15.631 -5.448 -21.535 1.00 88.69 324 ASN A O 1
ATOM 2486 N N . GLU A 1 325 ? 17.698 -5.370 -22.383 1.00 87.38 325 GLU A N 1
ATOM 2487 C CA . GLU A 1 325 ? 17.616 -3.975 -22.846 1.00 87.38 325 GLU A CA 1
AT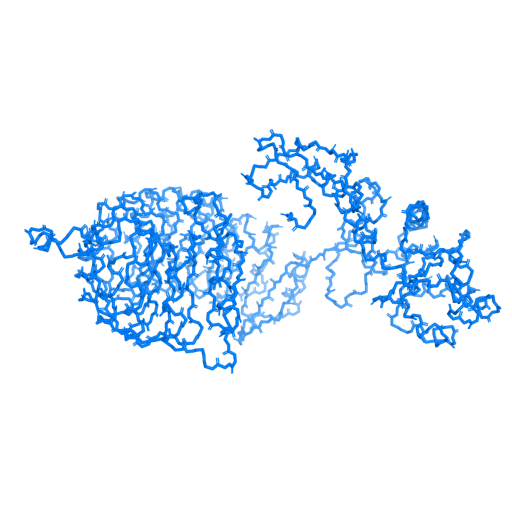OM 2488 C C . GLU A 1 325 ? 16.413 -3.697 -23.760 1.00 87.38 325 GLU A C 1
ATOM 2490 O O . GLU A 1 325 ? 15.736 -2.685 -23.598 1.00 87.38 325 GLU A O 1
ATOM 2495 N N . SER A 1 326 ? 16.111 -4.597 -24.700 1.00 90.00 326 SER A N 1
ATOM 2496 C CA . SER A 1 326 ? 15.007 -4.395 -25.644 1.00 90.00 326 SER A CA 1
ATOM 2497 C C . SER A 1 326 ? 13.628 -4.491 -24.988 1.00 90.00 326 SER A C 1
ATOM 2499 O O . SER A 1 326 ? 12.678 -3.871 -25.468 1.00 90.00 326 SER A O 1
ATOM 2501 N N . ASP A 1 327 ? 13.529 -5.177 -23.849 1.00 93.50 327 ASP A N 1
ATOM 2502 C CA . ASP A 1 327 ? 12.263 -5.433 -23.164 1.00 93.50 327 ASP A CA 1
ATOM 2503 C C . ASP A 1 327 ? 11.686 -4.169 -22.517 1.00 93.50 327 ASP A C 1
ATOM 2505 O O . ASP A 1 327 ? 10.471 -3.970 -22.498 1.00 93.50 327 ASP A O 1
ATOM 2509 N N . ILE A 1 328 ? 12.547 -3.256 -22.052 1.00 92.31 328 ILE A N 1
ATOM 2510 C CA . ILE A 1 328 ? 12.133 -1.988 -21.429 1.00 92.31 328 ILE A CA 1
ATOM 2511 C C . ILE A 1 328 ? 11.361 -1.103 -22.422 1.00 92.31 328 ILE A C 1
ATOM 2513 O O . ILE A 1 328 ? 10.525 -0.291 -22.020 1.00 92.31 328 ILE A O 1
ATOM 2517 N N . ALA A 1 329 ? 11.547 -1.300 -23.734 1.00 90.75 329 ALA A N 1
ATOM 2518 C CA . ALA A 1 329 ? 10.767 -0.604 -24.761 1.00 90.75 329 ALA A CA 1
ATOM 2519 C C . ALA A 1 329 ? 9.276 -0.906 -24.695 1.00 90.75 329 ALA A C 1
ATOM 2521 O O . ALA A 1 329 ? 8.465 -0.028 -25.000 1.00 90.75 329 ALA A O 1
ATOM 2522 N N . HIS A 1 330 ? 8.913 -2.100 -24.233 1.00 94.62 330 HIS A N 1
ATOM 2523 C CA . HIS A 1 330 ? 7.526 -2.502 -24.074 1.00 94.62 330 HIS A CA 1
ATOM 2524 C C . HIS A 1 330 ? 6.818 -1.805 -22.914 1.00 94.62 330 HIS A C 1
ATOM 2526 O O . HIS A 1 330 ? 5.606 -1.906 -22.838 1.00 94.62 330 HIS A O 1
ATOM 2532 N N . LEU A 1 331 ? 7.522 -1.063 -22.052 1.00 95.00 331 LEU A N 1
ATOM 2533 C CA . LEU A 1 331 ? 6.902 -0.235 -21.012 1.00 95.00 331 LEU A CA 1
ATOM 2534 C C . LEU A 1 331 ? 6.548 1.175 -21.512 1.00 95.00 331 LEU A C 1
ATOM 2536 O O . LEU A 1 331 ? 5.904 1.949 -20.805 1.00 95.00 331 LEU A O 1
ATOM 2540 N N . GLY A 1 332 ? 6.960 1.540 -22.731 1.00 90.25 332 GLY A N 1
ATOM 2541 C CA . GLY A 1 332 ? 6.820 2.896 -23.259 1.00 90.25 332 GLY A CA 1
ATOM 2542 C C . GLY A 1 332 ? 5.373 3.382 -23.421 1.00 90.25 332 GLY A C 1
ATOM 2543 O O . GLY A 1 332 ? 5.158 4.597 -23.482 1.00 90.25 332 GLY A O 1
ATOM 2544 N N . HIS A 1 333 ? 4.385 2.482 -23.486 1.00 92.62 333 HIS A N 1
ATOM 2545 C CA . HIS A 1 333 ? 2.955 2.824 -23.541 1.00 92.62 333 HIS A CA 1
ATOM 2546 C C . HIS A 1 333 ? 2.359 3.162 -22.167 1.00 92.62 333 HIS A C 1
ATOM 2548 O O . HIS A 1 333 ? 1.326 3.822 -22.121 1.00 92.62 333 HIS A O 1
ATOM 2554 N N . LEU A 1 334 ? 3.022 2.805 -21.061 1.00 93.94 334 LEU A N 1
ATOM 2555 C CA . LEU A 1 334 ? 2.553 3.047 -19.691 1.00 93.94 334 LEU A CA 1
ATOM 2556 C C . LEU A 1 334 ? 2.754 4.512 -19.278 1.00 93.94 334 LEU A C 1
ATOM 2558 O O . LEU A 1 334 ? 3.603 4.856 -18.456 1.00 93.94 334 LEU A O 1
ATOM 2562 N N . LYS A 1 335 ? 1.974 5.417 -19.875 1.00 87.38 335 LYS A N 1
ATOM 2563 C CA . LYS A 1 335 ? 2.105 6.869 -19.669 1.00 87.38 335 LYS A CA 1
ATOM 2564 C C . LYS A 1 335 ? 1.727 7.329 -18.268 1.00 87.38 335 LYS A C 1
ATOM 2566 O O . LYS A 1 335 ? 2.064 8.462 -17.929 1.00 87.38 335 LYS A O 1
ATOM 2571 N N . SER A 1 336 ? 1.059 6.491 -17.480 1.00 89.06 336 SER A N 1
ATOM 2572 C CA . SER A 1 336 ? 0.678 6.766 -16.092 1.00 89.06 336 SER A CA 1
ATOM 2573 C C . SER A 1 336 ? 1.679 6.226 -15.071 1.00 89.06 336 SER A C 1
ATOM 2575 O O . SER A 1 336 ? 1.556 6.569 -13.898 1.00 89.06 336 SER A O 1
ATOM 2577 N N . LEU A 1 337 ? 2.692 5.458 -15.499 1.00 92.75 337 LEU A N 1
ATOM 2578 C CA . LEU A 1 337 ? 3.626 4.794 -14.594 1.00 92.75 337 LEU A CA 1
ATOM 2579 C C . LEU A 1 337 ? 4.408 5.823 -13.772 1.00 92.75 337 LEU A C 1
ATOM 2581 O O . LEU A 1 337 ? 5.042 6.725 -14.319 1.00 92.75 337 LEU A O 1
ATOM 2585 N N . ARG A 1 338 ? 4.330 5.692 -12.450 1.00 89.50 338 ARG A N 1
ATOM 2586 C CA . ARG A 1 338 ? 5.010 6.532 -11.459 1.00 89.50 338 ARG A CA 1
ATOM 2587 C C . ARG A 1 338 ? 6.090 5.778 -10.719 1.00 89.50 338 ARG A C 1
ATOM 2589 O O . ARG A 1 338 ? 7.099 6.389 -10.405 1.00 89.50 338 ARG A O 1
ATOM 2596 N N . THR A 1 339 ? 5.886 4.493 -10.470 1.00 90.62 339 THR A N 1
ATOM 2597 C CA . THR A 1 339 ? 6.803 3.651 -9.709 1.00 90.62 339 THR A CA 1
ATOM 2598 C C . THR A 1 339 ? 7.143 2.414 -10.521 1.00 90.62 339 THR A C 1
ATOM 2600 O O . THR A 1 339 ? 6.249 1.718 -11.000 1.00 90.62 339 THR A O 1
ATOM 2603 N N . LEU A 1 340 ? 8.435 2.138 -10.665 1.00 95.69 340 LEU A N 1
ATOM 2604 C CA . LEU A 1 340 ? 8.949 0.928 -11.296 1.00 95.69 340 LEU A CA 1
ATOM 2605 C C . LEU A 1 340 ? 10.048 0.331 -10.423 1.00 95.69 340 LEU A C 1
ATOM 2607 O O . LEU A 1 340 ? 10.977 1.046 -10.055 1.00 95.69 340 LEU A O 1
ATOM 2611 N N . THR A 1 341 ? 9.993 -0.970 -10.150 1.00 94.69 341 THR A N 1
ATOM 2612 C CA . THR A 1 341 ? 11.151 -1.707 -9.624 1.00 94.69 341 THR A CA 1
ATOM 2613 C C . THR A 1 341 ? 11.599 -2.780 -10.603 1.00 94.69 341 THR A C 1
ATOM 2615 O O . THR A 1 341 ? 10.780 -3.484 -11.193 1.00 94.69 341 THR A O 1
ATOM 2618 N N . ILE A 1 342 ? 12.909 -2.896 -10.776 1.00 95.06 342 ILE A N 1
ATOM 2619 C CA . ILE A 1 342 ? 13.586 -3.896 -11.608 1.00 95.06 342 ILE A CA 1
ATOM 2620 C C . ILE A 1 342 ? 14.858 -4.355 -10.890 1.00 95.06 342 ILE A C 1
ATOM 2622 O O . ILE A 1 342 ? 15.307 -3.700 -9.946 1.00 95.06 342 ILE A O 1
ATOM 2626 N N . ASP A 1 343 ? 15.457 -5.461 -11.330 1.00 93.44 343 ASP A N 1
ATOM 2627 C CA . ASP A 1 343 ? 16.731 -5.906 -10.761 1.00 93.44 343 ASP A CA 1
ATOM 2628 C C . ASP A 1 343 ? 17.853 -4.899 -11.047 1.00 93.44 343 ASP A C 1
ATOM 2630 O O . ASP A 1 343 ? 17.995 -4.376 -12.151 1.00 93.44 343 ASP A O 1
ATOM 2634 N N . GLU A 1 344 ? 18.719 -4.663 -10.070 1.00 92.31 344 GLU A N 1
ATOM 2635 C CA . GLU A 1 344 ? 19.875 -3.787 -10.250 1.00 92.31 344 GLU A CA 1
ATOM 2636 C C . GLU A 1 344 ? 20.862 -4.348 -11.285 1.00 92.31 344 GLU A C 1
ATOM 2638 O O . GLU A 1 344 ? 21.479 -3.593 -12.035 1.00 92.31 344 GLU A O 1
ATOM 2643 N N . GLN A 1 345 ? 20.958 -5.677 -11.389 1.00 91.38 345 GLN A N 1
ATOM 2644 C CA . GLN A 1 345 ? 21.888 -6.366 -12.289 1.00 91.38 345 GLN A CA 1
ATOM 2645 C C . GLN A 1 345 ? 21.614 -6.129 -13.780 1.00 91.38 345 GLN A C 1
ATOM 2647 O O . GLN A 1 345 ? 22.528 -6.278 -14.590 1.00 91.38 345 GLN A O 1
ATOM 2652 N N . ILE A 1 346 ? 20.373 -5.792 -14.159 1.00 91.00 346 ILE A N 1
ATOM 2653 C CA . ILE A 1 346 ? 20.042 -5.529 -15.565 1.00 91.00 346 ILE A CA 1
ATOM 2654 C C . ILE A 1 346 ? 20.401 -4.098 -15.973 1.00 91.00 346 ILE A C 1
ATOM 2656 O O . ILE A 1 346 ? 20.404 -3.795 -17.161 1.00 91.00 346 ILE A O 1
ATOM 2660 N N . LEU A 1 347 ? 20.699 -3.204 -15.023 1.00 91.56 347 LEU A N 1
ATOM 2661 C CA . LEU A 1 347 ? 20.928 -1.796 -15.322 1.00 91.56 347 LEU A CA 1
ATOM 2662 C C . LEU A 1 347 ? 22.219 -1.573 -16.115 1.00 91.56 347 LEU A C 1
ATOM 2664 O O . LEU A 1 347 ? 23.313 -1.955 -15.710 1.00 91.56 347 LEU A O 1
ATOM 2668 N N . ASN A 1 348 ? 22.081 -0.851 -17.223 1.00 91.19 348 ASN A N 1
ATOM 2669 C CA . ASN A 1 348 ? 23.175 -0.314 -18.021 1.00 91.19 348 ASN A CA 1
ATOM 2670 C C . ASN A 1 348 ? 22.789 1.078 -18.564 1.00 91.19 348 ASN A C 1
ATOM 2672 O O . ASN A 1 348 ? 21.644 1.518 -18.415 1.00 91.19 348 ASN A O 1
ATOM 2676 N N . ASP A 1 349 ? 23.725 1.774 -19.212 1.00 89.69 349 ASP A N 1
ATOM 2677 C CA . ASP A 1 349 ? 23.498 3.136 -19.721 1.00 89.69 349 ASP A CA 1
ATOM 2678 C C . ASP A 1 349 ? 22.336 3.229 -20.722 1.00 89.69 349 ASP A C 1
ATOM 2680 O O . ASP A 1 349 ? 21.630 4.242 -20.756 1.00 89.69 349 ASP A O 1
ATOM 2684 N N . ALA A 1 350 ? 22.100 2.182 -21.517 1.00 90.44 350 ALA A N 1
ATOM 2685 C CA . ALA A 1 350 ? 21.017 2.157 -22.492 1.00 90.44 350 ALA A CA 1
ATOM 2686 C C . ALA A 1 350 ? 19.644 2.080 -21.806 1.00 90.44 350 ALA A C 1
ATOM 2688 O O . ALA A 1 350 ? 18.771 2.906 -22.089 1.00 90.44 350 ALA A O 1
ATOM 2689 N N . ILE A 1 351 ? 19.482 1.178 -20.832 1.00 91.25 351 ILE A N 1
ATOM 2690 C CA . ILE A 1 351 ? 18.264 1.063 -20.016 1.00 91.25 351 ILE A CA 1
ATOM 2691 C C . ILE A 1 351 ? 18.021 2.349 -19.226 1.00 91.25 351 ILE A C 1
ATOM 2693 O O . ILE A 1 351 ? 16.912 2.880 -19.244 1.00 91.25 351 ILE A O 1
ATOM 2697 N N . LEU A 1 352 ? 19.049 2.912 -18.583 1.00 89.62 352 LEU A N 1
ATOM 2698 C CA . LEU A 1 352 ? 18.917 4.175 -17.851 1.00 89.62 352 LEU A CA 1
ATOM 2699 C C . LEU A 1 352 ? 18.507 5.326 -18.778 1.00 89.62 352 LEU A C 1
ATOM 2701 O O . LEU A 1 352 ? 17.661 6.143 -18.415 1.00 89.62 352 LEU A O 1
ATOM 2705 N N . THR A 1 353 ? 19.057 5.379 -19.992 1.00 87.25 353 THR A N 1
ATOM 2706 C CA . THR A 1 353 ? 18.661 6.364 -21.008 1.00 87.25 353 THR A CA 1
ATOM 2707 C C . THR A 1 353 ? 17.201 6.186 -21.414 1.00 87.25 353 THR A C 1
ATOM 2709 O O . THR A 1 353 ? 16.471 7.167 -21.562 1.00 87.25 353 THR A O 1
ATOM 2712 N N . GLN A 1 354 ? 16.745 4.947 -21.572 1.00 89.19 354 GLN A N 1
ATOM 2713 C CA . GLN A 1 354 ? 15.366 4.650 -21.925 1.00 89.19 354 GLN A CA 1
ATOM 2714 C C . GLN A 1 354 ? 14.379 4.999 -20.808 1.00 89.19 354 GLN A C 1
ATOM 2716 O O . GLN A 1 354 ? 13.373 5.657 -21.071 1.00 89.19 354 GLN A O 1
ATOM 2721 N N . LEU A 1 355 ? 14.694 4.644 -19.564 1.00 89.69 355 LEU A N 1
ATOM 2722 C CA . LEU A 1 355 ? 13.902 5.010 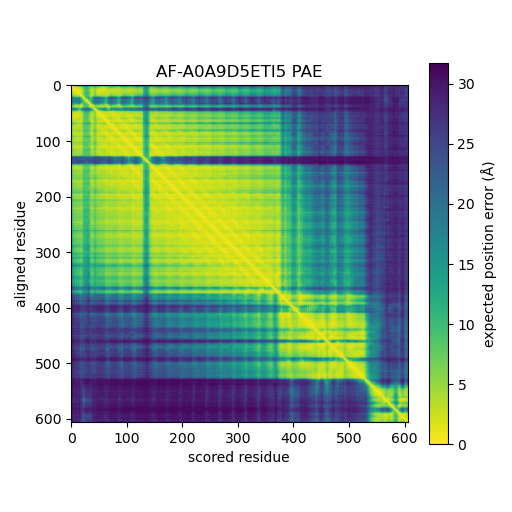-18.390 1.00 89.69 355 LEU A CA 1
ATOM 2723 C C . LEU A 1 355 ? 13.834 6.534 -18.219 1.00 89.69 355 LEU A C 1
ATOM 2725 O O . LEU A 1 355 ? 12.754 7.074 -17.990 1.00 89.69 355 LEU A O 1
ATOM 2729 N N . ARG A 1 356 ? 14.935 7.259 -18.466 1.00 84.31 356 ARG A N 1
ATOM 2730 C CA . ARG A 1 356 ? 14.925 8.733 -18.507 1.00 84.31 356 ARG A CA 1
ATOM 2731 C C . ARG A 1 356 ? 13.996 9.283 -19.589 1.00 84.31 356 AR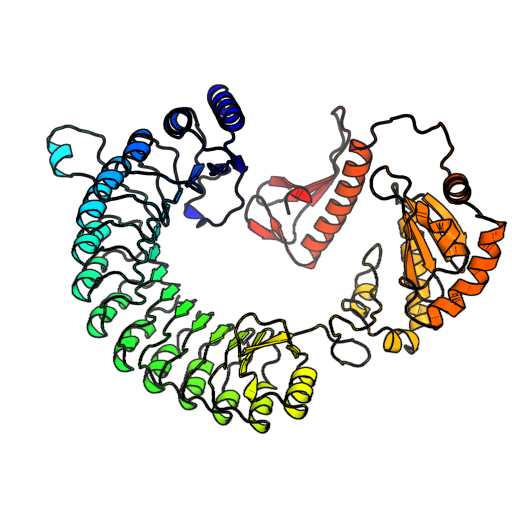G A C 1
ATOM 2733 O O . ARG A 1 356 ? 13.260 10.223 -19.320 1.00 84.31 356 ARG A O 1
ATOM 2740 N N . ARG A 1 357 ? 13.947 8.683 -20.785 1.00 84.12 357 ARG A N 1
ATOM 2741 C CA . ARG A 1 357 ? 12.968 9.065 -21.831 1.00 84.12 357 ARG A CA 1
ATOM 2742 C C . ARG A 1 357 ? 11.519 8.793 -21.423 1.00 84.12 357 ARG A C 1
ATOM 2744 O O . ARG A 1 357 ? 10.607 9.412 -21.960 1.00 84.12 357 ARG A O 1
ATOM 2751 N N . MET A 1 358 ? 11.304 7.880 -20.480 1.00 86.00 358 MET A N 1
ATOM 2752 C CA . MET A 1 358 ? 10.009 7.642 -19.837 1.00 86.00 358 MET A CA 1
ATOM 2753 C C . MET A 1 358 ? 9.768 8.548 -18.617 1.00 86.00 358 MET A C 1
ATOM 2755 O O . MET A 1 358 ? 8.747 8.415 -17.949 1.00 86.00 358 MET A O 1
ATOM 2759 N N . HIS A 1 359 ? 10.672 9.491 -18.340 1.00 83.62 359 HIS A N 1
ATOM 2760 C CA . HIS A 1 359 ? 10.683 10.367 -17.167 1.00 83.62 359 HIS A CA 1
ATOM 2761 C C . HIS A 1 359 ? 10.861 9.662 -15.823 1.00 83.62 359 HIS A C 1
ATOM 2763 O O . HIS A 1 359 ? 10.493 10.202 -14.785 1.00 83.62 359 HIS A O 1
ATOM 2769 N N . MET A 1 360 ? 11.453 8.472 -15.836 1.00 86.38 360 MET A N 1
ATOM 2770 C CA . MET A 1 360 ? 11.746 7.689 -14.644 1.00 86.38 360 MET A CA 1
ATOM 2771 C C . MET A 1 360 ? 13.178 7.965 -14.187 1.00 86.38 360 MET A C 1
ATOM 2773 O O . MET A 1 360 ? 14.121 7.877 -14.977 1.00 86.38 360 MET A O 1
ATOM 2777 N N . ALA A 1 361 ? 13.352 8.267 -12.905 1.00 82.88 361 ALA A N 1
ATOM 2778 C CA . ALA A 1 361 ? 14.659 8.420 -12.285 1.00 82.88 361 ALA A CA 1
ATOM 2779 C C . ALA A 1 361 ? 14.816 7.483 -11.100 1.00 82.88 361 ALA A C 1
ATOM 2781 O O . ALA A 1 361 ? 13.850 7.135 -10.426 1.00 82.88 361 ALA A O 1
ATOM 2782 N N . ARG A 1 362 ? 16.059 7.077 -10.864 1.00 84.00 362 ARG A N 1
ATOM 2783 C CA . ARG A 1 362 ? 16.408 6.126 -9.818 1.00 84.00 362 ARG A CA 1
ATOM 2784 C C . ARG A 1 362 ? 16.202 6.750 -8.434 1.00 84.00 362 ARG A C 1
ATOM 2786 O O . ARG A 1 362 ? 16.659 7.862 -8.185 1.00 84.00 362 ARG A O 1
ATOM 2793 N N . CYS A 1 363 ? 15.550 6.013 -7.546 1.00 79.31 363 CYS A N 1
ATOM 2794 C CA . CYS A 1 363 ? 15.377 6.339 -6.134 1.00 79.31 363 CYS A CA 1
ATOM 2795 C C . CYS A 1 363 ? 16.417 5.608 -5.282 1.00 79.31 363 CYS A C 1
ATOM 2797 O O . CYS A 1 363 ? 17.014 4.621 -5.721 1.00 79.31 363 CYS A O 1
ATOM 2799 N N . GLN A 1 364 ? 16.600 6.065 -4.042 1.00 72.88 364 GLN A N 1
ATOM 2800 C CA . GLN A 1 364 ? 17.277 5.249 -3.038 1.00 72.88 364 GLN A CA 1
ATOM 2801 C C . GLN A 1 364 ? 16.413 4.023 -2.735 1.00 72.88 364 GLN A C 1
ATOM 2803 O O . GLN A 1 364 ? 15.235 4.153 -2.405 1.00 72.88 364 GLN A O 1
ATOM 2808 N N . THR A 1 365 ? 16.996 2.839 -2.878 1.00 69.56 365 THR A N 1
ATOM 2809 C CA . THR A 1 365 ? 16.380 1.573 -2.485 1.00 69.56 365 THR A CA 1
ATOM 2810 C C . THR A 1 365 ? 17.049 1.042 -1.228 1.00 69.56 365 THR A C 1
ATOM 2812 O O . THR A 1 365 ? 18.253 1.200 -1.036 1.00 69.56 365 THR A O 1
ATOM 2815 N N . HIS A 1 366 ? 16.252 0.422 -0.358 1.00 63.75 366 HIS A N 1
ATOM 2816 C CA . HIS A 1 366 ? 16.732 -0.203 0.878 1.00 63.75 366 HIS A CA 1
ATOM 2817 C C . HIS A 1 366 ? 17.000 -1.709 0.725 1.00 63.75 366 HIS A C 1
ATOM 2819 O O . HIS A 1 366 ? 17.561 -2.316 1.633 1.00 63.75 366 HIS A O 1
ATOM 2825 N N . GLU A 1 367 ? 16.614 -2.307 -0.405 1.00 80.12 367 GLU A N 1
ATOM 2826 C CA . GLU A 1 367 ? 16.793 -3.732 -0.691 1.00 80.12 367 GLU A CA 1
ATOM 2827 C C . GLU A 1 367 ? 17.950 -3.933 -1.681 1.00 80.12 367 GLU A C 1
ATOM 2829 O O . GLU A 1 367 ? 17.971 -3.346 -2.766 1.00 80.12 367 GLU A O 1
ATOM 2834 N N . GLU A 1 368 ? 18.937 -4.738 -1.282 1.00 80.69 368 GLU A N 1
ATOM 2835 C CA . GLU A 1 368 ? 20.140 -5.014 -2.072 1.00 80.69 368 GLU A CA 1
ATOM 2836 C C . GLU A 1 368 ? 19.781 -5.752 -3.370 1.00 80.69 368 GLU A C 1
ATOM 2838 O O . GLU A 1 368 ? 19.017 -6.716 -3.363 1.00 80.69 368 GLU A O 1
ATOM 2843 N N . GLY A 1 369 ? 20.329 -5.296 -4.500 1.00 86.25 369 GLY A N 1
ATOM 2844 C CA . GLY A 1 369 ? 20.047 -5.883 -5.810 1.00 86.25 369 GLY A CA 1
ATOM 2845 C C . GLY A 1 369 ? 18.726 -5.432 -6.442 1.00 86.25 369 GLY A C 1
ATOM 2846 O O . GLY A 1 369 ? 18.410 -5.884 -7.543 1.00 86.25 369 GLY A O 1
ATOM 2847 N N . VAL A 1 370 ? 17.978 -4.522 -5.808 1.00 91.19 370 VAL A N 1
ATOM 2848 C CA . VAL A 1 370 ? 16.737 -3.948 -6.349 1.00 91.19 370 VAL A CA 1
ATOM 2849 C C . VAL A 1 370 ? 16.949 -2.483 -6.709 1.00 91.19 370 VAL A C 1
ATOM 2851 O O . VAL A 1 370 ? 17.413 -1.680 -5.899 1.00 91.19 370 VAL A O 1
ATOM 2854 N N . ALA A 1 371 ? 16.547 -2.104 -7.920 1.00 91.19 371 ALA A N 1
ATOM 2855 C CA . ALA A 1 371 ? 16.545 -0.724 -8.371 1.00 91.19 371 ALA A CA 1
ATOM 2856 C C . ALA A 1 371 ? 15.116 -0.191 -8.493 1.00 91.19 371 ALA A C 1
ATOM 2858 O O . ALA A 1 371 ? 14.311 -0.674 -9.289 1.00 91.19 371 ALA A O 1
ATOM 2859 N N . GLY A 1 372 ? 14.821 0.837 -7.704 1.00 90.62 372 GLY A N 1
ATOM 2860 C CA . GLY A 1 372 ? 13.552 1.547 -7.692 1.00 90.62 372 GLY A CA 1
ATOM 2861 C C . GLY A 1 372 ? 13.655 2.821 -8.511 1.00 90.62 372 GLY A C 1
ATOM 2862 O O . GLY A 1 372 ? 14.669 3.519 -8.465 1.00 90.62 372 GLY A O 1
ATOM 2863 N N . PHE A 1 373 ? 12.600 3.126 -9.251 1.00 90.56 373 PHE A N 1
ATOM 2864 C CA . PHE A 1 373 ? 12.488 4.318 -10.066 1.00 90.56 373 PHE A CA 1
ATOM 2865 C C . PHE A 1 373 ? 11.166 5.015 -9.782 1.00 90.56 373 PHE A C 1
ATOM 2867 O O . PHE A 1 373 ? 10.113 4.375 -9.781 1.00 90.56 373 PHE A O 1
ATOM 2874 N N . ALA A 1 374 ? 11.228 6.330 -9.608 1.00 84.81 374 ALA A N 1
ATOM 2875 C CA . ALA A 1 374 ? 10.066 7.196 -9.536 1.00 84.81 374 ALA A CA 1
ATOM 2876 C C . ALA A 1 374 ? 10.012 8.104 -10.761 1.00 84.81 374 ALA A C 1
ATOM 2878 O O . ALA A 1 374 ? 11.041 8.538 -11.289 1.00 84.81 374 ALA A O 1
ATOM 2879 N N . ARG A 1 375 ? 8.803 8.432 -11.200 1.00 83.88 375 ARG A N 1
ATOM 2880 C CA . ARG A 1 375 ? 8.609 9.430 -12.239 1.00 83.88 375 ARG A CA 1
ATOM 2881 C C . ARG A 1 375 ? 8.916 10.813 -11.684 1.00 83.88 375 ARG A C 1
ATOM 2883 O O . ARG A 1 375 ? 8.249 11.278 -10.763 1.00 83.88 375 ARG A O 1
ATOM 2890 N N . LEU A 1 376 ? 9.899 11.474 -12.276 1.00 74.12 376 LEU A N 1
ATOM 2891 C CA . LEU A 1 376 ? 10.271 12.839 -11.933 1.00 74.12 376 LEU A CA 1
ATOM 2892 C C . LEU A 1 376 ? 9.543 13.851 -12.825 1.00 74.12 376 LEU A C 1
ATOM 2894 O O . LEU A 1 376 ? 9.102 13.513 -13.932 1.00 74.12 376 LEU A O 1
ATOM 2898 N N . PRO A 1 377 ? 9.403 15.106 -12.360 1.00 72.94 377 PRO A N 1
ATOM 2899 C CA . PRO A 1 377 ? 8.906 16.175 -13.208 1.00 72.94 377 PRO A CA 1
ATOM 2900 C C . PRO A 1 377 ? 9.795 16.342 -14.446 1.00 72.94 377 PRO A C 1
ATOM 2902 O O . PRO A 1 377 ? 11.005 16.119 -14.421 1.00 72.94 377 PRO A O 1
ATOM 2905 N N . SER A 1 378 ? 9.174 16.745 -15.548 1.00 77.00 378 SER A N 1
ATOM 2906 C CA . SER A 1 378 ? 9.853 17.069 -16.798 1.00 77.00 378 SER A CA 1
ATOM 2907 C C . SER A 1 378 ? 9.873 18.574 -17.007 1.00 77.00 378 SER A C 1
ATOM 2909 O O . SER A 1 378 ? 8.851 19.234 -16.801 1.00 77.00 378 SER A O 1
ATOM 2911 N N . CYS A 1 379 ? 10.997 19.104 -17.479 1.00 80.06 379 CYS A N 1
ATOM 2912 C CA . CYS A 1 379 ? 11.100 20.500 -17.877 1.00 80.06 379 CYS A CA 1
ATOM 2913 C C . CYS A 1 379 ? 10.151 20.764 -19.061 1.00 80.06 379 CYS A C 1
ATOM 2915 O O . CYS A 1 379 ? 10.295 20.106 -20.091 1.00 80.06 379 CYS A O 1
ATOM 2917 N N . PRO A 1 380 ? 9.217 21.728 -18.978 1.00 79.75 380 PRO A N 1
ATOM 2918 C CA . PRO A 1 380 ? 8.244 21.986 -20.044 1.00 79.75 380 PRO A CA 1
ATOM 2919 C C . PRO A 1 380 ? 8.868 22.566 -21.324 1.00 79.75 380 PRO A C 1
ATOM 2921 O O . PRO A 1 380 ? 8.228 22.569 -22.370 1.00 79.75 380 PRO A O 1
ATOM 2924 N N . LEU A 1 381 ? 10.110 23.062 -21.258 1.00 83.88 381 LEU A N 1
ATOM 2925 C CA . LEU A 1 381 ? 10.792 23.672 -22.403 1.00 83.88 381 LEU A CA 1
ATOM 2926 C C . LEU A 1 381 ? 11.610 22.671 -23.226 1.00 83.88 381 LEU A C 1
ATOM 2928 O O . LEU A 1 381 ? 11.629 22.768 -24.449 1.00 83.88 381 LEU A O 1
ATOM 2932 N N . CYS A 1 382 ? 12.290 21.720 -22.577 1.00 84.75 382 CYS A N 1
ATOM 2933 C CA . CYS A 1 382 ? 13.107 20.716 -23.271 1.00 84.75 382 CYS A CA 1
ATOM 2934 C C . CYS A 1 382 ? 12.531 19.297 -23.218 1.00 84.75 382 CYS A C 1
ATOM 2936 O O . CYS A 1 382 ? 13.027 18.426 -23.923 1.00 84.75 382 CYS A O 1
ATOM 2938 N N . ASN A 1 383 ? 11.492 19.059 -22.412 1.00 76.31 383 ASN A N 1
ATOM 2939 C CA . ASN A 1 383 ? 10.930 17.741 -22.104 1.00 76.31 383 ASN A CA 1
ATOM 2940 C C . ASN A 1 383 ? 11.917 16.745 -21.469 1.00 76.31 383 ASN A C 1
ATOM 2942 O O . ASN A 1 383 ? 11.582 15.572 -21.335 1.00 76.31 383 ASN A O 1
ATOM 2946 N N . ASP A 1 384 ? 13.092 17.181 -21.012 1.00 77.56 384 ASP A N 1
ATOM 2947 C CA . ASP A 1 384 ? 13.990 16.321 -20.237 1.00 77.56 384 ASP A CA 1
ATOM 2948 C C . ASP A 1 384 ? 13.567 16.236 -18.766 1.00 77.56 384 ASP A C 1
ATOM 2950 O O . ASP A 1 384 ? 12.876 17.107 -18.230 1.00 77.56 384 ASP A O 1
ATOM 2954 N N . VAL A 1 385 ? 14.003 15.163 -18.110 1.00 73.75 385 VAL A N 1
ATOM 2955 C CA . VAL A 1 385 ? 13.772 14.891 -16.687 1.00 73.75 385 VAL A CA 1
ATOM 2956 C C . VAL A 1 385 ? 14.520 15.887 -15.811 1.00 73.75 385 VAL A C 1
ATOM 2958 O O . VAL A 1 385 ? 15.701 16.124 -16.039 1.00 73.75 385 VAL A O 1
ATOM 2961 N N . ILE A 1 386 ? 13.853 16.399 -14.780 1.00 74.69 386 ILE A N 1
ATOM 2962 C CA . ILE A 1 386 ? 14.463 17.213 -13.727 1.00 74.69 386 ILE A CA 1
ATOM 2963 C C . ILE A 1 386 ? 14.900 16.281 -12.604 1.00 74.69 386 ILE A C 1
ATOM 2965 O O . ILE A 1 386 ? 14.058 15.780 -11.860 1.00 74.69 386 ILE A O 1
ATOM 2969 N N . ALA A 1 387 ? 16.203 16.024 -12.502 1.00 68.75 387 ALA A N 1
ATOM 2970 C CA . ALA A 1 387 ? 16.772 15.239 -11.411 1.00 68.75 387 ALA A CA 1
ATOM 2971 C C . ALA A 1 387 ? 16.806 16.045 -10.100 1.00 68.75 387 ALA A C 1
ATOM 2973 O O . ALA A 1 387 ? 16.700 17.270 -10.107 1.00 68.75 387 ALA A O 1
ATOM 2974 N N . SER A 1 388 ? 16.968 15.361 -8.965 1.00 64.38 388 SER A N 1
ATOM 2975 C CA . SER A 1 388 ? 16.970 15.982 -7.630 1.00 64.38 388 SER A CA 1
ATOM 2976 C C . SER A 1 388 ? 18.064 17.039 -7.431 1.00 64.38 388 SER A C 1
ATOM 2978 O O . SER A 1 388 ? 17.908 17.932 -6.607 1.00 64.38 388 SER A O 1
ATOM 2980 N N . ASP A 1 389 ? 19.166 16.940 -8.172 1.00 70.00 389 ASP A N 1
ATOM 2981 C CA . ASP A 1 389 ? 20.307 17.858 -8.162 1.00 70.00 389 ASP A CA 1
ATOM 2982 C C . ASP A 1 389 ? 20.273 18.885 -9.308 1.00 70.00 389 ASP A C 1
ATOM 2984 O O . ASP A 1 389 ? 21.144 19.753 -9.394 1.00 70.00 389 ASP A O 1
ATOM 2988 N N . SER A 1 390 ? 19.276 18.813 -10.196 1.00 73.50 390 SER A N 1
ATOM 2989 C CA . SER A 1 390 ? 19.196 19.701 -11.353 1.00 73.50 390 SER A CA 1
ATOM 2990 C C . SER A 1 390 ? 18.917 21.142 -10.911 1.00 73.50 390 SER A C 1
ATOM 2992 O O . SER A 1 390 ? 17.952 21.386 -10.181 1.00 73.50 390 SER A O 1
ATOM 2994 N N . PRO A 1 391 ? 19.705 22.133 -11.369 1.00 80.12 391 PRO A N 1
ATOM 2995 C CA . PRO A 1 391 ? 19.382 23.529 -11.131 1.00 80.12 391 PRO A CA 1
ATOM 2996 C C . PRO A 1 391 ? 18.096 23.869 -11.887 1.00 80.12 391 PRO A C 1
ATOM 2998 O O . PRO A 1 391 ? 18.014 23.735 -13.113 1.00 80.12 391 PRO A O 1
ATOM 3001 N N . VAL A 1 392 ? 17.081 24.311 -11.149 1.00 82.94 392 VAL A N 1
ATOM 3002 C CA . VAL A 1 392 ? 15.770 24.642 -11.705 1.00 82.94 392 VAL A CA 1
ATOM 3003 C C . VAL A 1 392 ? 15.346 26.054 -11.355 1.00 82.94 392 VAL A C 1
ATOM 3005 O O . VAL A 1 392 ? 15.603 26.546 -10.259 1.00 82.94 392 VAL A O 1
ATOM 3008 N N . TYR A 1 393 ? 14.665 26.684 -12.302 1.00 83.75 393 TYR A N 1
ATOM 3009 C CA . TYR A 1 393 ? 13.823 27.835 -12.063 1.00 83.75 393 TYR A CA 1
ATOM 3010 C C . TYR A 1 393 ? 12.439 27.354 -11.611 1.00 83.75 393 TYR A C 1
ATOM 3012 O O . TYR A 1 393 ? 11.836 26.475 -12.237 1.00 83.75 393 TYR A O 1
ATOM 3020 N N . TYR A 1 394 ? 11.936 27.941 -10.528 1.00 76.31 394 TYR A N 1
ATOM 3021 C CA . TYR A 1 394 ? 10.608 27.673 -9.992 1.00 76.31 394 TYR A CA 1
ATOM 3022 C C . TYR A 1 394 ? 9.930 28.999 -9.647 1.00 76.31 394 TYR A C 1
ATOM 3024 O O . TYR A 1 394 ? 10.416 29.743 -8.793 1.00 76.31 394 TYR A O 1
ATOM 3032 N N . ALA A 1 395 ? 8.816 29.297 -10.315 1.00 72.12 395 ALA A N 1
ATOM 3033 C CA . ALA A 1 395 ? 8.022 30.481 -10.014 1.00 72.12 395 ALA A CA 1
ATOM 3034 C C . ALA A 1 395 ? 7.199 30.232 -8.746 1.00 72.12 395 ALA A C 1
ATOM 3036 O O . ALA A 1 395 ? 6.523 29.207 -8.625 1.00 72.12 395 ALA A O 1
ATOM 3037 N N . ARG A 1 396 ? 7.237 31.159 -7.785 1.00 64.81 396 ARG A N 1
ATOM 3038 C CA . ARG A 1 396 ? 6.415 31.032 -6.577 1.00 64.81 396 ARG A CA 1
ATOM 3039 C C . ARG A 1 396 ? 4.978 31.463 -6.888 1.00 64.81 396 ARG A C 1
ATOM 3041 O O . ARG A 1 396 ? 4.792 32.462 -7.571 1.00 64.81 396 ARG A O 1
ATOM 3048 N N . PRO A 1 397 ? 3.958 30.752 -6.380 1.00 54.44 397 PRO A N 1
ATOM 3049 C CA . PRO A 1 397 ? 2.560 30.915 -6.794 1.00 54.44 397 PRO A CA 1
ATOM 3050 C C . PRO A 1 397 ? 1.885 32.223 -6.343 1.00 54.44 397 PRO A C 1
ATOM 3052 O O . PRO A 1 397 ? 0.708 32.423 -6.630 1.00 54.44 397 PRO A O 1
ATOM 3055 N N . PHE A 1 398 ? 2.572 33.100 -5.609 1.00 55.62 398 PHE A N 1
ATOM 3056 C CA . PHE A 1 398 ? 1.934 34.256 -4.986 1.00 55.62 398 PHE A CA 1
ATOM 3057 C C . PHE A 1 398 ? 1.491 35.281 -6.045 1.00 55.62 398 PHE A C 1
ATOM 3059 O O . PHE A 1 398 ? 2.305 35.791 -6.809 1.00 55.62 398 PHE A O 1
ATOM 3066 N N . ALA A 1 399 ? 0.183 35.568 -6.071 1.00 55.78 399 ALA A N 1
ATOM 3067 C CA . ALA A 1 399 ? -0.464 36.625 -6.860 1.00 55.78 399 ALA A CA 1
ATOM 3068 C C . ALA A 1 399 ? -0.438 36.498 -8.401 1.00 55.78 399 ALA A C 1
ATOM 3070 O O . ALA A 1 399 ? -0.656 37.487 -9.098 1.00 55.78 399 ALA A O 1
ATOM 3071 N N . MET A 1 400 ? -0.236 35.295 -8.947 1.00 60.69 400 MET A N 1
ATOM 3072 C CA . MET A 1 400 ? -0.328 35.047 -10.395 1.00 60.69 400 MET A CA 1
ATOM 3073 C C . MET A 1 400 ? -1.725 34.547 -10.792 1.00 60.69 400 MET A C 1
ATOM 3075 O O . MET A 1 400 ? -2.355 33.803 -10.040 1.00 60.69 400 MET A O 1
ATOM 3079 N N . ASP A 1 401 ? -2.213 34.935 -11.972 1.00 61.31 401 ASP A N 1
ATOM 3080 C CA . ASP A 1 401 ? -3.457 34.388 -12.523 1.00 61.31 401 ASP A CA 1
ATOM 3081 C C . ASP A 1 401 ? -3.279 32.946 -13.054 1.00 61.31 401 ASP A C 1
ATOM 3083 O O . ASP A 1 401 ? -2.164 32.440 -13.224 1.00 61.31 401 ASP A O 1
ATOM 3087 N N . ALA A 1 402 ? -4.399 32.253 -13.288 1.00 57.41 402 ALA A N 1
ATOM 3088 C CA . ALA A 1 402 ? -4.408 30.851 -13.714 1.00 57.41 402 ALA A CA 1
ATOM 3089 C C . ALA A 1 402 ? -3.777 30.635 -15.105 1.00 57.41 402 ALA A C 1
ATOM 3091 O O . ALA A 1 402 ? -3.186 29.583 -15.361 1.00 57.41 402 ALA A O 1
ATOM 3092 N N . GLU A 1 403 ? -3.866 31.627 -15.996 1.00 58.81 403 GLU A N 1
ATOM 3093 C CA . GLU A 1 403 ? -3.254 31.572 -17.327 1.00 58.81 403 GLU A CA 1
ATOM 3094 C C . GLU A 1 403 ? -1.722 31.618 -17.211 1.00 58.81 403 GLU A C 1
ATOM 3096 O O . GLU A 1 403 ? -1.021 30.825 -17.845 1.00 58.81 403 GLU A O 1
ATOM 3101 N N . PHE A 1 404 ? -1.200 32.462 -16.322 1.00 61.59 404 PHE A N 1
ATOM 3102 C CA . PHE A 1 404 ? 0.220 32.582 -16.016 1.00 61.59 404 PHE A CA 1
ATOM 3103 C C . PHE A 1 404 ? 0.772 31.333 -15.315 1.00 61.59 404 PHE A C 1
ATOM 3105 O O . PHE A 1 404 ? 1.866 30.870 -15.646 1.00 61.59 404 PHE A O 1
ATOM 3112 N N . TYR A 1 405 ? -0.003 30.733 -14.405 1.00 61.66 405 TYR A N 1
ATOM 3113 C CA . TYR A 1 405 ? 0.376 29.501 -13.706 1.00 61.66 405 TYR A CA 1
ATOM 3114 C C . TYR A 1 405 ? 0.521 28.308 -14.660 1.00 61.66 405 TYR A C 1
ATOM 3116 O O . TYR A 1 405 ? 1.470 27.535 -14.532 1.00 61.66 405 TYR A O 1
ATOM 3124 N N . SER A 1 406 ? -0.338 28.213 -15.684 1.00 56.78 406 SER A N 1
ATOM 3125 C CA . SER A 1 406 ? -0.309 27.126 -16.678 1.00 56.78 406 SER A CA 1
ATOM 3126 C C . SER A 1 406 ? 1.020 27.005 -17.449 1.00 56.78 406 SER A C 1
ATOM 3128 O O . SER A 1 406 ? 1.335 25.945 -17.992 1.00 56.78 406 SER A O 1
ATOM 3130 N N . LEU A 1 407 ? 1.835 28.070 -17.469 1.00 56.03 407 LEU A N 1
ATOM 3131 C CA . LEU A 1 407 ? 3.148 28.108 -18.124 1.00 56.03 407 LEU A CA 1
ATOM 3132 C C . LEU A 1 407 ? 4.304 27.617 -17.227 1.00 56.03 407 LEU A C 1
ATOM 3134 O O . LEU A 1 407 ? 5.377 27.309 -17.746 1.00 56.03 407 LEU A O 1
ATOM 3138 N N . VAL A 1 408 ? 4.105 27.546 -15.904 1.00 61.69 408 VAL A N 1
ATOM 3139 C CA . VAL A 1 408 ? 5.146 27.289 -14.882 1.00 61.69 408 VAL A CA 1
ATOM 3140 C C . VAL A 1 408 ? 4.688 26.340 -13.761 1.00 61.69 408 VAL A C 1
ATOM 3142 O O . VAL A 1 408 ? 5.335 26.261 -12.721 1.00 61.69 408 VAL A O 1
ATOM 3145 N N . GLU A 1 409 ? 3.630 25.542 -13.971 1.00 60.12 409 GLU A N 1
ATOM 3146 C CA . GLU A 1 409 ? 3.130 24.547 -12.992 1.00 60.12 409 GLU A CA 1
ATOM 3147 C C . GLU A 1 409 ? 4.181 23.516 -12.541 1.00 60.12 409 GLU A C 1
ATOM 3149 O O . GLU A 1 409 ? 3.970 22.756 -11.595 1.00 60.12 409 GLU A O 1
ATOM 3154 N N . ARG A 1 410 ? 5.301 23.429 -13.262 1.00 70.50 410 ARG A N 1
ATOM 3155 C CA . ARG A 1 410 ? 6.385 22.479 -13.035 1.00 70.50 410 ARG A CA 1
ATOM 3156 C C . ARG A 1 410 ? 7.717 23.223 -13.056 1.00 70.50 410 ARG A C 1
ATOM 3158 O O . ARG A 1 410 ? 7.834 24.217 -13.775 1.00 70.50 410 ARG A O 1
ATOM 3165 N N . PRO A 1 411 ? 8.734 22.735 -12.325 1.00 78.44 411 PRO A N 1
ATOM 3166 C CA . PRO A 1 411 ? 10.055 23.339 -12.390 1.00 78.44 411 PRO A CA 1
ATOM 3167 C C . PRO A 1 411 ? 10.588 23.320 -13.832 1.00 78.44 411 PRO A C 1
ATOM 3169 O O . PRO A 1 411 ? 10.245 22.445 -14.629 1.00 78.44 411 PRO A O 1
ATOM 3172 N N . ILE A 1 412 ? 11.420 24.299 -14.177 1.00 83.94 412 ILE A N 1
ATOM 3173 C CA . ILE A 1 412 ? 12.061 24.427 -15.491 1.00 83.94 412 ILE A CA 1
ATOM 3174 C C . ILE A 1 412 ? 13.567 24.316 -15.273 1.00 83.94 412 ILE A C 1
ATOM 3176 O O . ILE A 1 412 ? 14.081 24.949 -14.360 1.00 83.94 412 ILE A O 1
ATOM 3180 N N . HIS A 1 413 ? 14.310 23.571 -16.096 1.00 87.56 413 HIS A N 1
ATOM 3181 C CA . HIS A 1 413 ? 15.778 23.632 -16.049 1.00 87.56 413 HIS A CA 1
ATOM 3182 C C . HIS A 1 413 ? 16.257 25.081 -16.171 1.00 87.56 413 HIS A C 1
ATOM 3184 O O . HIS A 1 413 ? 15.824 25.785 -17.087 1.00 87.56 413 HIS A O 1
ATOM 3190 N N . TRP A 1 414 ? 17.164 25.513 -15.291 1.00 88.50 414 TRP A N 1
ATOM 3191 C CA . TRP A 1 414 ? 17.615 26.908 -15.255 1.00 88.50 414 TRP A CA 1
ATOM 3192 C C . TRP A 1 414 ? 18.179 27.344 -16.615 1.00 88.50 414 TRP A C 1
ATOM 3194 O O . TRP A 1 414 ? 17.739 28.337 -17.180 1.00 88.50 414 TRP A O 1
ATOM 3204 N N . ASP A 1 415 ? 19.028 26.522 -17.227 1.00 88.81 415 ASP A N 1
ATOM 3205 C CA . ASP A 1 415 ? 19.550 26.724 -18.583 1.00 88.81 415 ASP A CA 1
ATOM 3206 C C . ASP A 1 415 ? 18.466 26.900 -19.659 1.00 88.81 415 ASP A C 1
ATOM 3208 O O . ASP A 1 415 ? 18.616 27.685 -20.600 1.00 88.81 415 ASP A O 1
ATOM 3212 N N . CYS A 1 416 ? 17.374 26.136 -19.555 1.00 90.00 416 CYS A N 1
ATOM 3213 C CA . CYS A 1 416 ? 16.256 26.244 -20.487 1.00 90.00 416 CYS A CA 1
ATOM 3214 C C . CYS A 1 416 ? 15.508 27.555 -20.269 1.00 90.00 416 CYS A C 1
ATOM 3216 O O . CYS A 1 416 ? 15.183 28.230 -21.241 1.00 90.00 416 CYS A O 1
ATOM 3218 N N . TYR A 1 417 ? 15.286 27.930 -19.009 1.00 90.19 417 TYR A N 1
ATOM 3219 C CA . TYR A 1 417 ? 14.685 29.205 -18.648 1.00 90.19 417 TYR A CA 1
ATOM 3220 C C . TYR A 1 417 ? 15.543 30.388 -19.121 1.00 90.19 417 TYR A C 1
ATOM 3222 O O . TYR A 1 417 ? 15.027 31.284 -19.782 1.00 90.19 417 TYR A O 1
ATOM 3230 N N . ALA A 1 418 ? 16.859 30.360 -18.891 1.00 90.25 418 ALA A N 1
ATOM 3231 C CA . ALA A 1 418 ? 17.802 31.403 -19.299 1.00 90.25 418 ALA A CA 1
ATOM 3232 C C . ALA A 1 418 ? 17.775 31.678 -20.812 1.00 90.25 418 ALA A C 1
ATOM 3234 O O . ALA A 1 418 ? 17.833 32.835 -21.234 1.00 90.25 418 ALA A O 1
ATOM 3235 N N . ARG A 1 419 ? 17.650 30.619 -21.623 1.00 91.38 419 ARG A N 1
ATOM 3236 C CA . ARG A 1 419 ? 17.585 30.686 -23.094 1.00 91.38 419 ARG A CA 1
ATOM 3237 C C . ARG A 1 419 ? 16.169 30.853 -23.647 1.00 91.38 419 ARG A C 1
ATOM 3239 O O . ARG A 1 419 ? 15.999 30.937 -24.862 1.00 91.38 419 ARG A O 1
ATOM 3246 N N . TRP A 1 420 ? 15.151 30.870 -22.792 1.00 90.56 420 TRP A N 1
ATOM 3247 C CA . TRP A 1 420 ? 13.767 30.955 -23.232 1.00 90.56 420 TRP A CA 1
ATOM 3248 C C . TRP A 1 420 ? 13.473 32.342 -23.807 1.00 90.56 420 TRP A C 1
ATOM 3250 O O . TRP A 1 420 ? 13.576 33.347 -23.110 1.00 90.56 420 TRP A O 1
ATOM 3260 N N . GLU A 1 421 ? 13.060 32.406 -25.074 1.00 90.69 421 GLU A N 1
ATOM 3261 C CA . GLU A 1 421 ? 12.795 33.670 -25.782 1.00 90.69 421 GLU A CA 1
ATOM 3262 C C . GLU A 1 421 ? 11.761 34.553 -25.059 1.00 90.69 421 GLU A C 1
ATOM 3264 O O . GLU A 1 421 ? 11.877 35.776 -25.043 1.00 90.69 421 GLU A O 1
ATOM 3269 N N . ARG A 1 422 ? 10.779 33.934 -24.390 1.00 88.00 422 ARG A N 1
ATOM 3270 C CA . ARG A 1 422 ? 9.742 34.644 -23.627 1.00 88.00 422 ARG A CA 1
ATOM 3271 C C . ARG A 1 422 ? 10.165 35.002 -22.196 1.00 88.00 422 ARG A C 1
ATOM 3273 O O . ARG A 1 422 ? 9.400 35.692 -21.523 1.00 88.00 422 ARG A O 1
ATOM 3280 N N . ARG A 1 423 ? 11.362 34.602 -21.736 1.00 90.81 423 ARG A N 1
ATOM 3281 C CA . ARG A 1 423 ? 11.873 34.886 -20.380 1.00 90.81 423 ARG A CA 1
ATOM 3282 C C . ARG A 1 423 ? 11.755 36.364 -20.003 1.00 90.81 423 ARG A C 1
ATOM 3284 O O . ARG A 1 423 ? 11.218 36.611 -18.932 1.00 90.81 423 ARG A O 1
ATOM 3291 N N . PRO A 1 424 ? 12.187 37.355 -20.815 1.00 91.38 424 PRO A N 1
ATOM 3292 C CA . PRO A 1 424 ? 12.139 38.753 -20.383 1.00 91.38 424 PRO A CA 1
ATOM 3293 C C . PRO A 1 424 ? 10.710 39.246 -20.133 1.00 91.38 424 PRO A C 1
ATOM 3295 O O . PRO A 1 424 ? 10.458 39.953 -19.163 1.00 91.38 424 PRO A O 1
ATOM 3298 N N . GLN A 1 425 ? 9.758 38.842 -20.981 1.00 87.94 425 GLN A N 1
ATOM 3299 C CA . GLN A 1 425 ? 8.343 39.169 -20.793 1.00 87.94 425 GLN A CA 1
ATOM 3300 C C . GLN A 1 425 ? 7.789 38.486 -19.537 1.00 87.94 425 GLN A C 1
ATOM 3302 O O . GLN A 1 425 ? 7.112 39.125 -18.736 1.00 87.94 425 GLN A O 1
ATOM 3307 N N . PHE A 1 426 ? 8.098 37.201 -19.364 1.00 86.31 426 PHE A N 1
ATOM 3308 C CA . PHE A 1 426 ? 7.670 36.418 -18.212 1.00 86.31 426 PHE A CA 1
ATOM 3309 C C . PHE A 1 426 ? 8.219 36.989 -16.895 1.00 86.31 426 PHE A C 1
ATOM 3311 O O . PHE A 1 426 ? 7.446 37.269 -15.985 1.00 86.31 426 PHE A O 1
ATOM 3318 N N . ALA A 1 427 ? 9.527 37.243 -16.818 1.00 89.69 427 ALA A N 1
ATOM 3319 C CA . ALA A 1 427 ? 10.202 37.812 -15.655 1.00 89.69 427 ALA A CA 1
ATOM 3320 C C . ALA A 1 427 ? 9.598 39.160 -15.240 1.00 89.69 427 ALA A C 1
ATOM 3322 O O . ALA A 1 427 ? 9.367 39.399 -14.056 1.00 89.69 427 ALA A O 1
ATOM 3323 N N . ARG A 1 428 ? 9.271 40.015 -16.218 1.00 89.81 428 ARG A N 1
ATOM 3324 C CA . ARG A 1 428 ? 8.631 41.312 -15.971 1.00 89.81 428 ARG A CA 1
ATOM 3325 C C . ARG A 1 428 ? 7.230 41.186 -15.393 1.00 89.81 428 ARG A C 1
ATOM 3327 O O . ARG A 1 428 ? 6.914 41.896 -14.443 1.00 89.81 428 ARG A O 1
ATOM 3334 N N . LEU A 1 429 ? 6.415 40.288 -15.938 1.00 85.06 429 LEU A N 1
ATOM 3335 C CA . LEU A 1 429 ? 5.072 40.027 -15.420 1.00 85.06 429 LEU A CA 1
ATOM 3336 C C . LEU A 1 429 ? 5.127 39.422 -14.013 1.00 85.06 429 LEU A C 1
ATOM 3338 O O . LEU A 1 429 ? 4.417 39.880 -13.124 1.00 85.06 429 LEU A O 1
ATOM 3342 N N . TYR A 1 430 ? 6.030 38.463 -13.788 1.00 85.44 430 TYR A N 1
ATOM 3343 C CA . TYR A 1 430 ? 6.261 37.864 -12.475 1.00 85.44 430 TYR A CA 1
ATOM 3344 C C . TYR A 1 430 ? 6.675 38.913 -11.434 1.00 85.44 430 TYR A C 1
ATOM 3346 O O . TYR A 1 430 ? 6.139 38.949 -10.327 1.00 85.44 430 TYR A O 1
ATOM 3354 N N . PHE A 1 431 ? 7.592 39.809 -11.804 1.00 89.50 431 PHE A N 1
ATOM 3355 C CA . PHE A 1 431 ? 8.026 40.915 -10.956 1.00 89.50 431 PHE A CA 1
ATOM 3356 C C . PHE A 1 431 ? 6.869 41.852 -10.597 1.00 89.50 431 PHE A C 1
ATOM 3358 O O . PHE A 1 431 ? 6.650 42.137 -9.425 1.00 89.50 431 PHE A O 1
ATOM 3365 N N . GLN A 1 432 ? 6.087 42.284 -11.591 1.00 87.12 432 GLN A N 1
ATOM 3366 C CA . GLN A 1 432 ? 4.937 43.169 -11.384 1.00 87.12 432 GLN A CA 1
ATOM 3367 C C . GLN A 1 432 ? 3.868 42.541 -10.486 1.00 87.12 432 GLN A C 1
ATOM 3369 O O . GLN A 1 432 ? 3.328 43.229 -9.624 1.00 87.12 432 GLN A O 1
ATOM 3374 N N . ALA A 1 433 ? 3.598 41.243 -10.652 1.00 81.75 433 ALA A N 1
ATOM 3375 C CA . ALA A 1 433 ? 2.663 40.515 -9.800 1.00 81.75 433 ALA A CA 1
ATOM 3376 C C . ALA A 1 433 ? 3.118 40.508 -8.331 1.00 81.75 433 ALA A C 1
ATOM 3378 O O . ALA A 1 433 ? 2.316 40.764 -7.435 1.00 81.75 433 ALA A O 1
ATOM 3379 N N . ASN A 1 434 ? 4.412 40.288 -8.077 1.00 83.38 434 ASN A N 1
ATOM 3380 C CA . ASN A 1 434 ? 4.963 40.310 -6.721 1.00 83.38 434 ASN A CA 1
ATOM 3381 C C . ASN A 1 434 ? 4.982 41.724 -6.117 1.00 83.38 434 ASN A C 1
ATOM 3383 O O . ASN A 1 434 ? 4.653 41.873 -4.945 1.00 83.38 434 ASN A O 1
ATOM 3387 N N . VAL A 1 435 ? 5.298 42.759 -6.903 1.00 86.69 435 VAL A N 1
ATOM 3388 C CA . VAL A 1 435 ? 5.210 44.162 -6.454 1.00 86.69 435 VAL A CA 1
ATOM 3389 C C . VAL A 1 435 ? 3.779 44.512 -6.048 1.00 86.69 435 VAL A C 1
ATOM 3391 O O . VAL A 1 435 ? 3.567 45.031 -4.957 1.00 86.69 435 VAL A O 1
ATOM 3394 N N . ALA A 1 436 ? 2.791 44.166 -6.879 1.00 83.31 436 ALA A N 1
ATOM 3395 C CA . ALA A 1 436 ? 1.382 44.388 -6.561 1.00 83.31 436 ALA A CA 1
ATOM 3396 C C . ALA A 1 436 ? 0.948 43.616 -5.302 1.00 83.31 436 ALA A C 1
ATOM 3398 O O . ALA A 1 436 ? 0.195 44.133 -4.482 1.00 83.31 436 ALA A O 1
ATOM 3399 N N . ALA A 1 437 ? 1.460 42.397 -5.103 1.00 74.50 437 ALA A N 1
ATOM 3400 C CA . ALA A 1 437 ? 1.177 41.606 -3.908 1.00 74.50 437 ALA A CA 1
ATOM 3401 C C . ALA A 1 437 ? 1.723 42.242 -2.618 1.00 74.50 437 ALA A C 1
ATOM 3403 O O . ALA A 1 437 ? 1.129 42.066 -1.553 1.00 74.50 437 ALA A O 1
ATOM 3404 N N . MET A 1 438 ? 2.836 42.983 -2.693 1.00 76.25 438 MET A N 1
ATOM 3405 C CA . MET A 1 438 ? 3.426 43.637 -1.519 1.00 76.25 438 MET A CA 1
ATOM 3406 C C . MET A 1 438 ? 2.577 44.790 -0.981 1.00 76.25 438 MET A C 1
ATOM 3408 O O . MET A 1 438 ? 2.648 45.061 0.213 1.00 76.25 438 MET A O 1
ATOM 3412 N N . GLU A 1 439 ? 1.711 45.411 -1.791 1.00 66.62 439 GLU A N 1
ATOM 3413 C CA . GLU A 1 439 ? 0.782 46.453 -1.314 1.00 66.62 439 GLU A CA 1
ATOM 3414 C C . GLU A 1 439 ? -0.179 45.944 -0.224 1.00 66.62 439 GLU A C 1
ATOM 3416 O O . GLU A 1 439 ? -0.736 46.728 0.548 1.00 66.62 439 GLU A O 1
ATOM 3421 N N . HIS A 1 440 ? -0.367 44.625 -0.139 1.00 63.97 440 HIS A N 1
ATOM 3422 C CA . HIS A 1 440 ? -1.253 43.966 0.819 1.00 63.97 440 HIS A CA 1
ATOM 3423 C C . HIS A 1 440 ? -0.507 43.077 1.827 1.00 63.97 440 HIS A C 1
ATOM 3425 O O . HIS A 1 440 ? -1.140 42.437 2.668 1.00 63.97 440 HIS A O 1
ATOM 3431 N N . ASN A 1 441 ? 0.828 43.038 1.773 1.00 66.25 441 ASN A N 1
ATOM 3432 C CA . ASN A 1 441 ? 1.645 42.189 2.634 1.00 66.25 441 ASN A CA 1
ATOM 3433 C C . ASN A 1 441 ? 2.000 42.912 3.942 1.00 66.25 441 ASN A C 1
ATOM 3435 O O . ASN A 1 441 ? 2.723 43.902 3.939 1.00 66.25 441 ASN A O 1
ATOM 3439 N N . GLN A 1 442 ? 1.501 42.407 5.071 1.00 66.25 442 GLN A N 1
ATOM 3440 C CA . GLN A 1 442 ? 1.723 43.019 6.389 1.00 66.25 442 GLN A CA 1
ATOM 3441 C C . GLN A 1 442 ? 2.961 42.470 7.122 1.00 66.25 442 GLN A C 1
ATOM 3443 O O . GLN A 1 442 ? 3.296 42.950 8.204 1.00 66.25 442 GLN A O 1
ATOM 3448 N N . PHE A 1 443 ? 3.635 41.467 6.549 1.00 68.19 443 PHE A N 1
ATOM 3449 C CA . PHE A 1 443 ? 4.765 40.762 7.168 1.00 68.19 443 PHE A CA 1
ATOM 3450 C C . PHE A 1 443 ? 6.121 41.217 6.644 1.00 68.19 443 PHE A C 1
ATOM 3452 O O . PHE A 1 443 ? 7.116 41.161 7.361 1.00 68.19 443 PHE A O 1
ATOM 3459 N N . TRP A 1 444 ? 6.153 41.642 5.384 1.00 79.44 444 TRP A N 1
ATOM 3460 C CA . TRP A 1 444 ? 7.363 42.065 4.697 1.00 79.44 444 TRP A CA 1
ATOM 3461 C C . TRP A 1 444 ? 7.299 43.565 4.448 1.00 79.44 444 TRP A C 1
ATOM 3463 O O . TRP A 1 444 ? 6.387 44.045 3.780 1.00 79.44 444 TRP A O 1
ATOM 3473 N N . GLY A 1 445 ? 8.279 44.302 4.962 1.00 83.56 445 GLY A N 1
ATOM 3474 C CA . GLY A 1 445 ? 8.453 45.706 4.616 1.00 83.56 445 GLY A CA 1
ATOM 3475 C C . GLY A 1 445 ? 9.285 45.848 3.350 1.00 83.56 445 GLY A C 1
ATOM 3476 O O . GLY A 1 445 ? 10.216 45.078 3.107 1.00 83.56 445 GLY A O 1
ATOM 3477 N N . VAL A 1 446 ? 8.955 46.845 2.534 1.00 88.44 446 VAL A N 1
ATOM 3478 C CA . VAL A 1 446 ? 9.657 47.133 1.280 1.00 88.44 446 VAL A CA 1
ATOM 3479 C C . VAL A 1 446 ? 10.756 48.153 1.558 1.00 88.44 446 VAL A C 1
ATOM 3481 O O . VAL A 1 446 ? 10.479 49.339 1.696 1.00 88.44 446 VAL A O 1
ATOM 3484 N N . ALA A 1 447 ? 12.005 47.696 1.621 1.00 88.75 447 ALA A N 1
ATOM 3485 C CA . ALA A 1 447 ? 13.170 48.570 1.777 1.00 88.75 447 ALA A CA 1
ATOM 3486 C C . ALA A 1 447 ? 13.512 49.294 0.468 1.00 88.75 447 ALA A C 1
ATOM 3488 O O . ALA A 1 447 ? 13.957 50.442 0.466 1.00 88.75 447 ALA A O 1
ATOM 3489 N N . ARG A 1 448 ? 13.288 48.627 -0.671 1.00 91.06 448 ARG A N 1
ATOM 3490 C CA . ARG A 1 448 ? 13.486 49.209 -2.000 1.00 91.06 448 ARG A CA 1
ATOM 3491 C C . ARG A 1 448 ? 12.555 48.582 -3.025 1.00 91.06 448 ARG A C 1
ATOM 3493 O O . ARG A 1 448 ? 12.398 47.368 -3.062 1.00 91.06 448 ARG A O 1
ATOM 3500 N N . CYS A 1 449 ? 12.006 49.396 -3.918 1.00 91.88 449 CYS A N 1
ATOM 3501 C CA . CYS A 1 449 ? 11.319 48.916 -5.110 1.00 91.88 449 CYS A CA 1
ATOM 3502 C C . CYS A 1 449 ? 11.550 49.893 -6.266 1.00 91.88 449 CYS A C 1
ATOM 3504 O O . CYS A 1 449 ? 11.148 51.053 -6.188 1.00 91.88 449 CYS A O 1
ATOM 3506 N N . ASP A 1 450 ? 12.197 49.429 -7.332 1.00 91.88 450 ASP A N 1
ATOM 3507 C CA . ASP A 1 450 ? 12.398 50.175 -8.575 1.00 91.88 450 ASP A CA 1
ATOM 3508 C C . ASP A 1 450 ? 12.162 49.280 -9.808 1.00 91.88 450 ASP A C 1
ATOM 3510 O O . ASP A 1 450 ? 11.626 48.175 -9.712 1.00 91.88 450 ASP A O 1
ATOM 3514 N N . ASP A 1 451 ? 12.507 49.765 -11.002 1.00 90.81 451 ASP A N 1
ATOM 3515 C CA . ASP A 1 451 ? 12.303 49.043 -12.258 1.00 90.81 451 ASP A CA 1
ATOM 3516 C C . ASP A 1 451 ? 13.263 47.859 -12.454 1.00 90.81 451 ASP A C 1
ATOM 3518 O O . ASP A 1 451 ? 13.165 47.152 -13.460 1.00 90.81 451 ASP A O 1
ATOM 3522 N N . ARG A 1 452 ? 14.197 47.621 -11.536 1.00 92.19 452 ARG A N 1
ATOM 3523 C CA . ARG A 1 452 ? 15.194 46.549 -11.623 1.00 92.19 452 ARG A CA 1
ATOM 3524 C C . ARG A 1 452 ? 15.055 45.548 -10.489 1.00 92.19 452 ARG A C 1
ATOM 3526 O O . ARG A 1 452 ? 15.345 44.370 -10.707 1.00 92.19 452 ARG A O 1
ATOM 3533 N N . VAL A 1 453 ? 14.619 45.992 -9.313 1.00 93.00 453 VAL A N 1
ATOM 3534 C CA . VAL A 1 453 ? 14.632 45.165 -8.106 1.00 93.00 453 VAL A CA 1
ATOM 3535 C C . VAL A 1 453 ? 13.543 45.534 -7.109 1.00 93.00 453 VAL A C 1
ATOM 3537 O O . VAL A 1 453 ? 13.153 46.693 -6.978 1.00 93.00 453 VAL A O 1
ATOM 3540 N N . MET A 1 454 ? 13.100 44.527 -6.367 1.00 92.06 454 MET A N 1
ATOM 3541 C CA . MET A 1 454 ? 12.318 44.680 -5.151 1.00 92.06 454 MET A CA 1
ATOM 3542 C C . MET A 1 454 ? 13.086 44.000 -4.019 1.00 92.06 454 MET A C 1
ATOM 3544 O O . MET A 1 454 ? 13.409 42.817 -4.113 1.00 92.06 454 MET A O 1
ATOM 3548 N N . LEU A 1 455 ? 13.424 44.774 -2.994 1.00 91.38 455 LEU A N 1
ATOM 3549 C CA . LEU A 1 455 ? 14.134 44.331 -1.805 1.00 91.38 455 LEU A CA 1
ATOM 3550 C C . LEU A 1 455 ? 13.200 44.489 -0.612 1.00 91.38 455 LEU A C 1
ATOM 3552 O O . LEU A 1 455 ? 12.777 45.601 -0.278 1.00 91.38 455 LEU A O 1
ATOM 3556 N N . THR A 1 456 ? 12.869 43.365 0.006 1.00 88.81 456 THR A N 1
ATOM 3557 C CA . THR A 1 456 ? 11.938 43.287 1.129 1.00 88.81 456 THR A CA 1
ATOM 3558 C C . THR A 1 456 ? 12.616 42.671 2.338 1.00 88.81 456 THR A C 1
ATOM 3560 O O . THR A 1 456 ? 13.508 41.843 2.199 1.00 88.81 456 THR A O 1
ATOM 3563 N N . ILE A 1 457 ? 12.184 43.047 3.534 1.00 86.25 457 ILE A N 1
ATOM 3564 C CA . ILE A 1 457 ? 12.705 42.515 4.794 1.00 86.25 457 ILE A CA 1
ATOM 3565 C C . ILE A 1 457 ? 11.553 42.046 5.674 1.00 86.25 457 ILE A C 1
ATOM 3567 O O . ILE A 1 457 ? 10.540 42.737 5.797 1.00 86.25 457 ILE A O 1
ATOM 3571 N N . ASN A 1 458 ? 11.713 40.878 6.293 1.00 79.69 458 ASN A N 1
ATOM 3572 C CA . ASN A 1 458 ? 10.824 40.389 7.338 1.00 79.69 458 ASN A CA 1
ATOM 3573 C C . ASN A 1 458 ? 11.514 40.547 8.703 1.00 79.69 458 ASN A C 1
ATOM 3575 O O . ASN A 1 458 ? 12.419 39.775 9.021 1.00 79.69 458 ASN A O 1
ATOM 3579 N N . PRO A 1 459 ? 11.131 41.542 9.519 1.00 61.00 459 PRO A N 1
ATOM 3580 C CA . PRO A 1 459 ? 11.715 41.736 10.844 1.00 61.00 459 PRO A CA 1
ATOM 3581 C C . PRO A 1 459 ? 11.017 40.921 11.947 1.00 61.00 459 PRO A C 1
ATOM 3583 O O . PRO A 1 459 ? 11.322 41.121 13.123 1.00 61.00 459 PRO A O 1
ATOM 3586 N N . GLY A 1 460 ? 10.062 40.044 11.610 1.00 57.91 460 GLY A N 1
ATOM 3587 C CA . GLY A 1 460 ? 9.361 39.199 12.578 1.00 57.91 460 GLY A CA 1
ATOM 3588 C C . GLY A 1 460 ? 10.318 38.312 13.385 1.00 57.91 460 GLY A C 1
ATOM 3589 O O . GLY A 1 460 ? 11.341 37.855 12.878 1.00 57.91 460 GLY A O 1
ATOM 3590 N N . GLN A 1 461 ? 9.977 38.042 14.651 1.00 50.34 461 GLN A N 1
ATOM 3591 C CA . GLN A 1 461 ? 10.872 37.413 15.640 1.00 50.34 461 GLN A CA 1
ATOM 3592 C C . GLN A 1 461 ? 11.322 35.971 15.310 1.00 50.34 461 GLN A C 1
ATOM 3594 O O . GLN A 1 461 ? 12.213 35.458 15.982 1.00 50.34 461 GLN A O 1
ATOM 3599 N N . TYR A 1 462 ? 10.757 35.323 14.284 1.00 47.12 462 TYR A N 1
ATOM 3600 C CA . TYR A 1 462 ? 10.993 33.900 13.998 1.00 47.12 462 TYR A CA 1
ATOM 3601 C C . TYR A 1 462 ? 11.782 33.612 12.708 1.00 47.12 462 TYR A C 1
ATOM 3603 O O . TYR A 1 462 ? 12.439 32.578 12.639 1.00 47.12 462 TYR A O 1
ATOM 3611 N N . VAL A 1 463 ? 11.754 34.497 11.700 1.00 54.53 463 VAL A N 1
ATOM 3612 C CA . VAL A 1 463 ? 12.498 34.330 10.433 1.00 54.53 463 VAL A CA 1
ATOM 3613 C C . VAL A 1 463 ? 12.968 35.704 9.949 1.00 54.53 463 VAL A C 1
ATOM 3615 O O . VAL A 1 463 ? 12.230 36.420 9.274 1.00 54.53 463 VAL A O 1
ATOM 3618 N N . ARG A 1 464 ? 14.191 36.092 10.334 1.00 75.81 464 ARG A N 1
ATOM 3619 C CA . ARG A 1 464 ? 14.804 37.374 9.956 1.00 75.81 464 ARG A CA 1
ATOM 3620 C C . ARG A 1 464 ? 15.508 37.233 8.612 1.00 75.81 464 ARG A C 1
ATOM 3622 O O . ARG A 1 464 ? 16.684 36.882 8.557 1.00 75.81 464 ARG A O 1
ATOM 3629 N N . GLU A 1 465 ? 14.788 37.513 7.534 1.00 84.31 465 GLU A N 1
ATOM 3630 C CA . GLU A 1 465 ? 15.299 37.380 6.167 1.00 84.31 465 GLU A CA 1
ATOM 3631 C C . GLU A 1 465 ? 15.105 38.663 5.350 1.00 84.31 465 GLU A C 1
ATOM 3633 O O . GLU A 1 465 ? 14.108 39.378 5.488 1.00 84.31 465 GLU A O 1
ATOM 3638 N N . ILE A 1 466 ? 16.058 38.917 4.458 1.00 87.81 466 ILE A N 1
ATOM 3639 C CA . ILE A 1 466 ? 15.973 39.879 3.364 1.00 87.81 466 ILE A CA 1
ATOM 3640 C C . ILE A 1 466 ? 15.715 39.087 2.084 1.00 87.81 466 ILE A C 1
ATOM 3642 O O . ILE A 1 466 ? 16.443 38.149 1.758 1.00 87.81 466 ILE A O 1
ATOM 3646 N N . GLU A 1 467 ? 14.675 39.463 1.352 1.00 88.62 467 GLU A N 1
ATOM 3647 C CA . GLU A 1 467 ? 14.349 38.895 0.053 1.00 88.62 467 GLU A CA 1
ATOM 3648 C C . GLU A 1 467 ? 14.666 39.887 -1.067 1.00 88.62 467 GLU A C 1
ATOM 3650 O O . GLU A 1 467 ? 14.306 41.062 -1.011 1.00 88.62 467 GLU A O 1
ATOM 3655 N N . VAL A 1 468 ? 15.347 39.394 -2.100 1.00 89.81 468 VAL A N 1
ATOM 3656 C CA . VAL A 1 468 ? 15.720 40.147 -3.298 1.00 89.81 468 VAL A CA 1
ATOM 3657 C C . VAL A 1 468 ? 15.041 39.516 -4.498 1.00 89.81 468 VAL A C 1
ATOM 3659 O O . VAL A 1 468 ? 15.376 38.397 -4.879 1.00 89.81 468 VAL A O 1
ATOM 3662 N N . LEU A 1 469 ? 14.122 40.245 -5.125 1.00 90.88 469 LEU A N 1
ATOM 3663 C CA . LEU A 1 469 ? 13.457 39.849 -6.360 1.00 90.88 469 LEU A CA 1
ATOM 3664 C C . LEU A 1 469 ? 13.977 40.687 -7.533 1.00 90.88 469 LEU A C 1
ATOM 3666 O O . LEU A 1 469 ? 13.848 41.911 -7.538 1.00 90.88 469 LEU A O 1
ATOM 3670 N N . LEU A 1 470 ? 14.523 40.030 -8.555 1.00 92.06 470 LEU A N 1
ATOM 3671 C CA . LEU A 1 470 ? 15.076 40.685 -9.742 1.00 92.06 470 LEU A CA 1
ATOM 3672 C C . LEU A 1 470 ? 14.050 40.772 -10.874 1.00 92.06 470 LEU A C 1
ATOM 3674 O O . LEU A 1 470 ? 13.491 39.764 -11.305 1.00 92.06 470 LEU A O 1
ATOM 3678 N N . ALA A 1 471 ? 13.861 41.967 -11.433 1.00 92.25 471 ALA A N 1
ATOM 3679 C CA . ALA A 1 471 ? 12.895 42.190 -12.509 1.00 92.25 471 ALA A CA 1
ATOM 3680 C C . ALA A 1 471 ? 13.338 41.618 -13.867 1.00 92.25 471 ALA A C 1
ATOM 3682 O O . ALA A 1 471 ? 12.507 41.293 -14.714 1.00 92.25 471 ALA A O 1
ATOM 3683 N N . GLU A 1 472 ? 14.649 41.516 -14.092 1.00 92.00 472 GLU A N 1
ATOM 3684 C CA . GLU A 1 472 ? 15.229 41.031 -15.349 1.00 92.00 472 GLU A CA 1
ATOM 3685 C C . GLU A 1 472 ? 15.143 39.507 -15.495 1.00 92.00 472 GLU A C 1
ATOM 3687 O O . GLU A 1 472 ? 14.928 38.979 -16.589 1.00 92.00 472 GLU A O 1
ATOM 3692 N N . THR A 1 473 ? 15.313 38.788 -14.389 1.00 90.31 473 THR A N 1
ATOM 3693 C CA . THR A 1 473 ? 15.337 37.324 -14.360 1.00 90.31 473 THR A CA 1
ATOM 3694 C C . THR A 1 473 ? 14.069 36.728 -13.778 1.00 90.31 473 THR A C 1
ATOM 3696 O O . THR A 1 473 ? 13.793 35.562 -14.042 1.00 90.31 473 THR A O 1
ATOM 3699 N N . GLY A 1 474 ? 13.290 37.487 -13.003 1.00 88.44 474 GLY A N 1
ATOM 3700 C CA . GLY A 1 474 ? 12.154 36.958 -12.254 1.00 88.44 474 GLY A CA 1
ATOM 3701 C C . GLY A 1 474 ? 12.587 35.965 -11.171 1.00 88.44 474 GLY A C 1
ATOM 3702 O O . GLY A 1 474 ? 11.797 35.102 -10.796 1.00 88.44 474 GLY A O 1
ATOM 3703 N N . SER A 1 475 ? 13.846 36.020 -10.724 1.00 86.38 475 SER A N 1
ATOM 3704 C CA . SER A 1 475 ? 14.381 35.171 -9.657 1.00 86.38 475 SER A CA 1
ATOM 3705 C C . SER A 1 475 ? 14.333 35.889 -8.311 1.00 86.38 475 SER A C 1
ATOM 3707 O O . SER A 1 475 ? 14.489 37.110 -8.248 1.00 86.38 475 SER A O 1
ATOM 3709 N N . ALA A 1 476 ? 14.087 35.118 -7.249 1.00 84.62 476 ALA A N 1
ATOM 3710 C CA . ALA A 1 476 ? 13.999 35.601 -5.877 1.00 84.62 476 ALA A CA 1
ATOM 3711 C C . ALA A 1 476 ? 15.029 34.889 -4.992 1.00 84.62 476 ALA A C 1
ATOM 3713 O O . ALA A 1 476 ? 15.115 33.658 -5.017 1.00 84.62 476 ALA A O 1
ATOM 3714 N N . PHE A 1 477 ? 15.763 35.654 -4.191 1.00 84.44 477 PHE A N 1
ATOM 3715 C CA . PHE A 1 477 ? 16.791 35.167 -3.271 1.00 84.44 477 PHE A CA 1
ATOM 3716 C C . PHE A 1 477 ? 16.422 35.540 -1.846 1.00 84.44 477 PHE A C 1
ATOM 3718 O O . PHE A 1 477 ? 15.931 36.641 -1.625 1.00 84.44 477 PHE A O 1
ATOM 3725 N N . ARG A 1 478 ? 16.679 34.645 -0.892 1.00 83.94 478 ARG A N 1
ATOM 3726 C CA . ARG A 1 478 ? 16.512 34.913 0.539 1.00 83.94 478 ARG A CA 1
ATOM 3727 C C . ARG A 1 478 ? 17.864 34.867 1.217 1.00 83.94 478 ARG A C 1
ATOM 3729 O O . ARG A 1 478 ? 18.654 33.967 0.942 1.00 83.94 478 ARG A O 1
ATOM 3736 N N . ILE A 1 479 ? 18.109 35.858 2.054 1.00 85.38 479 ILE A N 1
ATOM 3737 C CA . ILE A 1 479 ? 19.373 36.090 2.739 1.00 85.38 479 ILE A CA 1
ATOM 3738 C C . ILE A 1 479 ? 19.017 36.267 4.207 1.00 85.38 479 ILE A C 1
ATOM 3740 O O . ILE A 1 479 ? 18.110 37.040 4.518 1.00 85.38 479 ILE A O 1
ATOM 3744 N N . SER A 1 480 ? 19.695 35.558 5.106 1.00 84.69 480 SER A N 1
ATOM 3745 C CA . SER A 1 480 ? 19.555 35.846 6.533 1.00 84.69 480 SER A CA 1
ATOM 3746 C C . SER A 1 480 ? 19.953 37.298 6.784 1.00 84.69 480 SER A C 1
ATOM 3748 O O . SER A 1 480 ? 20.943 37.777 6.233 1.00 84.69 480 SER A O 1
ATOM 3750 N N . VAL A 1 481 ? 19.206 38.009 7.625 1.00 84.31 481 VAL A N 1
ATOM 3751 C CA . VAL A 1 481 ? 19.561 39.376 8.039 1.00 84.31 481 VAL A CA 1
ATOM 3752 C C . VAL A 1 481 ? 20.980 39.421 8.618 1.00 84.31 481 VAL A C 1
ATOM 3754 O O . VAL A 1 481 ? 21.701 40.383 8.371 1.00 84.31 481 VAL A O 1
ATOM 3757 N N . ASP A 1 482 ? 21.398 38.366 9.321 1.00 83.44 482 ASP A N 1
ATOM 3758 C CA . ASP A 1 482 ? 22.730 38.267 9.927 1.00 83.44 482 ASP A CA 1
ATOM 3759 C C . ASP A 1 482 ? 23.850 38.087 8.879 1.00 83.44 482 ASP A C 1
ATOM 3761 O O . ASP A 1 482 ? 24.982 38.501 9.122 1.00 83.44 482 ASP A O 1
ATOM 3765 N N . ASP A 1 483 ? 23.523 37.567 7.690 1.00 85.50 483 ASP A N 1
ATOM 3766 C CA . ASP A 1 483 ? 24.474 37.307 6.598 1.00 85.50 483 ASP A CA 1
ATOM 3767 C C . ASP A 1 483 ? 24.523 38.457 5.569 1.00 85.50 483 ASP A C 1
ATOM 3769 O O . ASP A 1 483 ? 25.238 38.378 4.571 1.00 85.50 483 ASP A O 1
ATOM 3773 N N . TRP A 1 484 ? 23.757 39.540 5.764 1.00 87.25 484 TRP A N 1
ATOM 3774 C CA . TRP A 1 484 ? 23.615 40.623 4.776 1.00 87.25 484 TRP A CA 1
ATOM 3775 C C . TRP A 1 484 ? 24.950 41.273 4.385 1.00 87.25 484 TRP A C 1
ATOM 3777 O O . TRP A 1 484 ? 25.188 41.551 3.208 1.00 87.25 484 TRP A O 1
ATOM 3787 N N . GLN A 1 485 ? 25.830 41.501 5.364 1.00 85.75 485 GLN A N 1
ATOM 3788 C CA . GLN A 1 485 ? 27.140 42.113 5.135 1.00 85.75 485 GLN A CA 1
ATOM 3789 C C . GLN A 1 485 ? 28.054 41.188 4.318 1.00 85.75 485 GLN A C 1
ATOM 3791 O O . GLN A 1 485 ? 28.637 41.623 3.324 1.00 85.75 485 GLN A O 1
ATOM 3796 N N . ASP A 1 486 ? 28.120 39.909 4.694 1.00 83.19 486 ASP A N 1
ATOM 3797 C CA . ASP A 1 486 ? 28.907 38.891 3.987 1.00 83.19 486 ASP A CA 1
ATOM 3798 C C . ASP A 1 486 ? 28.386 38.696 2.557 1.00 83.19 486 ASP A C 1
ATOM 3800 O O . ASP A 1 486 ? 29.160 38.585 1.597 1.00 83.19 486 ASP A O 1
ATOM 3804 N N . TRP A 1 487 ? 27.060 38.761 2.393 1.00 82.62 487 TRP A N 1
ATOM 3805 C CA . TRP A 1 487 ? 26.413 38.743 1.092 1.00 82.62 487 TRP A CA 1
ATOM 3806 C C . TRP A 1 487 ? 26.896 39.919 0.246 1.00 82.62 487 TRP A C 1
ATOM 3808 O O . TRP A 1 487 ? 27.497 39.668 -0.793 1.00 82.62 487 TRP A O 1
ATOM 3818 N N . LEU A 1 488 ? 26.772 41.170 0.720 1.00 84.25 488 LEU A N 1
ATOM 3819 C CA . LEU A 1 488 ? 27.290 42.363 0.032 1.00 84.25 488 LEU A CA 1
ATOM 3820 C C . LEU A 1 488 ? 28.770 42.232 -0.354 1.00 84.25 488 LEU A C 1
ATOM 3822 O O . LEU A 1 488 ? 29.169 42.681 -1.434 1.00 84.25 488 LEU A O 1
ATOM 3826 N N . ASP A 1 489 ? 29.596 41.617 0.485 1.00 82.94 489 ASP A N 1
ATOM 3827 C CA . ASP A 1 489 ? 31.040 41.547 0.281 1.00 82.94 489 ASP A CA 1
ATOM 3828 C C . ASP A 1 489 ? 31.537 40.480 -0.694 1.00 82.94 489 ASP A C 1
ATOM 3830 O O . ASP A 1 489 ? 32.694 40.555 -1.118 1.00 82.94 489 ASP A O 1
ATOM 3834 N N . GLY A 1 490 ? 30.669 39.599 -1.192 1.00 70.38 490 GLY A N 1
ATOM 3835 C CA . GLY A 1 490 ? 31.073 38.655 -2.233 1.00 70.38 490 GLY A CA 1
ATOM 3836 C C . GLY A 1 490 ? 30.583 37.227 -2.055 1.00 70.38 490 GLY A C 1
ATOM 3837 O O . GLY A 1 490 ? 30.803 36.418 -2.960 1.00 70.38 490 GLY A O 1
ATOM 3838 N N . GLU A 1 491 ? 29.950 36.893 -0.931 1.00 66.19 491 GLU A N 1
ATOM 3839 C CA . GLU A 1 491 ? 29.644 35.507 -0.559 1.00 66.19 491 GLU A CA 1
ATOM 3840 C C . GLU A 1 491 ? 28.284 35.011 -1.104 1.00 66.19 491 GLU A C 1
ATOM 3842 O O . GLU A 1 491 ? 27.505 34.346 -0.435 1.00 66.19 491 GLU A O 1
ATOM 3847 N N . TRP A 1 492 ? 27.985 35.280 -2.382 1.00 65.56 492 TRP A N 1
ATOM 3848 C CA . TRP A 1 492 ? 26.712 34.926 -3.053 1.00 65.56 492 TRP A CA 1
ATOM 3849 C C . TRP A 1 492 ? 26.546 33.431 -3.405 1.00 65.56 492 TRP A C 1
ATOM 3851 O O . TRP A 1 492 ? 25.648 33.069 -4.175 1.00 65.56 492 TRP A O 1
ATOM 3861 N N . TYR A 1 493 ? 27.464 32.569 -2.954 1.00 52.41 493 TYR A N 1
ATOM 3862 C CA . TYR A 1 493 ? 27.861 31.349 -3.672 1.00 52.41 493 TYR A CA 1
ATOM 3863 C C . TYR A 1 493 ? 26.814 30.221 -3.716 1.00 52.41 493 TYR A C 1
ATOM 3865 O O . TYR A 1 493 ? 26.885 29.395 -4.626 1.00 52.41 493 TYR A O 1
ATOM 3873 N N . GLU A 1 494 ? 25.821 30.196 -2.820 1.00 51.56 494 GLU A N 1
ATOM 3874 C CA . GLU A 1 494 ? 24.802 29.127 -2.793 1.00 51.56 494 GLU A CA 1
ATOM 3875 C C . GLU A 1 494 ? 23.428 29.539 -3.357 1.00 51.56 494 GLU A C 1
ATOM 3877 O O . GLU A 1 494 ? 22.691 28.699 -3.889 1.00 51.56 494 GLU A O 1
ATOM 3882 N N . GLY A 1 495 ? 23.089 30.832 -3.296 1.00 52.56 495 GLY A N 1
ATOM 3883 C CA . GLY A 1 495 ? 21.784 31.355 -3.719 1.00 52.56 495 GLY A CA 1
ATOM 3884 C C . GLY A 1 495 ? 21.688 31.696 -5.209 1.00 52.56 495 GLY A C 1
ATOM 3885 O O . GLY A 1 495 ? 20.620 31.551 -5.797 1.00 52.56 495 GLY A O 1
ATOM 3886 N N . CYS A 1 496 ? 22.796 32.111 -5.833 1.00 61.16 496 CYS A N 1
ATOM 3887 C CA . CYS A 1 496 ? 22.837 32.576 -7.224 1.00 61.16 496 CYS A CA 1
ATOM 3888 C C . CYS A 1 496 ? 23.463 31.516 -8.145 1.00 61.16 496 CYS A C 1
ATOM 3890 O O . CYS A 1 496 ? 24.693 31.389 -8.269 1.00 61.16 496 CYS A O 1
ATOM 3892 N N . ARG A 1 497 ? 22.596 30.712 -8.770 1.00 66.00 497 ARG A N 1
ATOM 3893 C CA . ARG A 1 497 ? 22.974 29.448 -9.419 1.00 66.00 497 ARG A CA 1
ATOM 3894 C C . ARG A 1 497 ? 23.341 29.608 -10.895 1.00 66.00 497 ARG A C 1
ATOM 3896 O O . ARG A 1 497 ? 24.016 28.727 -11.421 1.00 66.00 497 ARG A O 1
ATOM 3903 N N . HIS A 1 498 ? 22.955 30.706 -11.554 1.00 80.50 498 HIS A N 1
ATOM 3904 C CA . HIS A 1 498 ? 23.159 30.887 -12.999 1.00 80.50 498 HIS A CA 1
ATOM 3905 C C . HIS A 1 498 ? 23.782 32.254 -13.376 1.00 80.50 498 HIS A C 1
ATOM 3907 O O . HIS A 1 498 ? 23.554 33.261 -12.714 1.00 80.50 498 HIS A O 1
ATOM 3913 N N . GLU A 1 499 ? 24.566 32.317 -14.465 1.00 83.88 499 GLU A N 1
ATOM 3914 C CA . GLU A 1 499 ? 25.317 33.519 -14.904 1.00 83.88 499 GLU A CA 1
ATOM 3915 C C . GLU A 1 499 ? 24.420 34.749 -15.114 1.00 83.88 499 GLU A C 1
ATOM 3917 O O . GLU A 1 499 ? 24.710 35.829 -14.613 1.00 83.88 499 GLU A O 1
ATOM 3922 N N . VAL A 1 500 ? 23.271 34.546 -15.756 1.00 85.38 500 VAL A N 1
ATOM 3923 C CA . VAL A 1 500 ? 22.254 35.582 -16.004 1.00 85.38 500 VAL A CA 1
ATOM 3924 C C . VAL A 1 500 ? 21.748 36.251 -14.714 1.00 85.38 500 VAL A C 1
ATOM 3926 O O . VAL A 1 500 ? 21.441 37.439 -14.712 1.00 85.38 500 VAL A O 1
ATOM 3929 N N . GLU A 1 501 ? 21.667 35.514 -13.602 1.00 87.25 501 GLU A N 1
ATOM 3930 C CA . GLU A 1 501 ? 21.315 36.095 -12.299 1.00 87.25 501 GLU A CA 1
ATOM 3931 C C . GLU A 1 501 ? 22.457 36.958 -11.751 1.00 87.25 501 GLU A C 1
ATOM 3933 O O . GLU A 1 501 ? 22.217 38.048 -11.231 1.00 87.25 501 GLU A O 1
ATOM 3938 N N . ARG A 1 502 ? 23.707 36.501 -11.906 1.00 85.12 502 ARG A N 1
ATOM 3939 C CA . ARG A 1 502 ? 24.907 37.223 -11.451 1.00 85.12 502 ARG A CA 1
ATOM 3940 C C . ARG A 1 502 ? 25.082 38.543 -12.191 1.00 85.12 502 ARG A C 1
ATOM 3942 O O . ARG A 1 502 ? 25.385 39.550 -11.558 1.00 85.12 502 ARG A O 1
ATOM 3949 N N . GLU A 1 503 ? 24.869 38.545 -13.503 1.00 87.75 503 GLU A N 1
ATOM 3950 C CA . GLU A 1 503 ? 24.947 39.750 -14.336 1.00 87.75 503 GLU A CA 1
ATOM 3951 C C . GLU A 1 503 ? 23.901 40.796 -13.932 1.00 87.75 503 GLU A C 1
ATOM 3953 O O . GLU A 1 503 ? 24.231 41.976 -13.803 1.00 87.75 503 GLU A O 1
ATOM 3958 N N . ALA A 1 504 ? 22.662 40.362 -13.672 1.00 88.25 504 ALA A N 1
ATOM 3959 C CA . ALA A 1 504 ? 21.588 41.246 -13.226 1.00 88.25 504 ALA A CA 1
ATOM 3960 C C . ALA A 1 504 ? 21.849 41.813 -11.817 1.00 88.25 504 ALA A C 1
ATOM 3962 O O . ALA A 1 504 ? 21.544 42.979 -11.548 1.00 88.25 504 ALA A O 1
ATOM 3963 N N . LEU A 1 505 ? 22.439 41.007 -10.927 1.00 87.19 505 LEU A N 1
ATOM 3964 C CA . LEU A 1 505 ? 22.659 41.356 -9.525 1.00 87.19 505 LEU A CA 1
ATOM 3965 C C . LEU A 1 505 ? 23.885 42.256 -9.306 1.00 87.19 505 LEU A C 1
ATOM 3967 O O . LEU A 1 505 ? 23.791 43.239 -8.575 1.00 87.19 505 LEU A O 1
ATOM 3971 N N . ALA A 1 506 ? 25.018 41.970 -9.957 1.00 86.44 506 ALA A N 1
ATOM 3972 C CA . ALA A 1 506 ? 26.300 42.655 -9.746 1.00 86.44 506 ALA A CA 1
ATOM 3973 C C . ALA A 1 506 ? 26.235 44.202 -9.677 1.00 86.44 506 ALA A C 1
ATOM 3975 O O . ALA A 1 506 ? 26.797 44.776 -8.740 1.00 86.44 506 ALA A O 1
ATOM 3976 N N . PRO A 1 507 ? 25.556 44.916 -10.599 1.00 87.44 507 PRO A N 1
ATOM 3977 C CA . PRO A 1 507 ? 25.446 46.374 -10.518 1.00 87.44 507 PRO A CA 1
ATOM 3978 C C . PRO A 1 507 ? 24.576 46.875 -9.353 1.00 87.44 507 PRO A C 1
ATOM 3980 O O . PRO A 1 507 ? 24.766 48.007 -8.918 1.00 87.44 507 PRO A O 1
ATOM 3983 N N . LEU A 1 508 ? 23.621 46.076 -8.862 1.00 88.88 508 LEU A N 1
ATOM 3984 C CA . LEU A 1 508 ? 22.754 46.447 -7.734 1.00 88.88 508 LEU A CA 1
ATOM 3985 C C . LEU A 1 508 ? 23.522 46.395 -6.413 1.00 88.88 508 LEU A C 1
ATOM 3987 O O . LEU A 1 508 ? 23.410 47.297 -5.592 1.00 88.88 508 LEU A O 1
ATOM 3991 N N . ILE A 1 509 ? 24.378 45.388 -6.256 1.00 87.50 509 ILE A N 1
ATOM 3992 C CA . ILE A 1 509 ? 25.207 45.201 -5.062 1.00 87.50 509 ILE A CA 1
ATOM 3993 C C . ILE A 1 509 ? 26.120 46.387 -4.812 1.00 87.50 509 ILE A C 1
ATOM 3995 O O . ILE A 1 509 ? 26.230 46.864 -3.685 1.00 87.50 509 ILE A O 1
ATOM 3999 N N . ALA A 1 510 ? 26.776 46.868 -5.869 1.00 84.12 510 ALA A N 1
ATOM 4000 C CA . ALA A 1 510 ? 27.666 48.013 -5.768 1.00 84.12 510 ALA A CA 1
ATOM 4001 C C . ALA A 1 510 ? 26.930 49.251 -5.229 1.00 84.12 510 ALA A C 1
ATOM 4003 O O . ALA A 1 510 ? 27.489 49.969 -4.407 1.00 84.12 510 ALA A O 1
ATOM 4004 N N . ALA A 1 511 ? 25.674 49.459 -5.640 1.00 86.75 511 ALA A N 1
ATOM 4005 C CA . ALA A 1 511 ? 24.839 50.540 -5.126 1.00 86.75 511 ALA A CA 1
ATOM 4006 C C . ALA A 1 511 ? 24.421 50.299 -3.664 1.00 86.75 511 ALA A C 1
ATOM 4008 O O . ALA A 1 511 ? 24.499 51.204 -2.838 1.00 86.75 511 ALA A O 1
ATOM 4009 N N . TRP A 1 512 ? 24.037 49.073 -3.303 1.00 90.12 512 TRP A N 1
ATOM 4010 C CA . TRP A 1 512 ? 23.590 48.757 -1.941 1.00 90.12 512 TRP A CA 1
ATOM 4011 C C . TRP A 1 512 ? 24.693 48.820 -0.890 1.00 90.12 512 TRP A C 1
ATOM 4013 O O . TRP A 1 512 ? 24.398 49.154 0.250 1.00 90.12 512 TRP A O 1
ATOM 4023 N N . LYS A 1 513 ? 25.961 48.597 -1.255 1.00 87.75 513 LYS A N 1
ATOM 4024 C CA . LYS A 1 513 ? 27.089 48.851 -0.342 1.00 87.75 513 LYS A CA 1
ATOM 4025 C C . LYS A 1 513 ? 27.143 50.292 0.160 1.00 87.75 513 LYS A C 1
ATOM 4027 O O . LYS A 1 513 ? 27.645 50.535 1.252 1.00 87.75 513 LYS A O 1
ATOM 4032 N N . GLU A 1 514 ? 26.667 51.238 -0.643 1.00 86.88 514 GLU A N 1
ATOM 4033 C CA . GLU A 1 514 ? 26.618 52.652 -0.275 1.00 86.88 514 GLU A CA 1
ATOM 4034 C C . GLU A 1 514 ? 25.270 53.024 0.358 1.00 86.88 514 GLU A C 1
ATOM 4036 O O . GLU A 1 514 ? 25.235 53.773 1.332 1.00 86.88 514 GLU A O 1
ATOM 4041 N N . GLU A 1 515 ? 24.166 52.500 -0.181 1.00 87.56 515 GLU A N 1
ATOM 4042 C CA . GLU A 1 515 ? 22.802 52.906 0.189 1.00 87.56 515 GLU A CA 1
ATOM 4043 C C . GLU A 1 515 ? 22.206 52.119 1.367 1.00 87.56 515 GLU A C 1
ATOM 4045 O O . GLU A 1 515 ? 21.418 52.668 2.133 1.00 87.56 515 GLU A O 1
ATOM 4050 N N . LEU A 1 516 ? 22.563 50.841 1.511 1.00 89.62 516 LEU A N 1
ATOM 4051 C CA . LEU A 1 516 ? 22.019 49.888 2.486 1.00 89.62 516 LEU A CA 1
ATOM 4052 C C . LEU A 1 516 ? 23.152 49.066 3.140 1.00 89.62 516 LEU A C 1
ATOM 4054 O O . LEU A 1 516 ? 23.142 47.832 3.075 1.00 89.62 516 LEU A O 1
ATOM 4058 N N . PRO A 1 517 ? 24.156 49.727 3.751 1.00 87.62 517 PRO A N 1
ATOM 4059 C CA . PRO A 1 517 ? 25.393 49.073 4.173 1.00 87.62 517 PRO A CA 1
ATOM 4060 C C . PRO A 1 517 ? 25.199 48.081 5.321 1.00 87.62 517 PRO A C 1
ATOM 4062 O O . PRO A 1 517 ? 26.053 47.230 5.510 1.00 87.62 517 PRO A O 1
ATOM 4065 N N . THR A 1 518 ? 24.111 48.183 6.091 1.00 88.19 518 THR A N 1
ATOM 4066 C CA . THR A 1 518 ? 23.837 47.297 7.228 1.00 88.19 518 THR A CA 1
ATOM 4067 C C . THR A 1 518 ? 22.390 46.802 7.208 1.00 88.19 518 THR A C 1
ATOM 4069 O O . THR A 1 518 ? 21.530 47.446 6.594 1.00 88.19 518 THR A O 1
ATOM 4072 N N . PRO A 1 519 ? 22.077 45.683 7.882 1.00 83.69 519 PRO A N 1
ATOM 4073 C CA . PRO A 1 519 ? 20.706 45.195 7.957 1.00 83.69 519 PRO A CA 1
ATOM 4074 C C . PRO A 1 519 ? 19.754 46.176 8.660 1.00 83.69 519 PRO A C 1
ATOM 4076 O O . PRO A 1 519 ? 18.575 46.247 8.318 1.00 83.69 519 PRO A O 1
ATOM 4079 N N . GLU A 1 520 ? 20.253 46.986 9.597 1.00 85.75 520 GLU A N 1
ATOM 4080 C CA . GLU A 1 520 ? 19.483 48.052 10.249 1.00 85.75 520 GLU A CA 1
ATOM 4081 C C . GLU A 1 520 ? 19.095 49.142 9.248 1.00 85.75 520 GLU A C 1
ATOM 4083 O O . GLU A 1 520 ? 17.964 49.619 9.280 1.00 85.75 520 GLU A O 1
ATOM 4088 N N . ALA A 1 521 ? 19.982 49.489 8.306 1.00 86.38 521 ALA A N 1
ATOM 4089 C CA . ALA A 1 521 ? 19.659 50.429 7.233 1.00 86.38 521 ALA A CA 1
ATOM 4090 C C . ALA A 1 521 ? 18.556 49.877 6.308 1.00 86.38 521 ALA A C 1
ATOM 4092 O O . ALA A 1 521 ? 17.678 50.619 5.862 1.00 86.38 521 ALA A O 1
ATOM 4093 N N . VAL A 1 522 ? 18.553 48.563 6.055 1.00 86.38 522 VAL A N 1
ATOM 4094 C CA . VAL A 1 522 ? 17.477 47.881 5.314 1.00 86.38 522 VAL A CA 1
ATOM 4095 C C . VAL A 1 522 ? 16.155 47.935 6.089 1.00 86.38 522 VAL A C 1
ATOM 4097 O O . VAL A 1 522 ? 15.113 48.253 5.520 1.00 86.38 522 VAL A O 1
ATOM 4100 N N . ALA A 1 523 ? 16.182 47.674 7.396 1.00 83.81 523 ALA A N 1
ATOM 4101 C CA . ALA A 1 523 ? 14.996 47.751 8.246 1.00 83.81 523 ALA A CA 1
ATOM 4102 C C . ALA A 1 523 ? 14.440 49.185 8.337 1.00 83.81 523 ALA A C 1
ATOM 4104 O O . ALA A 1 523 ? 13.235 49.388 8.181 1.00 83.81 523 ALA A O 1
ATOM 4105 N N . GLU A 1 524 ? 15.309 50.183 8.514 1.00 84.00 524 GLU A N 1
ATOM 4106 C CA . GLU A 1 524 ? 14.928 51.595 8.616 1.00 84.00 524 GLU A CA 1
ATOM 4107 C C . GLU A 1 524 ? 14.280 52.101 7.325 1.00 84.00 524 GLU A C 1
ATOM 4109 O O . GLU A 1 524 ? 13.227 52.742 7.366 1.00 84.00 524 GLU A O 1
ATOM 4114 N N . THR A 1 525 ? 14.863 51.765 6.172 1.00 86.38 525 THR A N 1
ATOM 4115 C CA . THR A 1 525 ? 14.300 52.121 4.860 1.00 86.38 525 THR A CA 1
ATOM 4116 C C . THR A 1 525 ? 12.970 51.425 4.581 1.00 86.38 525 THR A C 1
ATOM 4118 O O . THR A 1 525 ? 12.095 52.027 3.963 1.00 86.38 525 THR A O 1
ATOM 4121 N N . ALA A 1 526 ? 12.769 50.216 5.112 1.00 82.75 526 ALA A N 1
ATOM 4122 C CA . ALA A 1 526 ? 11.485 49.516 5.094 1.00 82.75 526 ALA A CA 1
ATOM 4123 C C . ALA A 1 526 ? 10.453 50.057 6.105 1.00 82.75 526 ALA A C 1
ATOM 4125 O O . ALA A 1 526 ? 9.326 49.564 6.150 1.00 82.75 526 ALA A O 1
ATOM 4126 N N . GLY A 1 527 ? 10.807 51.076 6.897 1.00 78.00 527 GLY A N 1
ATOM 4127 C CA . GLY A 1 527 ? 9.906 51.733 7.844 1.00 78.00 527 GLY A CA 1
ATOM 4128 C C . GLY A 1 527 ? 9.927 51.164 9.266 1.00 78.00 527 GLY A C 1
ATOM 4129 O O . GLY A 1 527 ? 9.037 51.494 10.049 1.00 78.00 527 GLY A O 1
ATOM 4130 N N . TYR A 1 528 ? 10.925 50.351 9.627 1.00 72.44 528 TYR A N 1
ATOM 4131 C CA . TYR A 1 528 ? 11.102 49.802 10.976 1.00 72.44 528 TYR A CA 1
ATOM 4132 C C . TYR A 1 528 ? 12.191 50.576 11.739 1.00 72.44 528 TYR A C 1
ATOM 4134 O O . TYR A 1 528 ? 13.331 50.641 11.294 1.00 72.44 528 TYR A O 1
ATOM 4142 N N . ARG A 1 529 ? 11.866 51.177 12.894 1.00 61.84 529 ARG A N 1
ATOM 4143 C CA . ARG A 1 529 ? 12.822 51.937 13.727 1.00 61.84 529 ARG A CA 1
ATOM 4144 C C . ARG A 1 529 ? 13.189 51.193 15.009 1.00 61.84 529 ARG A C 1
ATOM 4146 O O . ARG A 1 529 ? 12.330 50.567 15.630 1.00 61.84 529 ARG A O 1
ATOM 4153 N N . ASP A 1 530 ? 14.438 51.345 15.446 1.00 49.53 530 ASP A N 1
ATOM 4154 C CA . ASP A 1 530 ? 14.906 50.851 16.745 1.00 49.53 530 ASP A CA 1
ATOM 4155 C C . ASP A 1 530 ? 14.143 51.521 17.901 1.00 49.53 530 ASP A C 1
ATOM 4157 O O . ASP A 1 530 ? 14.087 52.749 18.007 1.00 49.53 530 ASP A O 1
ATOM 4161 N N . GLY A 1 531 ? 13.558 50.704 18.782 1.00 51.06 531 GLY A N 1
ATOM 4162 C CA . GLY A 1 531 ? 12.849 51.156 19.987 1.00 51.06 531 GLY A CA 1
ATOM 4163 C C . GLY A 1 531 ? 11.333 51.368 19.856 1.00 51.06 531 GLY A C 1
ATOM 4164 O O . GLY A 1 531 ? 10.699 51.663 20.865 1.00 51.06 531 GLY A O 1
ATOM 4165 N N . GLU A 1 532 ? 10.736 51.169 18.675 1.00 43.47 532 GLU A N 1
ATOM 4166 C CA . GLU A 1 532 ? 9.271 51.078 18.481 1.00 43.47 532 GLU A CA 1
ATOM 4167 C C . GLU A 1 532 ? 8.789 49.634 18.246 1.00 43.47 532 GLU A C 1
ATOM 4169 O O . GLU A 1 532 ? 7.669 49.399 17.795 1.00 43.47 532 GLU A O 1
ATOM 4174 N N . GLN A 1 533 ? 9.592 48.638 18.624 1.00 45.44 533 GLN A N 1
ATOM 4175 C CA . GLN A 1 533 ? 9.001 47.392 19.096 1.00 45.44 533 GLN A CA 1
ATOM 4176 C C . GLN A 1 533 ? 8.527 47.651 20.526 1.00 45.44 533 GLN A C 1
ATOM 4178 O O . GLN A 1 533 ? 9.183 47.284 21.498 1.00 45.44 533 GLN A O 1
ATOM 4183 N N . GLU A 1 534 ? 7.350 48.271 20.672 1.00 36.91 534 GLU A N 1
ATOM 4184 C CA . GLU A 1 534 ? 6.479 47.736 21.713 1.00 36.91 534 GLU A CA 1
ATOM 4185 C C . GLU A 1 534 ? 6.491 46.215 21.487 1.00 36.91 534 GLU A C 1
ATOM 4187 O O . GLU A 1 534 ? 6.327 45.760 20.348 1.00 36.91 534 GLU A O 1
ATOM 4192 N N . GLU A 1 535 ? 6.686 45.430 22.546 1.00 41.72 535 GLU A N 1
ATOM 4193 C CA . GLU A 1 535 ? 6.114 44.086 22.619 1.00 41.72 535 GLU A CA 1
ATOM 4194 C C . GLU A 1 535 ? 4.585 44.233 22.492 1.00 41.72 535 GLU A C 1
ATOM 4196 O O . GLU A 1 535 ? 3.818 43.942 23.404 1.00 41.72 535 GLU A O 1
ATOM 4201 N N . VAL A 1 536 ? 4.099 44.756 21.366 1.00 41.25 536 VAL A N 1
ATOM 4202 C CA . VAL A 1 536 ? 2.777 44.425 20.907 1.00 41.25 536 VAL A CA 1
ATOM 4203 C C . VAL A 1 536 ? 2.967 42.992 20.484 1.00 41.25 536 VAL A C 1
ATOM 4205 O O . VAL A 1 536 ? 3.569 42.714 19.446 1.00 41.25 536 VAL A O 1
ATOM 4208 N N . ASP A 1 537 ? 2.510 42.092 21.341 1.00 43.47 537 ASP A N 1
ATOM 4209 C CA . ASP A 1 537 ? 2.188 40.734 20.968 1.00 43.47 537 ASP A CA 1
ATOM 4210 C C . ASP A 1 537 ? 1.218 40.803 19.776 1.00 43.47 537 ASP A C 1
ATOM 4212 O O . ASP A 1 537 ? -0.002 40.891 19.908 1.00 43.47 537 ASP A O 1
ATOM 4216 N N . ARG A 1 538 ? 1.794 40.920 18.575 1.00 43.31 538 ARG A N 1
ATOM 4217 C CA . ARG A 1 538 ? 1.095 40.880 17.292 1.00 43.31 538 ARG A CA 1
ATOM 4218 C C . ARG A 1 538 ? 1.025 39.448 16.781 1.00 43.31 538 ARG A C 1
ATOM 4220 O O . ARG A 1 538 ? 0.585 39.277 15.646 1.00 43.31 538 ARG A O 1
ATOM 4227 N N . SER A 1 539 ? 1.392 38.454 17.604 1.00 46.84 539 SER A N 1
ATOM 4228 C CA . SER A 1 539 ? 1.151 37.035 17.331 1.00 46.84 539 SER A CA 1
ATOM 4229 C C . SER A 1 539 ? -0.272 36.811 16.806 1.00 46.84 539 SER A C 1
ATOM 4231 O O . SER A 1 539 ? -0.406 36.287 15.699 1.00 46.84 539 SER A O 1
ATOM 4233 N N . PRO A 1 540 ? -1.331 37.375 17.436 1.00 43.78 540 PRO A N 1
ATOM 4234 C CA . PRO A 1 540 ? -2.689 37.141 16.964 1.00 43.78 540 PRO A CA 1
ATOM 4235 C C . PRO A 1 540 ? -2.968 37.822 15.625 1.00 43.78 540 PRO A C 1
ATOM 4237 O O . PRO A 1 540 ? -3.692 37.281 14.807 1.00 43.78 540 PRO A O 1
ATOM 4240 N N . ALA A 1 541 ? -2.408 39.008 15.358 1.00 39.12 541 ALA A N 1
ATOM 4241 C CA . ALA A 1 541 ? -2.652 39.724 14.103 1.00 39.12 541 ALA A CA 1
ATOM 4242 C C . ALA A 1 541 ? -1.935 39.058 12.921 1.00 39.12 541 ALA A C 1
ATOM 4244 O O . ALA A 1 541 ? -2.499 38.968 11.833 1.00 39.12 541 ALA A O 1
ATOM 4245 N N . VAL A 1 542 ? -0.712 38.572 13.142 1.00 41.59 542 VAL A N 1
ATOM 4246 C CA . VAL A 1 542 ? 0.126 37.952 12.116 1.00 41.59 542 VAL A CA 1
ATOM 4247 C C . VAL A 1 542 ? -0.342 36.540 11.761 1.00 41.59 542 VAL A C 1
ATOM 4249 O O . VAL A 1 542 ? -0.428 36.203 10.576 1.00 41.59 542 VAL A O 1
ATOM 4252 N N . GLU A 1 543 ? -0.733 35.755 12.768 1.00 47.09 543 GLU A N 1
ATOM 4253 C CA . GLU A 1 543 ? -1.470 34.506 12.568 1.00 47.09 543 GLU A CA 1
ATOM 4254 C C . GLU A 1 543 ? -2.794 34.784 11.854 1.00 47.09 543 GLU A C 1
ATOM 4256 O O . GLU A 1 543 ? -3.069 34.165 10.831 1.00 47.09 543 GLU A O 1
ATOM 4261 N N . ARG A 1 544 ? -3.562 35.797 12.284 1.00 49.00 544 ARG A N 1
ATOM 4262 C CA . ARG A 1 544 ? -4.862 36.135 11.681 1.00 49.00 544 ARG A CA 1
ATOM 4263 C C . ARG A 1 544 ? -4.765 36.527 10.207 1.00 49.00 544 ARG A C 1
ATOM 4265 O O . ARG A 1 544 ? -5.611 36.107 9.432 1.00 49.00 544 ARG A O 1
ATOM 4272 N N . ILE A 1 545 ? -3.749 37.279 9.782 1.00 45.53 545 ILE A N 1
ATOM 4273 C CA . ILE A 1 545 ? -3.582 37.679 8.368 1.00 45.53 545 ILE A CA 1
ATOM 4274 C C . ILE 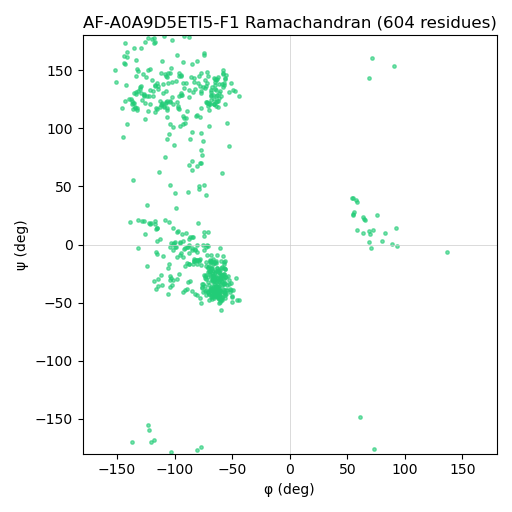A 1 545 ? -3.062 36.516 7.510 1.00 45.53 545 ILE A C 1
ATOM 4276 O O . ILE A 1 545 ? -3.499 36.348 6.371 1.00 45.53 545 ILE A O 1
ATOM 4280 N N . SER A 1 546 ? -2.163 35.686 8.052 1.00 50.16 546 SER A N 1
ATOM 4281 C CA . SER A 1 546 ? -1.698 34.465 7.375 1.00 50.16 546 SER A CA 1
ATOM 4282 C C . SER A 1 546 ? -2.858 33.488 7.184 1.00 50.16 546 SER A C 1
ATOM 4284 O O . SER A 1 546 ? -2.995 32.884 6.121 1.00 50.16 546 SER A O 1
ATOM 4286 N N . TYR A 1 547 ? -3.734 33.414 8.184 1.00 52.75 547 TYR A N 1
ATOM 4287 C CA . TYR A 1 547 ? -4.964 32.637 8.179 1.00 52.75 547 TYR A CA 1
ATOM 4288 C C . TYR A 1 547 ? -5.989 33.184 7.176 1.00 52.75 547 TYR A C 1
ATOM 4290 O O . TYR A 1 547 ? -6.536 32.416 6.391 1.00 52.75 547 TYR A O 1
ATOM 4298 N N . GLU A 1 548 ? -6.200 34.504 7.104 1.00 53.34 548 GLU A N 1
ATOM 4299 C CA . GLU A 1 548 ? -7.071 35.118 6.087 1.00 53.34 548 GLU A CA 1
ATOM 4300 C C . GLU A 1 548 ? -6.577 34.832 4.658 1.00 53.34 548 GLU A C 1
ATOM 4302 O O . GLU A 1 548 ? -7.364 34.430 3.797 1.00 53.34 548 GLU A O 1
ATOM 4307 N N . PHE A 1 549 ? -5.271 34.960 4.405 1.00 53.28 549 PHE A N 1
ATOM 4308 C CA . PHE A 1 549 ? -4.683 34.655 3.097 1.00 53.28 549 PHE A CA 1
ATOM 4309 C C . PHE A 1 549 ? -4.759 33.160 2.758 1.00 53.28 549 PHE A C 1
ATOM 4311 O O . PHE A 1 549 ? -4.995 32.775 1.607 1.00 53.28 549 PHE A O 1
ATOM 4318 N N . ALA A 1 550 ? -4.576 32.295 3.754 1.00 55.12 550 ALA A N 1
ATOM 4319 C CA . ALA A 1 550 ? -4.750 30.863 3.593 1.00 55.12 550 ALA A CA 1
ATOM 4320 C C . ALA A 1 550 ? -6.221 30.515 3.289 1.00 55.12 550 ALA A C 1
ATOM 4322 O O . ALA A 1 550 ? -6.453 29.753 2.352 1.00 55.12 550 ALA A O 1
ATOM 4323 N N . CYS A 1 551 ? -7.203 31.154 3.940 1.00 56.97 551 CYS A N 1
ATOM 4324 C CA . CYS A 1 551 ? -8.639 31.001 3.654 1.00 56.97 551 CYS A CA 1
ATOM 4325 C C . CYS A 1 551 ? -9.006 31.399 2.223 1.00 56.97 551 CYS A C 1
ATOM 4327 O O . CYS A 1 551 ? -9.723 30.663 1.546 1.00 56.97 551 CYS A O 1
ATOM 4329 N N . GLU A 1 552 ? -8.509 32.536 1.730 1.00 57.28 552 GLU A N 1
ATOM 4330 C CA . GLU A 1 552 ? -8.778 32.976 0.354 1.00 57.28 552 GLU A CA 1
ATOM 4331 C C . GLU A 1 552 ? -8.192 32.012 -0.691 1.00 57.28 552 GLU A C 1
ATOM 4333 O O . GLU A 1 552 ? -8.824 31.731 -1.714 1.00 57.28 552 GLU A O 1
ATOM 4338 N N . ASN A 1 553 ? -6.998 31.465 -0.441 1.00 58.34 553 ASN A N 1
ATOM 4339 C CA . ASN A 1 553 ? -6.399 30.454 -1.317 1.00 58.34 553 ASN A CA 1
ATOM 4340 C C . ASN A 1 553 ? -7.150 29.120 -1.262 1.00 58.34 553 ASN A C 1
ATOM 4342 O O . ASN A 1 553 ? -7.320 28.469 -2.296 1.00 58.34 553 ASN A O 1
ATOM 4346 N N . LEU A 1 554 ? -7.618 28.727 -0.079 1.00 62.25 554 LEU A N 1
ATOM 4347 C CA . LEU A 1 554 ? -8.452 27.546 0.125 1.00 62.25 554 LEU A CA 1
ATOM 4348 C C . LEU A 1 554 ? -9.771 27.671 -0.642 1.00 62.25 554 LEU A C 1
ATOM 4350 O O . LEU A 1 554 ? -10.154 26.753 -1.363 1.00 62.25 554 LEU A O 1
ATOM 4354 N N . ALA A 1 555 ? -10.411 28.842 -0.569 1.00 61.12 555 ALA A N 1
ATOM 4355 C CA . ALA A 1 555 ? -11.645 29.158 -1.280 1.00 61.12 555 ALA A CA 1
ATOM 4356 C C . ALA A 1 555 ? -11.482 29.016 -2.797 1.00 61.12 555 ALA A C 1
ATOM 4358 O O . ALA A 1 555 ? -12.288 28.360 -3.458 1.00 61.12 555 ALA A O 1
ATOM 4359 N N . LYS A 1 556 ? -10.400 29.584 -3.347 1.00 60.66 556 LYS A N 1
ATOM 4360 C CA . LYS A 1 556 ? -10.064 29.463 -4.774 1.00 60.66 556 LYS A CA 1
ATOM 4361 C C . LYS A 1 556 ? -9.817 28.008 -5.175 1.00 60.66 556 LYS A C 1
ATOM 4363 O O . LYS A 1 556 ? -10.363 27.548 -6.170 1.00 60.66 556 LYS A O 1
ATOM 4368 N N . ARG A 1 557 ? -9.053 27.251 -4.378 1.00 60.38 557 ARG A N 1
ATOM 4369 C CA . ARG A 1 557 ? -8.795 25.823 -4.637 1.00 60.38 557 ARG A CA 1
ATOM 4370 C C . ARG A 1 557 ? -10.069 24.983 -4.609 1.00 60.38 557 ARG A C 1
ATOM 4372 O O . ARG A 1 557 ? -10.226 24.123 -5.472 1.00 60.38 557 ARG A O 1
ATOM 4379 N N . ALA A 1 558 ? -10.966 25.243 -3.662 1.00 61.28 558 ALA A N 1
ATOM 4380 C CA . ALA A 1 558 ? -12.244 24.552 -3.566 1.00 61.28 558 ALA A CA 1
ATOM 4381 C C . ALA A 1 558 ? -13.155 24.851 -4.768 1.00 61.28 558 ALA A C 1
ATOM 4383 O O . ALA A 1 558 ? -13.780 23.935 -5.295 1.00 61.28 558 ALA A O 1
ATOM 4384 N N . ALA A 1 559 ? -13.170 26.096 -5.255 1.00 58.75 559 ALA A N 1
ATOM 4385 C CA . ALA A 1 559 ? -13.913 26.476 -6.456 1.00 58.75 559 ALA A CA 1
ATOM 4386 C C . ALA A 1 559 ? -13.340 25.846 -7.745 1.00 58.75 559 ALA A C 1
ATOM 4388 O O . ALA A 1 559 ? -14.108 25.407 -8.603 1.00 58.75 559 ALA A O 1
ATOM 4389 N N . ASP A 1 560 ? -12.009 25.767 -7.868 1.00 53.59 560 ASP A N 1
ATOM 4390 C CA . ASP A 1 560 ? -11.330 25.325 -9.096 1.00 53.59 560 ASP A CA 1
ATOM 4391 C C . ASP A 1 560 ? -11.184 23.801 -9.218 1.00 53.59 560 ASP A C 1
ATOM 4393 O O . ASP A 1 560 ? -11.290 23.250 -10.315 1.00 53.59 560 ASP A O 1
ATOM 4397 N N . LYS A 1 561 ? -10.883 23.107 -8.114 1.00 57.09 561 LYS A N 1
ATOM 4398 C CA . LYS A 1 561 ? -10.523 21.674 -8.122 1.00 57.09 561 LYS A CA 1
ATOM 4399 C C . LYS A 1 561 ? -11.518 20.784 -7.382 1.00 57.09 561 LYS A C 1
ATOM 4401 O O . LYS A 1 561 ? -11.384 19.563 -7.454 1.00 57.09 561 LYS A O 1
ATOM 4406 N N . GLY A 1 562 ? -12.508 21.382 -6.719 1.00 58.06 562 GLY A N 1
ATOM 4407 C CA . GLY A 1 562 ? -13.367 20.697 -5.764 1.00 58.06 562 GLY A CA 1
ATOM 4408 C C . GLY A 1 562 ? -12.589 20.304 -4.513 1.00 58.06 562 GLY A C 1
ATOM 4409 O O . GLY A 1 562 ? -11.413 19.943 -4.565 1.00 58.06 562 GLY A O 1
ATOM 4410 N N . MET A 1 563 ? -13.239 20.394 -3.361 1.00 67.81 563 MET A N 1
ATOM 4411 C CA . MET A 1 563 ? -12.618 20.044 -2.088 1.00 67.81 563 MET A CA 1
ATOM 4412 C C . MET A 1 563 ? -13.640 19.355 -1.199 1.00 67.81 563 MET A C 1
ATOM 4414 O O . MET A 1 563 ? -14.796 19.785 -1.140 1.00 67.81 563 MET A O 1
ATOM 4418 N N . ALA A 1 564 ? -13.220 18.286 -0.524 1.00 69.06 564 ALA A N 1
ATOM 4419 C CA . ALA A 1 564 ? -14.023 17.655 0.513 1.00 69.06 564 ALA A CA 1
ATOM 4420 C C . ALA A 1 564 ? -14.116 18.594 1.716 1.00 69.06 564 ALA A C 1
ATOM 4422 O O . ALA A 1 564 ? -13.103 19.115 2.180 1.00 69.06 564 ALA A O 1
ATOM 4423 N N . CYS A 1 565 ? -15.324 18.809 2.228 1.00 64.25 565 CYS A N 1
ATOM 4424 C CA . CYS A 1 565 ? -15.497 19.568 3.458 1.00 64.25 565 CYS A CA 1
ATOM 4425 C C . CYS A 1 565 ? -14.876 18.773 4.614 1.00 64.25 565 CYS A C 1
ATOM 4427 O O . CYS A 1 565 ? -15.276 17.622 4.812 1.00 64.25 565 CYS A O 1
ATOM 4429 N N . PRO A 1 566 ? -13.998 19.364 5.438 1.00 63.94 566 PRO A N 1
ATOM 4430 C CA . PRO A 1 566 ? -13.327 18.630 6.513 1.00 63.94 566 PRO A CA 1
ATOM 4431 C C . PRO A 1 566 ? -14.284 18.136 7.607 1.00 63.94 566 PRO A C 1
ATOM 4433 O O . PRO A 1 566 ? -13.952 17.250 8.387 1.00 63.94 566 PRO A O 1
ATOM 4436 N N . HIS A 1 567 ? -15.509 18.667 7.655 1.00 70.38 567 HIS A N 1
ATOM 4437 C CA . HIS A 1 567 ? -16.521 18.253 8.625 1.00 70.38 567 HIS A CA 1
ATOM 4438 C C . HIS A 1 567 ? -17.513 17.203 8.127 1.00 70.38 567 HIS A C 1
ATOM 4440 O O . HIS A 1 567 ? -18.121 16.529 8.956 1.00 70.38 567 HIS A O 1
ATOM 4446 N N . CYS A 1 568 ? -17.761 17.106 6.818 1.00 72.00 568 CYS A N 1
ATOM 4447 C CA . CYS A 1 568 ? -18.789 16.200 6.284 1.00 72.00 568 CYS A CA 1
ATOM 4448 C C . CYS A 1 568 ? -18.331 15.335 5.107 1.00 72.00 568 CYS A C 1
ATOM 4450 O O . CYS A 1 568 ? -19.106 14.510 4.637 1.00 72.00 568 CYS A O 1
ATOM 4452 N N . GLY A 1 569 ? -17.098 15.514 4.626 1.00 64.88 569 GLY A N 1
ATOM 4453 C CA . GLY A 1 569 ? -16.522 14.745 3.523 1.00 64.88 569 GLY A CA 1
ATOM 4454 C C . GLY A 1 569 ? -17.123 15.052 2.149 1.00 64.88 569 GLY A C 1
ATOM 4455 O O . GLY A 1 569 ? -16.655 14.515 1.147 1.00 64.88 569 GLY A O 1
ATOM 4456 N N . GLU A 1 570 ? -18.140 15.915 2.067 1.00 66.00 570 GLU A N 1
ATOM 4457 C CA . GLU A 1 570 ? -18.819 16.206 0.809 1.00 66.00 570 GLU A CA 1
ATOM 4458 C C . GLU A 1 570 ? -17.909 17.005 -0.128 1.00 66.00 570 GLU A C 1
ATOM 4460 O O . GLU A 1 570 ? -17.425 18.087 0.212 1.00 66.00 570 GLU A O 1
ATOM 4465 N N . PHE A 1 571 ? -17.667 16.448 -1.315 1.00 58.88 571 PHE A N 1
ATOM 4466 C CA . PHE A 1 571 ? -16.909 17.090 -2.381 1.00 58.88 571 PHE A CA 1
ATOM 4467 C C . PHE A 1 571 ? -17.819 18.070 -3.118 1.00 58.88 571 PHE A C 1
ATOM 4469 O O . PHE A 1 571 ? -18.750 17.662 -3.813 1.00 58.88 571 PHE A O 1
ATOM 4476 N N . SER A 1 572 ? -17.554 19.364 -2.972 1.00 56.34 572 SER A N 1
ATOM 4477 C CA . SER A 1 572 ? -18.358 20.409 -3.603 1.00 56.34 572 SER A CA 1
ATOM 4478 C C . SER A 1 572 ? -17.489 21.575 -4.064 1.00 56.34 572 SER A C 1
ATOM 4480 O O . SER A 1 572 ? -16.413 21.811 -3.518 1.00 56.34 572 SER A O 1
ATOM 4482 N N . ASN A 1 573 ? -17.969 22.312 -5.066 1.00 56.12 573 ASN A N 1
ATOM 4483 C CA . ASN A 1 573 ? -17.386 23.586 -5.498 1.00 56.12 573 ASN A CA 1
ATOM 4484 C C . ASN A 1 573 ? -18.172 24.784 -4.916 1.00 56.12 573 ASN A C 1
ATOM 4486 O O . ASN A 1 573 ? -17.806 25.932 -5.146 1.00 56.12 573 ASN A O 1
ATOM 4490 N N . ASP A 1 574 ? -19.256 24.525 -4.169 1.00 55.72 574 ASP A N 1
ATOM 4491 C CA . ASP A 1 574 ? -20.249 25.512 -3.720 1.00 55.72 574 ASP A CA 1
ATOM 4492 C C . ASP A 1 574 ? -20.035 25.976 -2.264 1.00 55.72 574 ASP A C 1
ATOM 4494 O O . ASP A 1 574 ? -20.982 26.096 -1.478 1.00 55.72 574 ASP A O 1
ATOM 4498 N N . TYR A 1 575 ? -18.790 26.269 -1.886 1.00 63.78 575 TYR A N 1
ATOM 4499 C CA . TYR A 1 575 ? -18.500 26.915 -0.602 1.00 63.78 575 TYR A CA 1
ATOM 4500 C C . TYR A 1 575 ? -18.795 28.416 -0.667 1.00 63.78 575 TYR A C 1
ATOM 4502 O O . TYR A 1 575 ? -18.458 29.093 -1.638 1.00 63.78 575 TYR A O 1
ATOM 4510 N N . GLU A 1 576 ? -19.436 28.954 0.370 1.00 60.94 576 GLU A N 1
ATOM 4511 C CA . GLU A 1 576 ? -19.681 30.391 0.484 1.00 60.94 576 GLU A CA 1
ATOM 4512 C C . GLU A 1 576 ? -18.586 31.015 1.351 1.00 60.94 576 GLU A C 1
ATOM 4514 O O . GLU A 1 576 ? -18.451 30.684 2.526 1.00 60.94 576 GLU A O 1
ATOM 4519 N N . TYR A 1 577 ? -17.786 31.913 0.779 1.00 57.38 577 TYR A N 1
ATOM 4520 C CA . TYR A 1 577 ? -16.830 32.691 1.563 1.00 57.38 577 TYR A CA 1
ATOM 4521 C C . TYR A 1 577 ? -17.585 33.718 2.406 1.00 57.38 577 TYR A C 1
ATOM 4523 O O . TYR A 1 577 ? -18.308 34.556 1.856 1.00 57.38 577 TYR A O 1
ATOM 4531 N N . ARG A 1 578 ? -17.415 33.673 3.731 1.00 60.44 578 ARG A N 1
ATOM 4532 C CA . ARG A 1 578 ? -18.012 34.655 4.638 1.00 60.44 578 ARG A CA 1
ATOM 4533 C C . ARG A 1 578 ? -16.938 35.319 5.480 1.00 60.44 578 ARG A C 1
ATOM 4535 O O . ARG A 1 578 ? -16.131 34.677 6.143 1.00 60.44 578 ARG A O 1
ATOM 4542 N N . ARG A 1 579 ? -16.965 36.650 5.459 1.00 51.78 579 ARG A N 1
ATOM 4543 C CA . ARG A 1 579 ? -16.182 37.488 6.360 1.00 51.78 579 ARG A CA 1
ATOM 4544 C C . ARG A 1 579 ? -17.060 37.803 7.564 1.00 51.78 579 ARG A C 1
ATOM 4546 O O . ARG A 1 579 ? -18.061 38.502 7.412 1.00 51.78 579 ARG A O 1
ATOM 4553 N N . VAL A 1 580 ? -16.739 37.253 8.732 1.00 51.88 580 VAL A N 1
ATOM 4554 C CA . VAL A 1 580 ? -17.555 37.460 9.934 1.00 51.88 580 VAL A CA 1
ATOM 4555 C C . VAL A 1 580 ? -17.188 38.805 10.558 1.00 51.88 580 VAL A C 1
ATOM 4557 O O . VAL A 1 580 ? -16.092 38.985 11.084 1.00 51.88 580 VAL A O 1
ATOM 4560 N N . GLU A 1 581 ? -18.099 39.777 10.498 1.00 39.75 581 GLU A N 1
ATOM 4561 C CA . GLU A 1 581 ? -17.932 41.080 11.149 1.00 39.75 581 GLU A CA 1
ATOM 4562 C C . GLU A 1 581 ? -18.544 41.063 12.573 1.00 39.75 581 GLU A C 1
ATOM 4564 O O . GLU A 1 581 ? -19.766 41.110 12.726 1.00 39.75 581 GLU A O 1
ATOM 4569 N N . SER A 1 582 ? -17.681 41.093 13.612 1.00 34.25 582 SER A N 1
ATOM 4570 C CA . SER A 1 582 ? -17.943 41.455 15.042 1.00 34.25 582 SER A CA 1
ATOM 4571 C C . SER A 1 582 ? -18.342 40.320 16.031 1.00 34.25 582 SER A C 1
ATOM 4573 O O . SER A 1 582 ? -18.915 39.330 15.601 1.00 34.25 582 SER A O 1
ATOM 4575 N N . VAL A 1 583 ? -18.132 40.338 17.370 1.00 36.75 583 VAL A N 1
ATOM 4576 C CA . VAL A 1 583 ? -17.401 41.171 18.369 1.00 36.75 583 VAL A CA 1
ATOM 4577 C C . VAL A 1 583 ? -16.782 40.196 19.408 1.00 36.75 583 VAL A C 1
ATOM 4579 O O . VAL A 1 583 ? -17.486 39.712 20.294 1.00 36.75 583 VAL A O 1
ATOM 4582 N N . SER A 1 584 ? -15.479 39.926 19.359 1.00 36.47 584 SER A N 1
ATOM 4583 C CA . SER A 1 584 ? -14.697 39.437 20.512 1.00 36.47 584 SER A CA 1
ATOM 4584 C C . SER A 1 584 ? -13.375 40.210 20.566 1.00 36.47 584 SER A C 1
ATOM 4586 O O . SER A 1 584 ? -13.052 40.944 19.627 1.00 36.47 584 SER A O 1
ATOM 4588 N N . LEU A 1 585 ? -12.624 40.077 21.664 1.00 32.47 585 LEU A N 1
ATOM 4589 C CA . LEU A 1 585 ? -11.321 40.731 21.856 1.00 32.47 585 LEU A CA 1
ATOM 4590 C C . LEU A 1 585 ? -10.282 40.372 20.764 1.00 32.47 585 LEU A C 1
ATOM 4592 O O . LEU A 1 585 ? -9.280 41.073 20.659 1.00 32.47 585 LEU A O 1
ATOM 4596 N N . ASP A 1 586 ? -10.570 39.382 19.909 1.00 40.22 586 ASP A N 1
ATOM 4597 C CA . ASP A 1 586 ? -9.665 38.844 18.880 1.00 40.22 586 ASP A CA 1
ATOM 4598 C C . ASP A 1 586 ? -9.953 39.364 17.449 1.00 40.22 586 ASP A C 1
ATOM 4600 O O . ASP A 1 586 ? -9.174 39.143 16.516 1.00 40.22 586 ASP A O 1
ATOM 4604 N N . GLY A 1 587 ? -11.026 40.144 17.259 1.00 37.84 587 GLY A N 1
ATOM 4605 C CA . GLY A 1 587 ? -11.395 40.736 15.964 1.00 37.84 587 GLY A CA 1
ATOM 4606 C C . GLY A 1 587 ? -11.963 39.742 14.929 1.00 37.84 587 GLY A C 1
ATOM 4607 O O . GLY A 1 587 ? -12.213 38.586 15.255 1.00 37.84 587 GLY A O 1
ATOM 4608 N N . PRO A 1 588 ? -12.254 40.196 13.693 1.00 40.69 588 PRO A N 1
ATOM 4609 C CA . PRO A 1 588 ? -12.918 39.377 12.671 1.00 40.69 588 PRO A CA 1
ATOM 4610 C C . PRO A 1 588 ? -11.991 38.280 12.111 1.00 40.69 588 PRO A C 1
ATOM 4612 O O . PRO A 1 588 ? -10.820 38.550 11.847 1.00 40.69 588 PRO A O 1
ATOM 4615 N N . GLN A 1 589 ? -12.525 37.070 11.901 1.00 55.94 589 GLN A N 1
ATOM 4616 C CA . GLN A 1 589 ? -11.867 35.950 11.209 1.00 55.94 589 GLN A CA 1
ATOM 4617 C C . GLN A 1 589 ? -12.630 35.625 9.912 1.00 55.94 589 GLN A C 1
ATOM 4619 O O . GLN A 1 589 ? -13.862 35.667 9.872 1.00 55.94 589 GLN A O 1
ATOM 4624 N N . SER A 1 590 ? -11.894 35.344 8.836 1.00 56.62 590 SER A N 1
ATOM 4625 C CA . SER A 1 590 ? -12.454 34.932 7.541 1.00 56.62 590 SER A CA 1
ATOM 4626 C C . SER A 1 590 ? -12.540 33.402 7.481 1.00 56.62 590 SER A C 1
ATOM 4628 O O . SER A 1 590 ? -11.573 32.743 7.855 1.00 56.62 590 SER A O 1
ATOM 4630 N N . CYS A 1 591 ? -13.658 32.833 7.019 1.00 66.38 591 CYS A N 1
ATOM 4631 C CA . CYS A 1 591 ? -13.900 31.383 6.995 1.00 66.38 591 CYS A CA 1
ATOM 4632 C C . CYS A 1 591 ? -14.646 30.934 5.722 1.00 66.38 591 CYS A C 1
ATOM 4634 O O . CYS A 1 591 ? -15.264 31.732 5.005 1.00 66.38 591 CYS A O 1
ATOM 4636 N N . LEU A 1 592 ? -14.582 29.635 5.424 1.00 64.31 592 LEU A N 1
ATOM 4637 C CA . LEU A 1 592 ? -15.385 28.989 4.389 1.00 64.31 592 LEU A CA 1
ATOM 4638 C C . LEU A 1 592 ? -16.627 28.358 5.005 1.00 64.31 592 LEU A C 1
ATOM 4640 O O . LEU A 1 592 ? -16.530 27.554 5.923 1.00 64.31 592 LEU A O 1
ATOM 4644 N N . PHE A 1 593 ? -17.800 28.677 4.466 1.00 72.31 593 PHE A N 1
ATOM 4645 C CA . PHE A 1 593 ? -19.062 28.080 4.883 1.00 72.31 593 PHE A CA 1
ATOM 4646 C C . PHE A 1 593 ? -19.442 26.938 3.937 1.00 72.31 593 PHE A C 1
ATOM 4648 O O . PHE A 1 593 ? -19.687 27.144 2.741 1.00 72.31 593 PHE A O 1
ATOM 4655 N N . CYS A 1 594 ? -19.516 25.719 4.467 1.00 66.75 594 CYS A N 1
ATOM 4656 C CA . CYS A 1 594 ? -20.047 24.577 3.734 1.00 66.75 594 CYS A CA 1
ATOM 4657 C C . CYS A 1 594 ? -21.574 24.653 3.698 1.00 66.75 594 CYS A C 1
ATOM 4659 O O . CYS A 1 594 ? -22.228 24.544 4.731 1.00 66.75 594 CYS A O 1
ATOM 4661 N N . LYS A 1 595 ? -22.168 24.774 2.507 1.00 70.88 595 LYS A N 1
ATOM 4662 C CA . LYS A 1 595 ? -23.634 24.824 2.364 1.00 70.88 595 LYS A CA 1
ATOM 4663 C C . LYS A 1 595 ? -24.345 23.516 2.713 1.00 70.88 595 LYS A C 1
ATOM 4665 O O . LYS A 1 595 ? -25.538 23.551 2.985 1.00 70.88 595 LYS A O 1
ATOM 4670 N N . ALA A 1 596 ? -23.644 22.384 2.686 1.00 67.25 596 ALA A N 1
ATOM 4671 C CA . ALA A 1 596 ? -24.246 21.082 2.946 1.00 67.25 596 ALA A CA 1
ATOM 4672 C C . ALA A 1 596 ? -24.391 20.771 4.439 1.00 67.25 596 ALA A C 1
ATOM 4674 O O . ALA A 1 596 ? -25.428 20.273 4.871 1.00 67.25 596 ALA A O 1
ATOM 4675 N N . CYS A 1 597 ? -23.364 21.080 5.235 1.00 73.00 597 CYS A N 1
ATOM 4676 C CA . CYS A 1 597 ? -23.386 20.855 6.681 1.00 73.00 597 CYS A CA 1
ATOM 4677 C C . CYS A 1 597 ? -23.592 22.135 7.501 1.00 73.00 597 CYS A C 1
ATOM 4679 O O . CYS A 1 597 ? -23.669 22.060 8.725 1.00 73.00 597 CYS A O 1
ATOM 4681 N N . GLU A 1 598 ? -23.684 23.287 6.831 1.00 78.19 598 GLU A N 1
ATOM 4682 C CA . GLU A 1 598 ? -23.883 24.621 7.410 1.00 78.19 598 GLU A CA 1
ATOM 4683 C C . GLU A 1 598 ? -22.828 25.014 8.459 1.00 78.19 598 GLU A C 1
ATOM 4685 O O . GL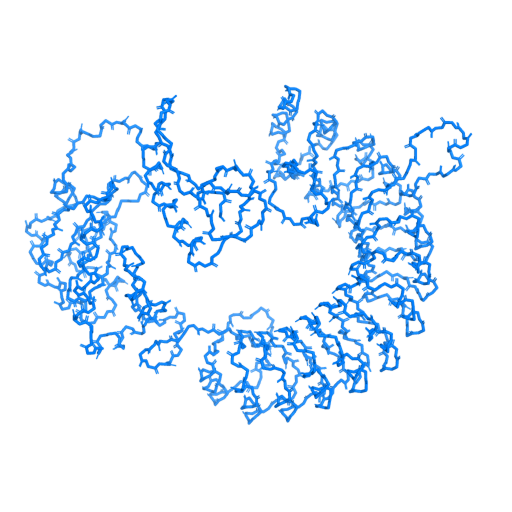U A 1 598 ? -23.098 25.803 9.366 1.00 78.19 598 GLU A O 1
ATOM 4690 N N . LYS A 1 599 ? -21.614 24.460 8.346 1.00 69.69 599 LYS A N 1
ATOM 4691 C CA . LYS A 1 599 ? -20.485 24.767 9.233 1.00 69.69 599 LYS A CA 1
ATOM 4692 C C . LYS A 1 599 ? -19.445 25.642 8.549 1.00 69.69 599 LYS A C 1
ATOM 4694 O O . LYS A 1 599 ? -19.217 25.530 7.342 1.00 69.69 599 LYS A O 1
ATOM 4699 N N . GLU A 1 600 ? -18.818 26.485 9.357 1.00 74.31 600 GLU A N 1
ATOM 4700 C CA . GLU A 1 600 ? -17.670 27.310 8.991 1.00 74.31 600 GLU A CA 1
ATOM 4701 C C . GLU A 1 600 ? -16.383 26.544 9.284 1.00 74.31 600 GLU A C 1
ATOM 4703 O O . GLU A 1 600 ? -16.306 25.886 10.319 1.00 74.31 600 GLU A O 1
ATOM 4708 N N . PHE A 1 601 ? -15.407 26.630 8.385 1.00 63.16 601 PHE A N 1
ATOM 4709 C CA . PHE A 1 601 ? -14.086 26.044 8.577 1.00 63.16 601 PHE A CA 1
ATOM 4710 C C . PHE A 1 601 ? -12.985 26.925 7.982 1.00 63.16 601 PHE A C 1
ATOM 4712 O O . PHE A 1 601 ? -13.235 27.730 7.075 1.00 63.16 601 PHE A O 1
ATOM 4719 N N . GLY A 1 602 ? -11.766 26.778 8.495 1.00 63.97 602 GLY A N 1
ATOM 4720 C CA . GLY A 1 602 ? -10.585 27.503 8.028 1.00 63.97 602 GLY A CA 1
ATOM 4721 C C . GLY A 1 602 ? -9.453 26.604 7.517 1.00 63.97 602 GLY A C 1
ATOM 4722 O O . GLY A 1 602 ? -9.649 25.409 7.318 1.00 63.97 602 GLY A O 1
ATOM 4723 N N . PRO A 1 603 ? -8.257 27.162 7.265 1.00 56.22 603 PRO A N 1
ATOM 4724 C CA . PRO A 1 603 ? -7.153 26.484 6.592 1.00 56.22 603 PRO A CA 1
ATOM 4725 C C . PRO A 1 603 ? -6.487 25.432 7.466 1.00 56.22 603 PRO A C 1
ATOM 4727 O O . PRO A 1 603 ? -5.950 24.475 6.936 1.00 56.22 603 PRO A O 1
ATOM 4730 N N . ASP A 1 604 ? -6.551 25.594 8.785 1.00 55.78 604 ASP A N 1
ATOM 4731 C CA . ASP A 1 604 ? -6.000 24.624 9.734 1.00 55.78 604 ASP A CA 1
ATOM 4732 C C . ASP A 1 604 ? -6.842 23.338 9.804 1.00 55.78 604 ASP A C 1
ATOM 4734 O O . ASP A 1 604 ? -6.396 22.329 10.346 1.00 55.78 604 ASP A O 1
ATOM 4738 N N . GLU A 1 605 ? -8.069 23.372 9.273 1.00 55.97 605 GLU A N 1
ATOM 4739 C CA . GLU A 1 605 ? -8.997 22.240 9.268 1.00 55.97 605 GLU A CA 1
ATOM 4740 C C . GLU A 1 605 ? -8.998 21.466 7.942 1.00 55.97 605 GLU A C 1
ATOM 4742 O O . GLU A 1 605 ? -9.582 20.386 7.893 1.00 55.97 605 GLU A O 1
ATOM 4747 N N . VAL A 1 606 ? -8.368 21.994 6.883 1.00 52.38 606 VAL A N 1
ATOM 4748 C CA . VAL A 1 606 ? -8.298 21.409 5.526 1.00 52.38 606 VAL A CA 1
ATOM 4749 C C . VAL A 1 606 ? -6.901 20.900 5.228 1.00 52.38 606 VAL A C 1
ATOM 4751 O O . VAL A 1 606 ? -6.807 19.780 4.675 1.00 52.38 606 VAL A O 1
#

pLDDT: mean 81.08, std 17.12, range [32.47, 98.75]

Solvent-accessible surface area (backbone atoms only — not comparable to full-atom values): 31415 Å² total; per-residue (Å²): 131,60,72,60,30,54,51,36,51,53,55,38,45,77,62,44,36,45,76,45,77,58,79,87,87,68,61,80,88,73,59,83,85,60,83,39,35,35,39,35,53,61,49,105,51,89,63,61,57,88,66,52,45,61,46,62,70,50,45,78,62,43,27,35,42,41,59,78,55,91,57,42,36,80,61,38,60,52,51,50,64,39,64,33,43,33,32,41,44,52,56,71,28,76,35,36,36,80,21,39,55,30,53,14,37,26,51,45,25,25,35,42,36,41,28,49,18,75,29,35,30,73,18,51,52,30,38,62,21,56,74,75,41,54,80,72,68,48,93,64,47,71,5,39,71,48,29,29,34,41,35,37,32,49,20,58,34,32,35,70,26,31,62,53,54,52,74,37,75,53,34,23,33,43,34,34,29,50,12,68,30,33,33,75,18,53,54,45,43,47,81,41,46,56,23,32,33,44,32,47,22,50,25,60,44,42,38,81,32,41,62,44,53,61,46,24,54,55,22,29,33,41,32,45,23,54,18,84,32,41,35,79,34,50,46,46,57,56,61,28,55,50,23,26,34,40,35,41,25,50,18,55,32,27,37,72,26,35,49,39,48,30,76,27,45,46,20,29,37,42,36,38,24,48,17,53,28,32,40,68,16,28,62,23,52,37,47,20,70,44,33,27,34,43,32,42,22,42,24,59,37,39,34,79,22,45,62,36,56,48,51,60,25,29,32,41,34,34,36,65,33,71,59,58,73,76,30,61,61,36,53,70,72,38,79,51,46,38,37,42,34,34,41,41,86,68,65,45,74,67,47,52,52,52,37,37,76,69,27,33,40,80,48,95,56,94,52,89,65,47,37,34,26,36,51,43,61,47,14,85,83,78,67,45,58,51,55,98,84,53,65,58,44,72,76,74,78,68,67,62,56,75,75,65,43,74,78,47,82,52,53,28,43,35,72,54,49,76,68,34,87,61,36,57,64,50,10,40,51,52,35,50,32,47,57,61,47,50,81,75,43,90,67,48,31,61,42,41,78,61,95,55,39,38,33,32,36,24,84,51,98,85,59,49,33,35,37,43,36,33,25,70,70,45,48,74,42,80,40,47,45,89,44,45,58,53,41,68,74,68,64,51,78,83,78,60,87,47,69,73,55,49,66,68,43,55,69,52,45,65,51,34,60,74,76,41,61,43,56,66,48,39,38,42,56,29,71,48,61,94,84,73,69,63,87,66,82,47,64,65,59,55,52,48,52,54,43,39,55,40,26,56,52,48,51,50,46,22,55,74,71,46,36,56,39,75,87,74,63,52,72,41,54,69,62,45,81,45,75,50,84,79,90,59,102,80,60,66,60,53,33,40,30,36,73,88,80,72,43,74,47,48,58,94,64,104

Nearest PDB structures (foldseek):
  4xa9-assembly5_E  TM=8.635E-01  e=6.738E-09  Legionella pneumophila subsp. pneumophila str. Philadelphia 1
  5jfk-assembly2_B  TM=6.263E-01  e=3.832E-08  Arabidopsis thaliana
  8wed-assembly2_D  TM=5.218E-01  e=1.092E-08  Arabidopsis thaliana
  8weg-assembly1_A  TM=5.031E-01  e=7.534E-08  Brassica napus
  5gij-assembly1_B  TM=4.814E-01  e=2.644E-07  Arabidopsis thaliana

Sequence (606 aa):
MSQDSNDAKDRLHELGVSIAHGGSDFPDDAHNGKGHLSIQTSGYKEANLDQILPILHDLVETFELEFLGSVSDEHLRHLVGLKNILSLQLNHKPITDAGLRHLAGLTCLRVLELRSLPITSAGIKHLAGLPHLLEAGIKHLAGLPHLLELDLWRTQVDDDALDVLSQFPELKVLKLTDCPVTDRGLEKLASLTKFHTLDLSGTQVKGPGLVVLKEFPELWSLDLGGLPLVDRDVEPIRHLTKLSSLDLNDTRIGDEGAGWLAGLHALSWLHLSGTQIGDDALRHIAKCSGLWTLSLSRTKVTGAGLAHLPENLSALWLTGVNLNESDIAHLGHLKSLRTLTIDEQILNDAILTQLRRMHMARCQTHEEGVAGFARLPSCPLCNDVIASDSPVYYARPFAMDAEFYSLVERPIHWDCYARWERRPQFARLYFQANVAAMEHNQFWGVARCDDRVMLTINPGQYVREIEVLLAETGSAFRISVDDWQDWLDGEWYEGCRHEVEREALAPLIAAWKEELPTPEAVAETAGYRDGEQEEVDRSPAVERISYEFACENLAKRAADKGMACPHCGEFSNDYEYRRVESVSLDGPQSCLFCKACEKEFGPDEV

Secondary structure (DSSP, 8-state):
--HHHHHHHHHHHHTT-EEEE----S-GGG--SSPPEEEE---SS---HHHHGGGGGG--S-EEEE-SS---HHHHGGGTT-SSEEEEE-TTS---HHHHTTTTT-TT--EEE-TT-S-BHHHHTTTT--HHHHTTT-TT----TT--EEE-TT-B--HHHHHHHTT-TT--EEE-TT----HHHHGGGGG-TT-SEEE-TTSS--GGGGGGGGG-TT--EEE-TT----GGGGGGGGG-TT--EEE-TT----HHHHHTTTT-TT--EEE-TTS---HHHHHHHTT-TT--EEE-TTSS-BHHHHTTS-TT-SEEE-TT-B--GGGGGGGTT-TT--EEEEEGGG--HHHHHHHHHTTEEEPP-SSTTEEEEEEPPB-TTT--B--TT--EE----TT--HHHHTTTSS-EEHHHHHT-TTHHHHHHHHHHHHHHHHTT-SS-EEEEE-SSEEEEEE--TT--EEEEEETTT--EEEEEGGGHHHHHHT--TTT--SHHHHHHHHHHHHHHHHH--SHHHHHHHTT--TT-------HHHHHHHHHHHHHHHHHHHHHHH-EE-TTT--EES-EEEEE----STT---EEEEETTT--EE-GGG-

Mean predicted aligned error: 15.39 Å

Foldseek 3Di:
DDPLQVVLVVVCVVLVKDKDQDDDPDDPVLDPLDTEIEIEPDDPDPRDLVSNLLSLQSHPAAYEYDYPDEDELVSLLSVAQDARYQYYAPAPYAYELSSLLRCQQNQNHAYYADAQYAYELSSLLSQCFDPVCVVVVPPRRNHHQNHAEYAHHNYAYELSSLLSVLSRLNHAYYAQALYQYELNSLVSNLNNQNHQEDAQANYHYELVSCLSCLSNLNHQYYHPHLYQYEQNSLLSVLSNLNHQYYHHHLYAYELSNLQSCLNNLNHAYYEHANYAYELNSLQSVLSNQNYAHYEHALYRYELVSLLSHHLNHQEYEHENHDYALVSLVSCLSNLNHFKYKYFPVRDDPSNQVSCQLSQWDWDDDPDPRMTMTGRADAAPQPRGHQDPPFAWDAQDPQQDDPVLCVNHVDTHRPVSLVPPPCQLVNLQVLLVRVVVSVVVDPQWFFLDDDQFWTWIFGPDPPATWIWIAGSRRRDIFIDHLVCVQVCLVPPCPPGQDDPSSCVSCVVVSVVCCVQVVHSQSSCVSSPHDPPPPPVPVCVLVVVQVVFQVLQVVVLVCCLPPWDQDLSHRDTHNDWDWDWDADDDPSGIHTFTADPVVRDTDTNVSD